Protein AF-0000000086707623 (afdb_homodimer)

Secondary structure (DSSP, 8-state):
----EEE---GGGHHHHHHHHHTTSEEEEETTEEEE-HHHHHHHHHHHHHHHTTS----HHHHHHHHT----SSEEHHHHHHHTT---BTTB-SS-HHHHHHHHHTT--EE---EEEEEESS-EEEEEGGGEEEEHHHHHHHHSSEEEEGGGGGGEEEEEESSSPP-EEEEES-HHHHHHPPPPTTEEEEEPPTT-GGGHHHHHHTS-TT-EEEEE--BSHHHHHHHHHHHHHHT----EEEES--HHHHHHH-EE-SS----GGGS-HHHHHHHHHHHHHTEEB-GGGGTT-S-EEEE-/----EEE---GGGHHHHHHHHHTTSEEEEETTEEEE-HHHHHHHHHHHHHHHTTS----HHHHHHHHT----SSEEHHHHHHHTT---BTTB-SS-HHHHHHHHHTT--EE---EEEEEESS-EEEEEGGG-EEEHHHHHHHHSSEEEEGGGGGGEEEEEESSSPP-EEEEES-HHHHHHPPPPTTEEEEEPPTT-GGGHHHHHHTS-TT-EEEEE--BSHHHHHHHHHHHHHHT----EEEES--HHHHHHH-EE-SS----GGGS-HHHHHHHHHHHHHTEEB-GGGGTT-S-EEEE-

Solvent-accessible surface area (backbone atoms only — not comparable to full-atom values): 32779 Å² total; per-residue (Å²): 131,83,73,68,56,46,77,59,77,58,71,86,46,41,64,56,50,50,52,30,42,74,66,51,21,34,39,78,82,47,96,52,24,35,21,63,29,76,61,17,45,52,44,45,47,46,44,43,51,46,46,65,55,44,48,73,76,67,52,51,66,56,50,30,55,75,70,73,45,76,82,60,87,61,27,38,43,61,26,53,28,49,60,69,70,38,72,72,58,92,86,48,71,73,60,52,74,67,54,52,51,50,35,48,75,73,68,47,44,74,35,82,63,47,54,38,37,35,34,54,90,64,38,33,37,38,34,31,63,94,78,34,56,41,69,35,44,48,34,35,71,57,51,58,32,48,67,42,45,48,83,32,42,85,41,47,52,38,52,42,52,63,78,68,65,64,49,32,38,38,37,26,63,41,66,29,27,66,76,52,42,77,76,61,85,46,32,39,39,33,37,36,44,87,92,33,65,72,59,51,42,52,56,55,66,18,39,65,88,79,39,43,67,25,35,39,54,39,49,37,54,70,34,50,52,51,45,43,52,45,17,61,69,66,72,47,73,55,31,34,49,37,54,72,70,54,59,72,54,48,70,71,58,46,37,76,50,85,90,63,70,73,65,72,87,79,45,47,66,61,38,40,68,71,42,38,74,33,56,77,66,46,33,26,37,65,35,38,72,54,23,67,57,90,49,70,43,77,39,69,130,83,74,70,53,46,78,58,78,55,70,86,45,42,64,56,51,51,51,30,42,74,67,52,22,34,39,79,81,47,95,52,25,35,22,64,28,77,59,17,44,51,44,45,48,45,44,42,52,46,46,64,54,43,48,72,76,65,52,54,66,57,51,30,54,76,71,73,43,74,81,60,86,61,28,37,44,60,27,54,28,51,60,67,70,39,73,72,59,93,87,48,70,70,61,52,73,67,54,51,52,51,36,48,74,72,69,48,44,75,34,82,64,49,54,39,37,34,34,54,90,63,39,34,37,39,34,30,62,94,76,34,57,40,71,35,43,47,35,35,71,57,52,57,33,49,68,42,44,48,82,32,40,84,40,48,52,38,53,43,52,63,78,68,64,65,49,33,37,38,36,27,63,41,68,28,27,64,77,51,41,75,77,61,85,46,33,40,39,34,36,35,43,89,92,33,65,71,60,50,41,52,56,55,67,18,40,64,88,80,40,42,66,24,34,38,53,39,48,40,55,70,35,51,53,53,44,45,53,45,19,60,68,65,72,48,73,54,30,34,50,38,53,73,69,53,59,70,54,48,71,72,57,46,37,75,50,84,89,63,69,74,65,71,87,79,46,48,67,62,38,40,66,71,42,39,73,34,54,78,65,45,32,25,38,66,34,38,71,54,24,66,57,89,50,70,43,79,39,70

Nearest PDB structures (foldseek):
  8b7f-assembly1_B  TM=6.395E-01  e=4.193E-05  Corynebacterium glutamicum ATCC 13032
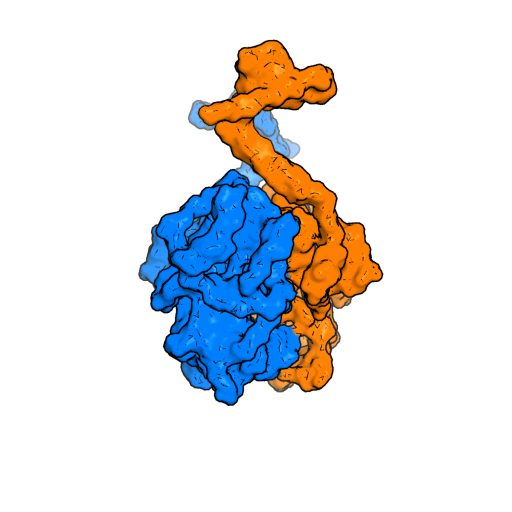  4aih-assembly1_B  TM=4.582E-01  e=1.330E+00  Yersinia pseudotuberculosis YPIII
  8b7f-assembly1_B  TM=6.395E-01  e=3.374E-05  Corynebacterium glutamicum ATCC 13032
  4aih-assembly1_B  TM=4.525E-01  e=1.344E+00  Yersinia pseudotuberculosis YPIII

pLDDT: mean 87.2, std 15.69, range [25.12, 98.88]

Organism: NCBI:txid218936

Radius of gyration: 29.69 Å; Cα contacts (8 Å, |Δi|>4): 1008; chains: 2; bounding box: 78×84×65 Å

Foldseek 3Di:
DPQPWDQADDPVCVVVVVVCVVVVQWDDPDVRTIGGDPVVCVVVCVVVVVVVVPPPLPDLVVVCVVVVHDADVAHEPVVVLVSVVFDDDDPDDSDDPVVVVVCVVVVHHYDNFDKKKKAAPFFKWWAFAPGDIDGCVVVCVPVVIDIDTPVRLVRTAAMATDDDAQAEEEEEQDVLLVVQADDDHSYMYMHAHVVRLLSVQSVLNRHDPNHYYAYFWKFFQVVQVSQVSSCVNNVHDRKHKAFPDCVVQCVPPKAADDPGADDLVVDDPQVCVRCVVCRVVRIIGGRSSRRNHDHIDMTD/DPQPWDQADDPVCVVVVVVCVVVVQWDDPDVRTIGGDPVVCVVVCVVVVVVVVPPPLPDLVVVCVVVVHDADVAHEPVVVLVSVVFDDDDPDDSDDPVVVVVCVVVVHHYDNFDKKKKAAPFFKWWAFAPRDIDGCVVVCVPVVIDIDTPVRLVRTAAMATDDDAQAEEEEEQDVLLVVQADDDHSYMYMHAHVVRLLSVQSVLNRHDPNHYYAYFWKFFPVVQVSQVSSCVNNVHDRKHKAFPDCVVQCVPPKAADDPGADDLVPDDPQVCVRCVVCRVVRIIGGRSSRRNHDHIDMTD

Structure (mmCIF, N/CA/C/O backbone):
data_AF-0000000086707623-model_v1
#
loop_
_entity.id
_entity.type
_entity.pdbx_description
1 polymer 'Uncharacterized protein'
#
loop_
_atom_site.group_PDB
_atom_site.id
_atom_site.type_symbol
_atom_site.label_atom_id
_atom_site.label_alt_id
_atom_site.label_comp_id
_atom_site.label_asym_id
_atom_site.label_entity_id
_atom_site.label_seq_id
_atom_site.pdbx_PDB_ins_code
_atom_site.Cartn_x
_atom_site.Cartn_y
_atom_site.Cartn_z
_atom_site.occupancy
_atom_site.B_iso_or_equiv
_atom_site.auth_seq_id
_atom_site.auth_comp_id
_atom_site.auth_asym_id
_atom_site.auth_atom_id
_atom_site.pdbx_PDB_model_num
ATOM 1 N N . MET A 1 1 ? 41.344 -35.5 -21.812 1 25.12 1 MET A N 1
ATOM 2 C CA . MET A 1 1 ? 40.219 -34.656 -22.156 1 25.12 1 MET A CA 1
ATOM 3 C C . MET A 1 1 ? 40.688 -33.438 -22.969 1 25.12 1 MET A C 1
ATOM 5 O O . MET A 1 1 ? 41.5 -32.625 -22.5 1 25.12 1 MET A O 1
ATOM 9 N N . ALA A 1 2 ? 40.75 -33.5 -24.25 1 35.66 2 ALA A N 1
ATOM 10 C CA . ALA A 1 2 ? 41.375 -32.625 -25.234 1 35.66 2 ALA A CA 1
ATOM 11 C C . ALA A 1 2 ? 40.812 -31.188 -25.094 1 35.66 2 ALA A C 1
ATOM 13 O O . ALA A 1 2 ? 39.625 -30.969 -25.156 1 35.66 2 ALA A O 1
ATOM 14 N N . GLN A 1 3 ? 41.469 -30.344 -24.266 1 45.75 3 GLN A N 1
ATOM 15 C CA . GLN A 1 3 ? 41.188 -28.922 -24.109 1 45.75 3 GLN A CA 1
ATOM 16 C C . GLN A 1 3 ? 41 -28.25 -25.469 1 45.75 3 GLN A C 1
ATOM 18 O O . GLN A 1 3 ? 41.938 -28.219 -26.281 1 45.75 3 GLN A O 1
ATOM 23 N N . GLU A 1 4 ? 39.906 -28.406 -26.078 1 53.59 4 GLU A N 1
ATOM 24 C CA . GLU A 1 4 ? 39.625 -27.891 -27.422 1 53.59 4 GLU A CA 1
ATOM 25 C C . GLU A 1 4 ? 40.125 -26.453 -27.578 1 53.59 4 GLU A C 1
ATOM 27 O O . GLU A 1 4 ? 39.75 -25.578 -26.797 1 53.59 4 GLU A O 1
ATOM 32 N N . SER A 1 5 ? 41.344 -26.312 -27.938 1 61.06 5 SER A N 1
ATOM 33 C CA . SER A 1 5 ? 41.938 -25.031 -28.281 1 61.06 5 SER A CA 1
ATOM 34 C C . SER A 1 5 ? 41.5 -24.578 -29.656 1 61.06 5 SER A C 1
ATOM 36 O O . SER A 1 5 ? 41.188 -25.391 -30.531 1 61.06 5 SER A O 1
ATOM 38 N N . VAL A 1 6 ? 40.969 -23.422 -29.766 1 61.41 6 VAL A N 1
ATOM 39 C CA . VAL A 1 6 ? 40.531 -22.844 -31.016 1 61.41 6 VAL A CA 1
ATOM 40 C C . VAL A 1 6 ? 41.594 -21.875 -31.562 1 61.41 6 VAL A C 1
ATOM 42 O O . VAL A 1 6 ? 42.219 -21.156 -30.781 1 61.41 6 VAL A O 1
ATOM 45 N N . LEU A 1 7 ? 41.812 -21.938 -32.844 1 59.44 7 LEU A N 1
ATOM 46 C CA . LEU A 1 7 ? 42.719 -21.047 -33.562 1 59.44 7 LEU A CA 1
ATOM 47 C C . LEU A 1 7 ? 42.031 -19.719 -33.844 1 59.44 7 LEU A C 1
ATOM 49 O O . LEU A 1 7 ? 40.938 -19.688 -34.438 1 59.44 7 LEU A O 1
ATOM 53 N N . ILE A 1 8 ? 42.438 -18.641 -33.188 1 60.38 8 ILE A N 1
ATOM 54 C CA . ILE A 1 8 ? 41.906 -17.312 -33.5 1 60.38 8 ILE A CA 1
ATOM 55 C C . ILE A 1 8 ? 42.969 -16.453 -34.156 1 60.38 8 ILE A C 1
ATOM 57 O O . ILE A 1 8 ? 43.938 -16.016 -33.5 1 60.38 8 ILE A O 1
ATOM 61 N N . ARG A 1 9 ? 42.875 -16.172 -35.531 1 55.34 9 ARG A N 1
ATOM 62 C CA . ARG A 1 9 ? 43.844 -15.391 -36.281 1 55.34 9 ARG A CA 1
ATOM 63 C C . ARG A 1 9 ? 43.312 -14.008 -36.625 1 55.34 9 ARG A C 1
ATOM 65 O O . ARG A 1 9 ? 44.062 -13.117 -37.031 1 55.34 9 ARG A O 1
ATOM 72 N N . SER A 1 10 ? 42.031 -13.93 -36.531 1 56.09 10 SER A N 1
AT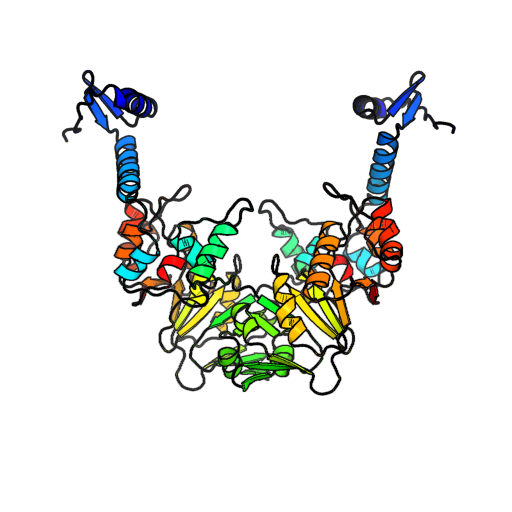OM 73 C CA . SER A 1 10 ? 41.469 -12.672 -37 1 56.09 10 SER A CA 1
ATOM 74 C C . SER A 1 10 ? 41.969 -11.5 -36.156 1 56.09 10 SER A C 1
ATOM 76 O O . SER A 1 10 ? 41.875 -11.531 -34.906 1 56.09 10 SER A O 1
ATOM 78 N N . ARG A 1 11 ? 42.625 -10.617 -36.719 1 58.62 11 ARG A N 1
ATOM 79 C CA . ARG A 1 11 ? 43.156 -9.406 -36.125 1 58.62 11 ARG A CA 1
ATOM 80 C C . ARG A 1 11 ? 42.062 -8.648 -35.375 1 58.62 11 ARG A C 1
ATOM 82 O O . ARG A 1 11 ? 42.312 -7.992 -34.344 1 58.62 11 ARG A O 1
ATOM 89 N N . ASN A 1 12 ? 40.906 -8.727 -35.875 1 54.59 12 ASN A N 1
ATOM 90 C CA . ASN A 1 12 ? 39.812 -7.984 -35.281 1 54.59 12 ASN A CA 1
ATOM 91 C C . ASN A 1 12 ? 39.406 -8.578 -33.938 1 54.59 12 ASN A C 1
ATOM 93 O O . ASN A 1 12 ? 38.719 -7.914 -33.156 1 54.59 12 ASN A O 1
ATOM 97 N N . LEU A 1 13 ? 39.812 -9.859 -33.75 1 58 13 LEU A N 1
ATOM 98 C CA . LEU A 1 13 ? 39.438 -10.5 -32.5 1 58 13 LEU A CA 1
ATOM 99 C C . LEU A 1 13 ? 40.594 -10.453 -31.484 1 58 13 LEU A C 1
ATOM 101 O O . LEU A 1 13 ? 40.438 -10.859 -30.328 1 58 13 LEU A O 1
ATOM 105 N N . GLN A 1 14 ? 41.594 -9.945 -31.984 1 62.72 14 GLN A N 1
ATOM 106 C CA . GLN A 1 14 ? 42.781 -9.953 -31.141 1 62.72 14 GLN A CA 1
ATOM 107 C C . GLN A 1 14 ? 42.594 -9.117 -29.875 1 62.72 14 GLN A C 1
ATOM 109 O O . GLN A 1 14 ? 43 -9.516 -28.797 1 62.72 14 GLN A O 1
ATOM 114 N N . PRO A 1 15 ? 41.969 -7.984 -30.047 1 60 15 PRO A N 1
ATOM 115 C CA . PRO A 1 15 ? 41.719 -7.258 -28.797 1 60 15 PRO A CA 1
ATOM 116 C C . PRO A 1 15 ? 40.844 -8.047 -27.812 1 60 15 PRO A C 1
ATOM 118 O O . PRO A 1 15 ? 41.094 -8 -26.609 1 60 15 PRO A O 1
ATOM 121 N N . LEU A 1 16 ? 39.906 -8.766 -28.234 1 62.75 16 LEU A N 1
ATOM 122 C CA . LEU A 1 16 ? 39.094 -9.602 -27.391 1 62.75 16 LEU A CA 1
ATOM 123 C C . LEU A 1 16 ? 39.906 -10.742 -26.781 1 62.75 16 LEU A C 1
ATOM 125 O O . LEU A 1 16 ? 39.75 -11.047 -25.594 1 62.75 16 LEU A O 1
ATOM 129 N N . VAL A 1 17 ? 40.688 -11.32 -27.625 1 66.31 17 VAL A N 1
ATOM 130 C CA . VAL A 1 17 ? 41.531 -12.414 -27.156 1 66.31 17 VAL A CA 1
ATOM 131 C C . VAL A 1 17 ? 42.469 -11.906 -26.078 1 66.31 17 VAL A C 1
ATOM 133 O O . VAL A 1 17 ? 42.656 -12.555 -25.047 1 66.31 17 VAL A O 1
ATOM 136 N N . SER A 1 18 ? 43 -10.742 -26.375 1 66.5 18 SER A N 1
ATOM 137 C CA . SER A 1 18 ? 43.906 -10.148 -25.406 1 66.5 18 SER A CA 1
ATOM 138 C C . SER A 1 18 ? 43.188 -9.867 -24.078 1 66.5 18 SER A C 1
ATOM 140 O O . SER A 1 18 ? 43.719 -10.117 -23 1 66.5 18 SER A O 1
ATOM 142 N N . LEU A 1 19 ? 42 -9.383 -24.188 1 63.53 19 LEU A N 1
ATOM 143 C CA . LEU A 1 19 ? 41.219 -9.094 -23 1 63.53 19 LEU A CA 1
ATOM 144 C C . LEU A 1 19 ? 40.875 -10.383 -22.25 1 63.53 19 LEU A C 1
ATOM 146 O O . LEU A 1 19 ? 40.938 -10.43 -21.031 1 63.53 19 LEU A O 1
ATOM 150 N N . MET A 1 20 ? 40.594 -11.398 -23 1 67.56 20 MET A N 1
ATOM 151 C CA . MET A 1 20 ? 40.219 -12.672 -22.391 1 67.56 20 MET A CA 1
ATOM 152 C C . MET A 1 20 ? 41.438 -13.359 -21.766 1 67.56 20 MET A C 1
ATOM 154 O O . MET A 1 20 ? 41.312 -14.039 -20.75 1 67.56 20 MET A O 1
ATOM 158 N N . LEU A 1 21 ? 42.562 -13.109 -22.375 1 71.06 21 LEU A N 1
ATOM 159 C CA . LEU A 1 21 ? 43.812 -13.648 -21.812 1 71.06 21 LEU A CA 1
ATOM 160 C C . LEU A 1 21 ? 44.188 -12.914 -20.531 1 71.06 21 LEU A C 1
ATOM 162 O O . LEU A 1 21 ? 44.594 -13.547 -19.562 1 71.06 21 LEU A O 1
ATOM 166 N N . GLU A 1 22 ? 43.938 -11.617 -20.547 1 73.44 22 GLU A N 1
ATOM 167 C CA . GLU A 1 22 ? 44.25 -10.805 -19.375 1 73.44 22 GLU A CA 1
ATOM 168 C C . GLU A 1 22 ? 43.375 -11.188 -18.188 1 73.44 22 GLU A C 1
ATOM 170 O O . GLU A 1 22 ? 43.812 -11.125 -17.047 1 73.44 22 GLU A O 1
ATOM 175 N N . HIS A 1 23 ? 42.188 -11.68 -18.5 1 67 23 HIS A N 1
ATOM 176 C CA . HIS A 1 23 ? 41.25 -12.016 -17.438 1 67 23 HIS A CA 1
ATOM 177 C C . HIS A 1 23 ? 41.219 -13.523 -17.203 1 67 23 HIS A C 1
ATOM 179 O O . HIS A 1 23 ? 40.281 -14.031 -16.562 1 67 23 HIS A O 1
ATOM 185 N N . ALA A 1 24 ? 42.125 -14.195 -17.703 1 74.12 24 ALA A N 1
ATOM 186 C CA . ALA A 1 24 ? 42.375 -15.625 -17.516 1 74.12 24 ALA A CA 1
ATOM 187 C C . ALA A 1 24 ? 41.219 -16.453 -18.031 1 74.12 24 ALA A C 1
ATOM 189 O O . ALA A 1 24 ? 40.906 -17.5 -17.469 1 74.12 24 ALA A O 1
ATOM 190 N N . LEU A 1 25 ? 40.469 -15.938 -19.016 1 71.38 25 LEU A N 1
ATOM 191 C CA . LEU A 1 25 ? 39.406 -16.688 -19.641 1 71.38 25 LEU A CA 1
ATOM 192 C C . LEU A 1 25 ? 39.906 -17.562 -20.766 1 71.38 25 LEU A C 1
ATOM 194 O O . LEU A 1 25 ? 39.281 -18.562 -21.125 1 71.38 25 LEU A O 1
ATOM 198 N N . LEU A 1 26 ? 41 -17.156 -21.359 1 72.56 26 LEU A N 1
ATOM 199 C CA . LEU A 1 26 ? 41.688 -17.938 -22.406 1 72.56 26 LEU A CA 1
ATOM 200 C C . LEU A 1 26 ? 43.062 -18.328 -21.953 1 72.56 26 LEU A C 1
ATOM 202 O O . LEU A 1 26 ? 43.688 -17.641 -21.141 1 72.56 26 LEU A O 1
ATOM 206 N N . VAL A 1 27 ? 43.406 -19.547 -22.266 1 78.62 27 VAL A N 1
ATOM 207 C CA . VAL A 1 27 ? 44.781 -19.969 -22.094 1 78.62 27 VAL A CA 1
ATOM 208 C C . VAL A 1 27 ? 45.438 -20.172 -23.453 1 78.62 27 VAL A C 1
ATOM 210 O O . VAL A 1 27 ? 44.844 -20.781 -24.344 1 78.62 27 VAL A O 1
ATOM 213 N N . GLY A 1 28 ? 46.594 -19.531 -23.656 1 75.31 28 GLY A N 1
ATOM 214 C CA . GLY A 1 28 ? 47.344 -19.703 -24.875 1 75.31 28 GLY A CA 1
ATOM 215 C C . GLY A 1 28 ? 48.156 -20.984 -24.906 1 75.31 28 GLY A C 1
ATOM 216 O O . GLY A 1 28 ? 48.906 -21.25 -23.969 1 75.31 28 GLY A O 1
ATOM 217 N N . HIS A 1 29 ? 47.875 -21.922 -25.812 1 73.25 29 HIS A N 1
ATOM 218 C CA . HIS A 1 29 ? 48.625 -23.172 -25.938 1 73.25 29 HIS A CA 1
ATOM 219 C C . HIS A 1 29 ? 49.719 -23.031 -27 1 73.25 29 HIS A C 1
ATOM 221 O O . HIS A 1 29 ? 50.781 -23.641 -26.859 1 73.25 29 HIS A O 1
ATOM 227 N N . ALA A 1 30 ? 49.469 -22.438 -28.141 1 70.94 30 ALA A N 1
ATOM 228 C CA . ALA A 1 30 ? 50.344 -22.156 -29.266 1 70.94 30 ALA A CA 1
ATOM 229 C C . ALA A 1 30 ? 50.062 -20.781 -29.875 1 70.94 30 ALA A C 1
ATOM 231 O O . ALA A 1 30 ? 49.031 -20.156 -29.531 1 70.94 30 ALA A O 1
ATOM 232 N N . PRO A 1 31 ? 51.031 -20.172 -30.562 1 72.56 31 PRO A N 1
ATOM 233 C CA . PRO A 1 31 ? 50.719 -18.891 -31.203 1 72.56 31 PRO A CA 1
ATOM 234 C C . PRO A 1 31 ? 49.375 -18.906 -31.938 1 72.56 31 PRO A C 1
ATOM 236 O O . PRO A 1 31 ? 49.125 -19.781 -32.781 1 72.56 31 PRO A O 1
ATOM 239 N N . HIS A 1 32 ? 48.438 -18.047 -31.562 1 68.12 32 HIS A N 1
ATOM 240 C CA . HIS A 1 32 ? 47.094 -17.812 -32.094 1 68.12 32 HIS A CA 1
ATOM 241 C C . HIS A 1 32 ? 46.156 -18.969 -31.766 1 68.12 32 HIS A C 1
ATOM 243 O O . HIS A 1 32 ? 45.062 -19.094 -32.344 1 68.12 32 HIS A O 1
ATOM 249 N N . ARG A 1 33 ? 46.625 -19.859 -31.047 1 72.94 33 ARG A N 1
ATOM 250 C CA . ARG A 1 33 ? 45.75 -20.922 -30.594 1 72.94 33 ARG A CA 1
ATOM 251 C C . ARG A 1 33 ? 45.438 -20.797 -29.094 1 72.94 33 ARG A C 1
ATOM 253 O O . ARG A 1 33 ? 46.375 -20.797 -28.281 1 72.94 33 ARG A O 1
ATOM 260 N N . TYR A 1 34 ? 44.156 -20.578 -28.828 1 73.44 34 TYR A N 1
ATOM 261 C CA . TYR A 1 34 ? 43.75 -20.312 -27.453 1 73.44 34 TYR A CA 1
ATOM 262 C C . TYR A 1 34 ? 42.719 -21.344 -26.969 1 73.44 34 TYR A C 1
ATOM 264 O O . TYR A 1 34 ? 41.969 -21.891 -27.781 1 73.44 34 TYR A O 1
ATOM 272 N N . GLY A 1 35 ? 42.875 -21.766 -25.719 1 72.5 35 GLY A N 1
ATOM 273 C CA . GLY A 1 35 ? 41.906 -22.594 -25.047 1 72.5 35 GLY A CA 1
ATOM 274 C C . GLY A 1 35 ? 41.156 -21.875 -23.922 1 72.5 35 GLY A C 1
ATOM 275 O O . GLY A 1 35 ? 41.656 -20.891 -23.375 1 72.5 35 GLY A O 1
ATOM 276 N N . LEU A 1 36 ? 39.875 -22.219 -23.766 1 66.94 36 LEU A N 1
ATOM 277 C CA . LEU A 1 36 ? 39.094 -21.656 -22.688 1 66.94 36 LEU A CA 1
ATOM 278 C C . LEU A 1 36 ? 39.469 -22.266 -21.344 1 66.94 36 LEU A C 1
ATOM 280 O O . LEU A 1 36 ? 39.688 -23.484 -21.25 1 66.94 36 LEU A O 1
ATOM 284 N N . THR A 1 37 ? 39.844 -21.375 -20.375 1 71.81 37 THR A N 1
ATOM 285 C CA . THR A 1 37 ? 39.938 -21.859 -19 1 71.81 37 THR A CA 1
ATOM 286 C C . THR A 1 37 ? 38.594 -22.266 -18.453 1 71.81 37 THR A C 1
ATOM 288 O O . THR A 1 37 ? 37.562 -22.062 -19.109 1 71.81 37 THR A O 1
ATOM 291 N N . ASP A 1 38 ? 38.562 -22.875 -17.312 1 65.25 38 ASP A N 1
ATOM 292 C CA . ASP A 1 38 ? 37.281 -23.172 -16.688 1 65.25 38 ASP A CA 1
ATOM 293 C C . ASP A 1 38 ? 36.469 -21.891 -16.453 1 65.25 38 ASP A C 1
ATOM 295 O O . ASP A 1 38 ? 35.281 -21.875 -16.656 1 65.25 38 ASP A O 1
ATOM 299 N N . ALA A 1 39 ? 37.094 -20.844 -16.109 1 65.94 39 ALA A N 1
ATOM 300 C CA . ALA A 1 39 ? 36.469 -19.547 -15.945 1 65.94 39 ALA A CA 1
ATOM 301 C C . ALA A 1 39 ? 36 -19 -17.281 1 65.94 39 ALA A C 1
ATOM 303 O O . ALA A 1 39 ? 34.906 -18.422 -17.375 1 65.94 39 ALA A O 1
ATOM 304 N N . GLY A 1 40 ? 36.75 -19.219 -18.25 1 62.12 40 GLY A N 1
ATOM 305 C CA . GLY A 1 40 ? 36.375 -18.781 -19.578 1 62.12 40 GLY A CA 1
ATOM 306 C C . GLY A 1 40 ? 35.188 -19.547 -20.156 1 62.12 40 GLY A C 1
ATOM 307 O O . GLY A 1 40 ? 34.312 -18.953 -20.766 1 62.12 40 GLY A O 1
ATOM 308 N N . ARG A 1 41 ? 35.25 -20.766 -19.984 1 58.19 41 ARG A N 1
ATOM 309 C CA . ARG A 1 41 ? 34.094 -21.578 -20.406 1 58.19 41 ARG A CA 1
ATOM 310 C C . ARG A 1 41 ? 32.812 -21.141 -19.703 1 58.19 41 ARG A C 1
ATOM 312 O O . ARG A 1 41 ? 31.766 -21.047 -20.328 1 58.19 41 ARG A O 1
ATOM 319 N N . ARG A 1 42 ? 32.969 -20.875 -18.484 1 59.69 42 ARG A N 1
ATOM 320 C CA . ARG A 1 42 ? 31.797 -20.391 -17.75 1 59.69 42 ARG A CA 1
ATOM 321 C C . ARG A 1 42 ? 31.375 -19.016 -18.266 1 59.69 42 ARG A C 1
ATOM 323 O O . ARG A 1 42 ? 30.172 -18.766 -18.438 1 59.69 42 ARG A O 1
ATOM 330 N N . TYR A 1 43 ? 32.438 -18.312 -18.484 1 55.12 43 TYR A N 1
ATOM 331 C CA . TYR A 1 43 ? 32.125 -16.984 -19 1 55.12 43 TYR A CA 1
ATOM 332 C C . TYR A 1 43 ? 31.516 -17.062 -20.391 1 55.12 43 TYR A C 1
ATOM 334 O O . TYR A 1 43 ? 30.516 -16.391 -20.672 1 55.12 43 TYR A O 1
ATOM 342 N N . LEU A 1 44 ? 32.125 -17.781 -21.297 1 52.78 44 LEU A N 1
ATOM 343 C CA . LEU A 1 44 ? 31.609 -17.875 -22.656 1 52.78 44 LEU A CA 1
ATOM 344 C C . LEU A 1 44 ? 30.266 -18.594 -22.672 1 52.78 44 LEU A C 1
ATOM 346 O O . LEU A 1 44 ? 29.359 -18.203 -23.406 1 52.78 44 LEU A O 1
ATOM 350 N N . THR A 1 45 ? 30.203 -19.578 -21.938 1 49.69 45 THR A N 1
ATOM 351 C CA . THR A 1 45 ? 28.891 -20.219 -21.828 1 49.69 45 THR A CA 1
ATOM 352 C C . THR A 1 45 ? 27.859 -19.234 -21.297 1 49.69 45 THR A C 1
ATOM 354 O O . THR A 1 45 ? 26.734 -19.188 -21.812 1 49.69 45 THR A O 1
ATOM 357 N N . ARG A 1 46 ? 28.344 -18.531 -20.359 1 47.69 46 ARG A N 1
ATOM 358 C CA . ARG A 1 46 ? 27.469 -17.469 -19.859 1 47.69 46 ARG A CA 1
ATOM 359 C C . ARG A 1 46 ? 27.219 -16.406 -20.938 1 47.69 46 ARG A C 1
ATOM 361 O O . ARG A 1 46 ? 26.094 -15.961 -21.125 1 47.69 46 ARG A O 1
ATOM 368 N N . ALA A 1 47 ? 28.328 -16.031 -21.531 1 48.75 47 ALA A N 1
ATOM 369 C CA . ALA A 1 47 ? 28.219 -15.047 -22.594 1 48.75 47 ALA A CA 1
ATOM 370 C C . ALA A 1 47 ? 27.422 -15.594 -23.781 1 48.75 47 ALA A C 1
ATOM 372 O O . ALA A 1 47 ? 26.609 -14.883 -24.375 1 48.75 47 ALA A O 1
ATOM 373 N N . LEU A 1 48 ? 27.766 -16.766 -24.172 1 44.56 48 LEU A N 1
ATOM 374 C CA . LEU A 1 48 ? 27.016 -17.391 -25.25 1 44.56 48 LEU A CA 1
ATOM 375 C C . LEU A 1 48 ? 25.578 -17.672 -24.828 1 44.56 48 LEU A C 1
ATOM 377 O O . LEU A 1 48 ? 24.641 -17.484 -25.609 1 44.56 48 LEU A O 1
ATOM 381 N N . THR A 1 49 ? 25.469 -18.188 -23.688 1 42.38 49 THR A N 1
ATOM 382 C CA . THR A 1 49 ? 24.109 -18.344 -23.172 1 42.38 49 THR A CA 1
ATOM 383 C C . THR A 1 49 ? 23.422 -16.984 -23.062 1 42.38 49 THR A C 1
ATOM 385 O O . THR A 1 49 ? 22.234 -16.859 -23.406 1 42.38 49 THR A O 1
ATOM 388 N N . LEU A 1 50 ? 24.188 -16.062 -22.578 1 42.62 50 LEU A N 1
ATOM 389 C CA . LEU A 1 50 ? 23.688 -14.688 -22.594 1 42.62 50 LEU A CA 1
ATOM 390 C C . LEU A 1 50 ? 23.562 -14.172 -24.016 1 42.62 50 LEU A C 1
ATOM 392 O O . LEU A 1 50 ? 22.625 -13.43 -24.344 1 42.62 50 LEU A O 1
ATOM 396 N N . GLY A 1 51 ? 24.594 -14.328 -24.812 1 43.06 51 GLY A N 1
ATOM 397 C CA . GLY A 1 51 ? 24.531 -13.984 -26.234 1 43.06 51 GLY A CA 1
ATOM 398 C C . GLY A 1 51 ? 23.453 -14.742 -26.984 1 43.06 51 GLY A C 1
ATOM 399 O O . GLY A 1 51 ? 22.797 -14.18 -27.859 1 43.06 51 GLY A O 1
ATOM 400 N N . GLU A 1 52 ? 23.5 -16.047 -27 1 42.66 52 GLU A N 1
ATOM 401 C CA . GLU A 1 52 ? 22.391 -16.797 -27.562 1 42.66 52 GLU A CA 1
ATOM 402 C C . GLU A 1 52 ? 21.062 -16.344 -26.953 1 42.66 52 GLU A C 1
ATOM 404 O O . GLU A 1 52 ? 20.031 -16.328 -27.625 1 42.66 52 GLU A O 1
ATOM 409 N N . LEU A 1 53 ? 21.094 -16.125 -25.703 1 40.56 53 LEU A N 1
ATOM 410 C CA . LEU A 1 53 ? 19.922 -15.461 -25.141 1 40.56 53 LEU A CA 1
ATOM 411 C C . LEU A 1 53 ? 19.781 -14.055 -25.703 1 40.56 53 LEU A C 1
ATOM 413 O O . LEU A 1 53 ? 18.781 -13.383 -25.453 1 40.56 53 LEU A O 1
ATOM 417 N N . ARG A 1 54 ? 20.891 -13.508 -26.219 1 40 54 ARG A N 1
ATOM 418 C CA . ARG A 1 54 ? 20.844 -12.227 -26.906 1 40 54 ARG A CA 1
ATOM 419 C C . ARG A 1 54 ? 20.016 -12.32 -28.188 1 40 54 ARG A C 1
ATOM 421 O O . ARG A 1 54 ? 20.078 -11.438 -29.047 1 40 54 ARG A O 1
ATOM 428 N N . GLN A 1 55 ? 19.641 -13.391 -28.672 1 41.5 55 GLN A N 1
ATOM 429 C CA . GLN A 1 55 ? 18.688 -13.094 -29.734 1 41.5 55 GLN A CA 1
ATOM 430 C C . GLN A 1 55 ? 17.859 -11.859 -29.391 1 41.5 55 GLN A C 1
ATOM 432 O O . GLN A 1 55 ? 17.609 -11.578 -28.219 1 41.5 55 GLN A O 1
ATOM 437 N N . ALA A 1 56 ? 17.906 -10.781 -30.188 1 44.03 56 ALA A N 1
ATOM 438 C CA . ALA A 1 56 ? 17.094 -9.578 -30.016 1 44.03 56 ALA A CA 1
ATOM 439 C C . ALA A 1 56 ? 15.812 -9.883 -29.234 1 44.03 56 ALA A C 1
ATOM 441 O O . ALA A 1 56 ? 15.07 -10.805 -29.594 1 44.03 56 ALA A O 1
ATOM 442 N N . PRO A 1 57 ? 15.828 -9.656 -27.953 1 51.47 57 PRO A N 1
ATOM 443 C CA . PRO A 1 57 ? 14.578 -9.938 -27.234 1 51.47 57 PRO A CA 1
ATOM 444 C C . PRO A 1 57 ? 13.344 -9.711 -28.109 1 51.47 57 PRO A C 1
ATOM 446 O O . PRO A 1 57 ? 13.281 -8.727 -28.844 1 51.47 57 PRO A O 1
ATOM 449 N N . THR A 1 58 ? 12.805 -10.812 -28.656 1 61.25 58 THR A N 1
ATOM 450 C CA . THR A 1 58 ? 11.484 -10.766 -29.266 1 61.25 58 THR A CA 1
ATOM 451 C C . THR A 1 58 ? 10.609 -9.719 -28.594 1 61.25 58 THR A C 1
ATOM 453 O O . THR A 1 58 ? 10.68 -9.539 -27.375 1 61.25 58 THR A O 1
ATOM 456 N N . ASP A 1 59 ? 10.102 -8.922 -29.359 1 81.19 59 ASP A N 1
ATOM 457 C CA . ASP A 1 59 ? 9 -8.031 -29 1 81.19 59 ASP A CA 1
ATOM 458 C C . ASP A 1 59 ? 8.023 -8.711 -28.047 1 81.19 59 ASP A C 1
ATOM 460 O O . ASP A 1 59 ? 7.57 -9.828 -28.297 1 81.19 59 ASP A O 1
ATOM 464 N N . PRO A 1 60 ? 7.98 -8.227 -26.812 1 87.94 60 PRO A N 1
ATOM 465 C CA . PRO A 1 60 ? 7.059 -8.844 -25.859 1 87.94 60 PRO A CA 1
ATOM 466 C C . PRO A 1 60 ? 5.715 -9.211 -26.484 1 87.94 60 PRO A C 1
ATOM 468 O O . PRO A 1 60 ? 5.141 -10.25 -26.141 1 87.94 60 PRO A O 1
ATOM 471 N N . GLU A 1 61 ? 5.285 -8.438 -27.391 1 85.06 61 GLU A N 1
ATOM 472 C CA . GLU A 1 61 ? 4.008 -8.719 -28.031 1 85.06 61 GLU A CA 1
ATOM 473 C C . GLU A 1 61 ? 4.09 -9.984 -28.891 1 85.06 61 GLU A C 1
ATOM 475 O O . GLU A 1 61 ? 3.164 -10.797 -28.891 1 85.06 61 GLU A O 1
ATOM 480 N N . GLN A 1 62 ? 5.156 -10.086 -29.562 1 86.94 62 GLN A N 1
ATOM 481 C CA . GLN A 1 62 ? 5.348 -11.281 -30.391 1 86.94 62 GLN A CA 1
ATOM 482 C C . GLN A 1 62 ? 5.473 -12.531 -29.516 1 86.94 62 GLN A C 1
ATOM 484 O O . GLN A 1 62 ? 4.891 -13.57 -29.844 1 86.94 62 GLN A O 1
ATOM 489 N N . TRP A 1 63 ? 6.199 -12.438 -28.531 1 91.69 63 TRP A N 1
ATOM 490 C CA . TRP A 1 63 ? 6.363 -13.578 -27.641 1 91.69 63 TRP A CA 1
ATOM 491 C C . TRP A 1 63 ? 5.031 -13.992 -27.031 1 91.69 63 TRP A C 1
ATOM 493 O O . TRP A 1 63 ? 4.703 -15.18 -26.984 1 91.69 63 TRP A O 1
ATOM 503 N N . LEU A 1 64 ? 4.25 -13.039 -26.547 1 92.62 64 LEU A N 1
ATOM 504 C CA . LEU A 1 64 ? 2.938 -13.32 -25.969 1 92.62 64 LEU A CA 1
ATOM 505 C C . LEU A 1 64 ? 2.043 -14.039 -26.984 1 92.62 64 LEU A C 1
ATOM 507 O O . LEU A 1 64 ? 1.37 -15.016 -26.641 1 92.62 64 LEU A O 1
ATOM 511 N N . HIS A 1 65 ? 2.113 -13.547 -28.188 1 90.69 65 HIS A N 1
ATOM 512 C CA . HIS A 1 65 ? 1.309 -14.156 -29.234 1 90.69 65 HIS A CA 1
ATOM 513 C C . HIS A 1 65 ? 1.73 -15.594 -29.5 1 90.69 65 HIS A C 1
ATOM 515 O O . HIS A 1 65 ? 0.881 -16.484 -29.625 1 90.69 65 HIS A O 1
ATOM 521 N N . GLU A 1 66 ? 2.988 -15.836 -29.516 1 91.06 66 GLU A N 1
ATOM 522 C CA . GLU A 1 66 ? 3.521 -17.172 -29.75 1 91.06 66 GLU A CA 1
ATOM 523 C C . GLU A 1 66 ? 3.119 -18.141 -28.641 1 91.06 66 GLU A C 1
ATOM 525 O O . GLU A 1 66 ? 2.941 -19.328 -28.875 1 91.06 66 GLU A O 1
ATOM 530 N N . GLN A 1 67 ? 3.006 -17.609 -27.453 1 91.69 67 GLN A N 1
ATOM 531 C CA . GLN A 1 67 ? 2.668 -18.438 -26.297 1 91.69 67 GLN A CA 1
ATOM 532 C C . GLN A 1 67 ? 1.158 -18.516 -26.094 1 91.69 67 GLN A C 1
ATOM 534 O O . GLN A 1 67 ? 0.68 -19.219 -25.203 1 91.69 67 GLN A O 1
ATOM 539 N N . GLY A 1 68 ? 0.365 -17.766 -26.922 1 92.56 68 GLY A N 1
ATOM 540 C CA . GLY A 1 68 ? -1.08 -17.719 -26.766 1 92.56 68 GLY A CA 1
ATOM 541 C C . GLY A 1 68 ? -1.525 -16.984 -25.516 1 92.56 68 GLY A C 1
ATOM 542 O O . GLY A 1 68 ? -2.527 -17.359 -24.906 1 92.56 68 GLY A O 1
ATOM 543 N N . LEU A 1 69 ? -0.711 -16.047 -25.125 1 92.56 69 LEU A N 1
ATOM 544 C CA . LEU A 1 69 ? -1.005 -15.266 -23.922 1 92.56 69 LEU A CA 1
ATOM 545 C C . LEU A 1 69 ? -1.551 -13.891 -24.281 1 92.56 69 LEU A C 1
ATOM 547 O O . LEU A 1 69 ? -1.24 -13.352 -25.344 1 92.56 69 LEU A O 1
ATOM 551 N N . GLN A 1 70 ? -2.422 -13.383 -23.406 1 90.5 70 GLN A N 1
ATOM 552 C CA . GLN A 1 70 ? -2.994 -12.047 -23.578 1 90.5 70 GLN A CA 1
ATOM 553 C C . GLN A 1 70 ? -2.756 -11.18 -22.344 1 90.5 70 GLN A C 1
ATOM 555 O O . GLN A 1 70 ? -2.846 -11.664 -21.203 1 90.5 70 GLN A O 1
ATOM 560 N N . LEU A 1 71 ? -2.473 -9.969 -22.609 1 92.12 71 LEU A N 1
ATOM 561 C CA . LEU A 1 71 ? -2.303 -9.023 -21.516 1 92.12 71 LEU A CA 1
ATOM 562 C C . LEU A 1 71 ? -3.652 -8.625 -20.938 1 92.12 71 LEU A C 1
ATOM 564 O O . LEU A 1 71 ? -4.621 -8.422 -21.672 1 92.12 71 LEU A O 1
ATOM 568 N N . PRO A 1 72 ? -3.67 -8.539 -19.609 1 92.69 72 PRO A N 1
ATOM 569 C CA . PRO A 1 72 ? -4.891 -8.008 -19 1 92.69 72 PRO A CA 1
ATOM 570 C C . PRO A 1 72 ? -5.062 -6.504 -19.234 1 92.69 72 PRO A C 1
ATOM 572 O O . PRO A 1 72 ? -4.102 -5.82 -19.594 1 92.69 72 PRO A O 1
ATOM 575 N N . THR A 1 73 ? -6.328 -6.031 -19.109 1 91.94 73 THR A N 1
ATOM 576 C CA . THR A 1 73 ? -6.629 -4.605 -19.172 1 91.94 73 THR A CA 1
ATOM 577 C C . THR A 1 73 ? -7.379 -4.156 -17.922 1 91.94 73 THR A C 1
ATOM 579 O O . THR A 1 73 ? -8.469 -4.66 -17.641 1 91.94 73 THR A O 1
ATOM 582 N N . PRO A 1 74 ? -6.816 -3.258 -17.219 1 94.38 74 PRO A N 1
ATOM 583 C CA . PRO A 1 74 ? -5.496 -2.654 -17.391 1 94.38 74 PRO A CA 1
ATOM 584 C C . PRO A 1 74 ? -4.359 -3.617 -17.047 1 94.38 74 PRO A C 1
ATOM 586 O O . PRO A 1 74 ? -4.578 -4.625 -16.375 1 94.38 74 PRO A O 1
ATOM 589 N N . VAL A 1 75 ? -3.197 -3.299 -17.594 1 95.06 75 VAL A N 1
ATOM 590 C CA . VAL A 1 75 ? -2.016 -4.105 -17.297 1 95.06 75 VAL A CA 1
ATOM 591 C C . VAL A 1 75 ? -1.216 -3.455 -16.172 1 95.06 75 VAL A C 1
ATOM 593 O O . VAL A 1 75 ? -1.046 -2.232 -16.156 1 95.06 75 VAL A O 1
ATOM 596 N N . ASN A 1 76 ? -0.816 -4.301 -15.273 1 96.44 76 ASN A N 1
ATOM 597 C CA . ASN A 1 76 ? 0.039 -3.809 -14.195 1 96.44 76 ASN A CA 1
ATOM 598 C C . ASN A 1 76 ? 1.38 -3.312 -14.734 1 96.44 76 ASN A C 1
ATOM 600 O O . ASN A 1 76 ? 2.004 -3.973 -15.562 1 96.44 76 ASN A O 1
ATOM 604 N N . LEU A 1 77 ? 1.804 -2.227 -14.219 1 94.69 77 LEU A N 1
ATOM 605 C CA . LEU A 1 77 ? 3.039 -1.595 -14.672 1 94.69 77 LEU A CA 1
ATOM 606 C C . LEU A 1 77 ? 4.227 -2.529 -14.484 1 94.69 77 LEU A C 1
ATOM 608 O O . LEU A 1 77 ? 5.102 -2.615 -15.352 1 94.69 77 LEU A O 1
ATOM 612 N N . ARG A 1 78 ? 4.281 -3.242 -13.359 1 94.88 78 ARG A N 1
ATOM 613 C CA . ARG A 1 78 ? 5.41 -4.113 -13.055 1 94.88 78 ARG A CA 1
ATOM 614 C C . ARG A 1 78 ? 5.434 -5.324 -13.977 1 94.88 78 ARG A C 1
ATOM 616 O O . ARG A 1 78 ? 6.504 -5.82 -14.336 1 94.88 78 AR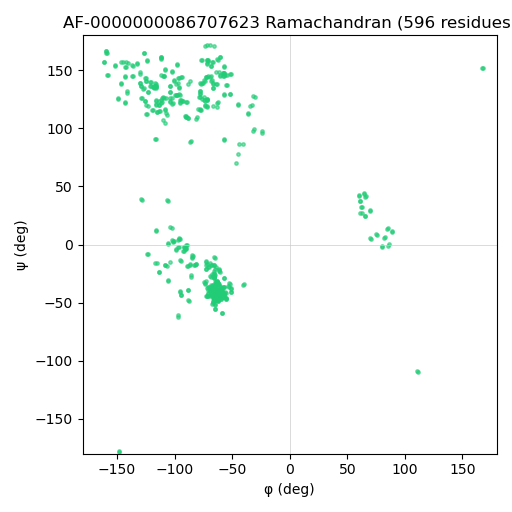G A O 1
ATOM 623 N N . LEU A 1 79 ? 4.285 -5.812 -14.297 1 95.56 79 LEU A N 1
ATOM 624 C CA . LEU A 1 79 ? 4.199 -6.906 -15.266 1 95.56 79 LEU A CA 1
ATOM 625 C C . LEU A 1 79 ? 4.723 -6.469 -16.625 1 95.56 79 LEU A C 1
ATOM 627 O O . LEU A 1 79 ? 5.547 -7.16 -17.234 1 95.56 79 LEU A O 1
ATOM 631 N N . LEU A 1 80 ? 4.27 -5.305 -17.062 1 94.75 80 LEU A N 1
ATOM 632 C CA . LEU A 1 80 ? 4.73 -4.797 -18.359 1 94.75 80 LEU A CA 1
ATOM 633 C C . LEU A 1 80 ? 6.23 -4.539 -18.328 1 94.75 80 LEU A C 1
ATOM 635 O O . LEU A 1 80 ? 6.934 -4.84 -19.297 1 94.75 80 LEU A O 1
ATOM 639 N N . ALA A 1 81 ? 6.676 -3.977 -17.25 1 94 81 ALA A N 1
ATOM 640 C CA . ALA A 1 81 ? 8.109 -3.723 -17.094 1 94 81 ALA A CA 1
ATOM 641 C C . ALA A 1 81 ? 8.906 -5.016 -17.203 1 94 81 ALA A C 1
ATOM 643 O O . ALA A 1 81 ? 9.961 -5.051 -17.844 1 94 81 ALA A O 1
ATOM 644 N N . ALA A 1 82 ? 8.453 -6.066 -16.594 1 94.06 82 ALA A N 1
ATOM 645 C CA . ALA A 1 82 ? 9.125 -7.359 -16.672 1 94.06 82 ALA A CA 1
ATOM 646 C C . ALA A 1 82 ? 9.164 -7.875 -18.109 1 94.06 82 ALA A C 1
ATOM 648 O O . ALA A 1 82 ? 10.195 -8.375 -18.562 1 94.06 82 ALA A O 1
ATOM 649 N N . LEU A 1 83 ? 8.117 -7.73 -18.797 1 93.31 83 LEU A N 1
ATOM 650 C CA . LEU A 1 83 ? 8.031 -8.172 -20.188 1 93.31 83 LEU A CA 1
ATOM 651 C C . LEU A 1 83 ? 9.047 -7.426 -21.062 1 93.31 83 LEU A C 1
ATOM 653 O O . LEU A 1 83 ? 9.641 -8.016 -21.969 1 93.31 83 LEU A O 1
ATOM 657 N N . TYR A 1 84 ? 9.273 -6.18 -20.719 1 91.94 84 TYR A N 1
ATOM 658 C CA . TYR A 1 84 ? 10.203 -5.363 -21.5 1 91.94 84 TYR A CA 1
ATOM 659 C C . TYR A 1 84 ? 11.594 -5.375 -20.859 1 91.94 84 TYR A C 1
ATOM 661 O O . TYR A 1 84 ? 12.469 -4.605 -21.266 1 91.94 84 TYR A O 1
ATOM 669 N N . ARG A 1 85 ? 11.773 -6.148 -19.859 1 90 85 ARG A N 1
ATOM 670 C CA . ARG A 1 85 ? 13.047 -6.348 -19.172 1 90 85 ARG A CA 1
ATOM 671 C C . ARG A 1 85 ? 13.562 -5.039 -18.578 1 90 85 ARG A C 1
ATOM 673 O O . ARG A 1 85 ? 14.742 -4.715 -18.703 1 90 85 ARG A O 1
ATOM 680 N N . ARG A 1 86 ? 12.461 -4.297 -18.094 1 86.94 86 ARG A N 1
ATOM 681 C CA . ARG A 1 86 ? 12.797 -3.061 -17.391 1 86.94 86 ARG A CA 1
ATOM 682 C C . ARG A 1 86 ? 12.914 -3.287 -15.891 1 86.94 86 ARG A C 1
ATOM 684 O O . ARG A 1 86 ? 12.07 -3.951 -15.289 1 86.94 86 ARG A O 1
ATOM 691 N N . HIS A 1 87 ? 14.07 -2.916 -15.422 1 78.44 87 HIS A N 1
ATOM 692 C CA . HIS A 1 87 ? 14.266 -3.064 -13.984 1 78.44 87 HIS A CA 1
ATOM 693 C C . HIS A 1 87 ? 14.25 -1.712 -13.281 1 78.44 87 HIS A C 1
ATOM 695 O O . HIS A 1 87 ? 14.719 -0.715 -13.836 1 78.44 87 HIS A O 1
ATOM 701 N N . GLY A 1 88 ? 13.188 -1.587 -12.492 1 66.5 88 GLY A N 1
ATOM 702 C CA . GLY A 1 88 ? 13.172 -0.35 -11.727 1 66.5 88 GLY A CA 1
ATOM 703 C C . GLY A 1 88 ? 14.414 -0.15 -10.883 1 66.5 88 GLY A C 1
ATOM 704 O O . GLY A 1 88 ? 15.211 -1.074 -10.719 1 66.5 88 GLY A O 1
ATOM 705 N N . GLY A 1 89 ? 14.953 1.108 -10.656 1 62.47 89 GLY A N 1
ATOM 706 C CA . GLY A 1 89 ? 16.078 1.424 -9.797 1 62.47 89 GLY A CA 1
ATOM 707 C C . GLY A 1 89 ? 16.609 2.836 -9.992 1 62.47 89 GLY A C 1
ATOM 708 O O . GLY A 1 89 ? 16.266 3.496 -10.977 1 62.47 89 GLY A O 1
ATOM 709 N N . ASN A 1 90 ? 17.156 3.381 -9.008 1 59.28 90 ASN A N 1
ATOM 710 C CA . ASN A 1 90 ? 17.859 4.656 -8.945 1 59.28 90 ASN A CA 1
ATOM 711 C C . ASN A 1 90 ? 16.922 5.828 -9.211 1 59.28 90 ASN A C 1
ATOM 713 O O . ASN A 1 90 ? 17.297 6.785 -9.898 1 59.28 90 ASN A O 1
ATOM 717 N N . GLY A 1 91 ? 15.625 5.602 -8.938 1 64.5 91 GLY A N 1
ATOM 718 C CA . GLY A 1 91 ? 14.75 6.75 -9.047 1 64.5 91 GLY A CA 1
ATOM 719 C C . GLY A 1 91 ? 14.242 6.98 -10.461 1 64.5 91 GLY A C 1
ATOM 720 O O . GLY A 1 91 ? 13.453 7.898 -10.703 1 64.5 91 GLY A O 1
ATOM 721 N N . ARG A 1 92 ? 14.641 6.188 -11.414 1 70.81 92 ARG A N 1
ATOM 722 C CA . ARG A 1 92 ? 14.211 6.379 -12.797 1 70.81 92 ARG A CA 1
ATOM 723 C C . ARG A 1 92 ? 12.883 5.664 -13.055 1 70.81 92 ARG A C 1
ATOM 725 O O . ARG A 1 92 ? 12.648 4.578 -12.523 1 70.81 92 ARG A O 1
ATOM 732 N N . PRO A 1 93 ? 12.062 6.309 -13.812 1 83.06 93 PRO A N 1
ATOM 733 C CA . PRO A 1 93 ? 10.805 5.656 -14.188 1 83.06 93 PRO A CA 1
ATOM 734 C C . PRO A 1 93 ? 11.023 4.406 -15.039 1 83.06 93 PRO A C 1
ATOM 736 O O . PRO A 1 93 ? 12.016 4.316 -15.773 1 83.06 93 PRO A O 1
ATOM 739 N N . LEU A 1 94 ? 10.156 3.477 -14.883 1 89.38 94 LEU A N 1
ATOM 740 C CA . LEU A 1 94 ? 10.242 2.219 -15.617 1 89.38 94 LEU A CA 1
ATOM 741 C C . LEU A 1 94 ? 10.078 2.449 -17.109 1 89.38 94 LEU A C 1
ATOM 743 O O . LEU A 1 94 ? 10.695 1.752 -17.922 1 89.38 94 LEU A O 1
ATOM 747 N N . PHE A 1 95 ? 9.289 3.438 -17.438 1 90.31 95 PHE A N 1
ATOM 748 C CA . PHE A 1 95 ? 9.062 3.797 -18.828 1 90.31 95 PHE A CA 1
ATOM 749 C C . PHE A 1 95 ? 9.109 5.309 -19.016 1 90.31 95 PHE A C 1
ATOM 751 O O . PHE A 1 95 ? 8.688 6.059 -18.125 1 90.31 95 PHE A O 1
ATOM 758 N N . SER A 1 96 ? 9.602 5.758 -20.125 1 86.75 96 SER A N 1
ATOM 759 C CA . SER A 1 96 ? 9.578 7.176 -20.469 1 86.75 96 SER A CA 1
ATOM 760 C C . SER A 1 96 ? 8.172 7.641 -20.812 1 86.75 96 SER A C 1
ATOM 762 O O . SER A 1 96 ? 7.305 6.828 -21.156 1 86.75 96 SER A O 1
ATOM 764 N N . PRO A 1 97 ? 7.984 8.938 -20.641 1 86 97 PRO A N 1
ATOM 765 C CA . PRO A 1 97 ? 6.68 9.461 -21.047 1 86 97 PRO A CA 1
ATOM 766 C C . PRO A 1 97 ? 6.316 9.109 -22.484 1 86 97 PRO A C 1
ATOM 768 O O . PRO A 1 97 ? 5.156 8.812 -22.781 1 86 97 PRO A O 1
ATOM 771 N N . ASP A 1 98 ? 7.289 9.086 -23.344 1 86.94 98 ASP A N 1
ATOM 772 C CA . ASP A 1 98 ? 7.047 8.742 -24.734 1 86.94 98 ASP A CA 1
ATOM 773 C C . ASP A 1 98 ? 6.602 7.285 -24.875 1 86.94 98 ASP A C 1
ATOM 775 O O . ASP A 1 98 ? 5.703 6.977 -25.656 1 86.94 98 ASP A O 1
ATOM 779 N N . GLU A 1 99 ? 7.207 6.391 -24.141 1 88.75 99 GLU A N 1
ATOM 780 C CA . GLU A 1 99 ? 6.816 4.984 -24.156 1 88.75 99 GLU A CA 1
ATOM 781 C C . GLU A 1 99 ? 5.398 4.801 -23.625 1 88.75 99 GLU A C 1
ATOM 783 O O . GLU A 1 99 ? 4.621 4.012 -24.172 1 88.75 99 GLU A O 1
ATOM 788 N N . GLU A 1 100 ? 5.094 5.527 -22.594 1 88.56 100 GLU A N 1
ATOM 789 C CA . GLU A 1 100 ? 3.762 5.422 -22.016 1 88.56 100 GLU A CA 1
ATOM 790 C C . GLU A 1 100 ? 2.693 5.902 -22.984 1 88.56 100 GLU A C 1
ATOM 792 O O . GLU A 1 100 ? 1.614 5.309 -23.078 1 88.56 100 GLU A O 1
ATOM 797 N N . VAL A 1 101 ? 2.982 6.961 -23.703 1 87.81 101 VAL A N 1
ATOM 798 C CA . VAL A 1 101 ? 2.066 7.453 -24.719 1 87.81 101 VAL A CA 1
ATOM 799 C C . VAL A 1 101 ? 1.903 6.402 -25.812 1 87.81 101 VAL A C 1
ATOM 801 O O . VAL A 1 101 ? 0.791 6.156 -26.297 1 87.81 101 VAL A O 1
ATOM 804 N N . ARG A 1 102 ? 3 5.801 -26.203 1 88.56 102 ARG A N 1
ATOM 805 C CA . ARG A 1 102 ? 2.955 4.762 -27.234 1 88.56 102 ARG A CA 1
ATOM 806 C C . ARG A 1 102 ? 2.107 3.58 -26.781 1 88.56 102 ARG A C 1
ATOM 808 O O . ARG A 1 102 ? 1.334 3.025 -27.562 1 88.56 102 ARG A O 1
ATOM 815 N N . PHE A 1 103 ? 2.303 3.17 -25.516 1 90.38 103 PHE A N 1
ATOM 816 C CA . PHE A 1 103 ? 1.479 2.094 -24.984 1 90.38 103 PHE A CA 1
ATOM 817 C C . PHE A 1 103 ? -0.001 2.447 -25.078 1 90.38 103 PHE A C 1
ATOM 819 O O . PHE A 1 103 ? -0.817 1.622 -25.484 1 90.38 103 PHE A O 1
ATOM 826 N N . ALA A 1 104 ? -0.324 3.68 -24.703 1 89.5 104 ALA A N 1
ATOM 827 C CA . ALA A 1 104 ? -1.712 4.133 -24.75 1 89.5 104 ALA A CA 1
ATOM 828 C C . ALA A 1 104 ? -2.258 4.105 -26.172 1 89.5 104 ALA A C 1
ATOM 830 O O . ALA A 1 104 ? -3.396 3.689 -26.391 1 89.5 104 ALA A O 1
ATOM 831 N N . GLU A 1 105 ? -1.448 4.492 -27.109 1 89.88 105 GLU A N 1
ATOM 832 C CA . GLU A 1 105 ? -1.839 4.496 -28.516 1 89.88 105 GLU A CA 1
ATOM 833 C C . GLU A 1 105 ? -2.086 3.078 -29.031 1 89.88 105 GLU A C 1
ATOM 835 O O . GLU A 1 105 ? -2.91 2.869 -29.922 1 89.88 105 GLU A O 1
ATOM 840 N N . GLN A 1 106 ? -1.447 2.102 -28.438 1 88.12 106 GLN A N 1
ATOM 841 C CA . GLN A 1 106 ? -1.593 0.703 -28.828 1 88.12 106 GLN A CA 1
ATOM 842 C C . GLN A 1 106 ? -2.725 0.033 -28.047 1 88.12 106 GLN A C 1
ATOM 844 O O . GLN A 1 106 ? -2.918 -1.181 -28.156 1 88.12 106 GLN A O 1
ATOM 849 N N . GLY A 1 107 ? -3.357 0.826 -27.172 1 88.62 107 GLY A N 1
ATOM 850 C CA . GLY A 1 107 ? -4.488 0.292 -26.438 1 88.62 107 GLY A CA 1
ATOM 851 C C . GLY A 1 107 ? -4.094 -0.375 -25.141 1 88.62 107 GLY A C 1
ATOM 852 O O . GLY A 1 107 ? -4.887 -1.104 -24.547 1 88.62 107 GLY A O 1
ATOM 853 N N . VAL A 1 108 ? -2.867 -0.198 -24.734 1 91.69 108 VAL A N 1
ATOM 854 C CA . VAL A 1 108 ? -2.398 -0.768 -23.484 1 91.69 108 VAL A CA 1
ATOM 855 C C . VAL A 1 108 ? -2.627 0.228 -22.344 1 91.69 108 VAL A C 1
ATOM 857 O O . VAL A 1 108 ? -1.984 1.279 -22.297 1 91.69 108 VAL A O 1
ATOM 860 N N . GLU A 1 109 ? -3.545 -0.074 -21.484 1 92.81 109 GLU A N 1
ATOM 861 C CA . GLU A 1 109 ? -3.799 0.749 -20.312 1 92.81 109 GLU A CA 1
ATOM 862 C C . GLU A 1 109 ? -2.943 0.298 -19.125 1 92.81 109 GLU A C 1
ATOM 864 O O . GLU A 1 109 ? -3.053 -0.844 -18.672 1 92.81 109 GLU A O 1
ATOM 869 N N . LEU A 1 110 ? -2.186 1.197 -18.641 1 93.44 110 LEU A N 1
ATOM 870 C CA . LEU A 1 110 ? -1.26 0.879 -17.547 1 93.44 110 LEU A CA 1
ATOM 871 C C . LEU A 1 110 ? -1.863 1.236 -16.203 1 93.44 110 LEU A C 1
ATOM 873 O O . LEU A 1 110 ? -2.59 2.225 -16.078 1 93.44 110 LEU A O 1
ATOM 877 N N . CYS A 1 111 ? -1.573 0.42 -15.227 1 95.06 111 CYS A N 1
ATOM 878 C CA . CYS A 1 111 ? -2.01 0.67 -13.859 1 95.06 111 CYS A CA 1
ATOM 879 C C . CYS A 1 111 ? -0.926 0.283 -12.859 1 95.06 111 CYS A C 1
ATOM 881 O O . CYS A 1 111 ? -0.361 -0.809 -12.945 1 95.06 111 CYS A O 1
ATOM 883 N N . ARG A 1 112 ? -0.634 1.145 -11.961 1 94.5 112 ARG A N 1
ATOM 884 C CA . ARG A 1 112 ? 0.347 0.847 -10.922 1 94.5 112 ARG A CA 1
ATOM 885 C C . ARG A 1 112 ? -0.282 0.047 -9.781 1 94.5 112 ARG A C 1
ATOM 887 O O . ARG A 1 112 ? 0.426 -0.562 -8.977 1 94.5 112 ARG A O 1
ATOM 894 N N . ASP A 1 113 ? -1.595 0.072 -9.711 1 96.44 113 ASP A N 1
ATOM 895 C CA . ASP A 1 113 ? -2.43 -0.648 -8.758 1 96.44 113 ASP A CA 1
ATOM 896 C C . ASP A 1 113 ? -2.111 -0.231 -7.32 1 96.44 113 ASP A C 1
ATOM 898 O O . ASP A 1 113 ? -2.021 -1.075 -6.43 1 96.44 113 ASP A O 1
ATOM 902 N N . ARG A 1 114 ? -1.922 1.039 -7.125 1 96.56 114 ARG A N 1
ATOM 903 C CA . ARG A 1 114 ? -1.803 1.625 -5.793 1 96.56 114 ARG A CA 1
ATOM 904 C C . ARG A 1 114 ? -3.15 1.646 -5.082 1 96.56 114 ARG A C 1
ATOM 906 O O . ARG A 1 114 ? -4.172 1.274 -5.664 1 96.56 114 ARG A O 1
ATOM 913 N N . LEU A 1 115 ? -3.09 2.016 -3.781 1 97.62 115 LEU A N 1
ATOM 914 C CA . LEU A 1 115 ? -4.32 2.012 -2.998 1 97.62 115 LEU A CA 1
ATOM 915 C C . LEU A 1 115 ? -4.637 3.41 -2.48 1 97.62 115 LEU A C 1
ATOM 917 O O . LEU A 1 115 ? -3.738 4.141 -2.059 1 97.62 115 LEU A O 1
ATOM 921 N N . LEU A 1 116 ? -5.859 3.779 -2.594 1 98.5 116 LEU A N 1
ATOM 922 C CA . LEU A 1 116 ? -6.438 4.918 -1.89 1 98.5 116 LEU A CA 1
ATOM 923 C C . LEU A 1 116 ? -7.137 4.473 -0.611 1 98.5 116 LEU A C 1
ATOM 925 O O . LEU A 1 116 ? -7.906 3.508 -0.625 1 98.5 116 LEU A O 1
ATOM 929 N N . ARG A 1 117 ? -6.832 5.09 0.511 1 98.75 117 ARG A N 1
ATOM 930 C CA . ARG A 1 117 ? -7.402 4.676 1.79 1 98.75 117 ARG A CA 1
ATOM 931 C C . ARG A 1 117 ? -8.273 5.781 2.385 1 98.75 117 ARG A C 1
ATOM 933 O O . ARG A 1 117 ? -7.902 6.957 2.342 1 98.75 117 ARG A O 1
ATOM 940 N N . LEU A 1 118 ? -9.461 5.398 2.893 1 98.81 118 LEU A N 1
ATOM 941 C CA . LEU A 1 118 ? -10.43 6.348 3.426 1 98.81 118 LEU A CA 1
ATOM 942 C C . LEU A 1 118 ? -10.742 6.043 4.887 1 98.81 118 LEU A C 1
ATOM 944 O O . LEU A 1 118 ? -10.875 4.879 5.27 1 98.81 118 LEU A O 1
ATOM 948 N N . ARG A 1 119 ? -10.797 7.016 5.672 1 98.44 119 ARG A N 1
ATOM 949 C CA . ARG A 1 119 ? -11.273 6.953 7.051 1 98.44 119 ARG A CA 1
ATOM 950 C C . ARG A 1 119 ? -12.32 8.023 7.32 1 98.44 119 ARG A C 1
ATOM 952 O O . ARG A 1 119 ? -12.188 9.164 6.855 1 98.44 119 ARG A O 1
ATOM 959 N N . THR A 1 120 ? -13.344 7.676 7.984 1 98.19 120 THR A N 1
ATOM 960 C CA . THR A 1 120 ? -14.398 8.602 8.383 1 98.19 120 THR A CA 1
ATOM 961 C C . THR A 1 120 ? -15.234 8.016 9.516 1 98.19 120 THR A C 1
ATOM 963 O O . THR A 1 120 ? -15.211 6.805 9.75 1 98.19 120 THR A O 1
ATOM 966 N N . SER A 1 121 ? -15.883 8.898 10.266 1 94.81 121 SER A N 1
ATOM 967 C CA . SER A 1 121 ? -16.812 8.445 11.297 1 94.81 121 SER A CA 1
ATOM 968 C C . SER A 1 121 ? -18.234 8.336 10.742 1 94.81 121 SER A C 1
ATOM 970 O O . SER A 1 121 ? -19.141 7.879 11.445 1 94.81 121 SER A O 1
ATOM 972 N N . LEU A 1 122 ? -18.438 8.688 9.492 1 95.75 122 LEU A N 1
ATOM 973 C CA . LEU A 1 122 ? -19.766 8.672 8.859 1 95.75 122 LEU A CA 1
ATOM 974 C C . LEU A 1 122 ? -19.984 7.352 8.125 1 95.75 122 LEU A C 1
ATOM 976 O O . LEU A 1 122 ? -19.047 6.789 7.543 1 95.75 122 LEU A O 1
ATOM 980 N N . PRO A 1 123 ? -21.234 6.902 8.172 1 95.25 123 PRO A N 1
ATOM 981 C CA . PRO A 1 123 ? -21.547 5.754 7.312 1 95.25 123 PRO A CA 1
ATOM 982 C C . PRO A 1 123 ? -21.594 6.117 5.832 1 95.25 123 PRO A C 1
ATOM 984 O O . PRO A 1 123 ? -22.391 6.953 5.418 1 95.25 123 PRO A O 1
ATOM 987 N N . LEU A 1 124 ? -20.734 5.492 5.094 1 97.44 124 LEU A N 1
ATOM 988 C CA . LEU A 1 124 ? -20.625 5.812 3.674 1 97.44 124 LEU A CA 1
ATOM 989 C C . LEU A 1 124 ? -21.172 4.672 2.818 1 97.44 124 LEU A C 1
ATOM 991 O O . LEU A 1 124 ? -21.016 3.502 3.17 1 97.44 124 LEU A O 1
ATOM 995 N N . SER A 1 125 ? -21.766 5.047 1.754 1 98.06 125 SER A N 1
ATOM 996 C CA . SER A 1 125 ? -22.078 4.148 0.647 1 98.06 125 SER A CA 1
ATOM 997 C C . SER A 1 125 ? -21.328 4.555 -0.62 1 98.06 125 SER A C 1
ATOM 999 O O . SER A 1 125 ? -21.375 5.719 -1.021 1 98.06 125 SER A O 1
ATOM 1001 N N . LEU A 1 126 ? -20.594 3.631 -1.129 1 98.62 126 LEU A N 1
ATOM 1002 C CA . LEU A 1 126 ? -19.875 3.881 -2.373 1 98.62 126 LEU A CA 1
ATOM 1003 C C . LEU A 1 126 ? -20.562 3.201 -3.549 1 98.62 126 LEU A C 1
ATOM 1005 O O . LEU A 1 126 ? -20.766 1.983 -3.539 1 98.62 126 LEU A O 1
ATOM 1009 N N . PHE A 1 127 ? -20.922 3.979 -4.527 1 98.44 127 PHE A N 1
ATOM 1010 C CA . PHE A 1 127 ? -21.609 3.484 -5.715 1 98.44 127 PHE A CA 1
ATOM 1011 C C . PHE A 1 127 ? -20.641 3.377 -6.895 1 98.44 127 PHE A C 1
ATOM 1013 O O . PHE A 1 127 ? -19.938 4.336 -7.219 1 98.44 127 PHE A O 1
ATOM 1020 N N . PHE A 1 128 ? -20.609 2.197 -7.461 1 98.06 128 PHE A N 1
ATOM 1021 C CA . PHE A 1 128 ? -19.75 1.948 -8.617 1 98.06 128 PHE A CA 1
ATOM 1022 C C . PHE A 1 128 ? -20.578 1.714 -9.867 1 98.06 128 PHE A C 1
ATOM 1024 O O . PHE A 1 128 ? -21.797 1.497 -9.781 1 98.06 128 PHE A O 1
ATOM 1031 N N . GLN A 1 129 ? -19.891 1.879 -10.953 1 94.69 129 GLN A N 1
ATOM 1032 C CA . GLN A 1 129 ? -20.531 1.614 -12.242 1 94.69 129 GLN A CA 1
ATOM 1033 C C . GLN A 1 129 ? -21.188 0.237 -12.258 1 94.69 129 GLN A C 1
ATOM 1035 O O . GLN A 1 129 ? -20.688 -0.697 -11.617 1 94.69 129 GLN A O 1
ATOM 1040 N N . GLY A 1 130 ? -22.297 0.095 -12.977 1 94.38 130 GLY A N 1
ATOM 1041 C CA . GLY A 1 130 ? -23.016 -1.173 -13.07 1 94.38 130 GLY A CA 1
ATOM 1042 C C . GLY A 1 130 ? -23.938 -1.432 -11.898 1 94.38 130 GLY A C 1
ATOM 1043 O O . GLY A 1 130 ? -24.469 -2.535 -11.75 1 94.38 130 GLY A O 1
ATOM 1044 N N . GLY A 1 131 ? -24.062 -0.475 -11.047 1 94 131 GLY A N 1
ATOM 1045 C CA . GLY A 1 131 ? -25 -0.583 -9.93 1 94 131 GLY A CA 1
ATOM 1046 C C . GLY A 1 131 ? -24.406 -1.295 -8.727 1 94 131 GLY A C 1
ATOM 1047 O O . GLY A 1 131 ? -25.125 -1.665 -7.797 1 94 131 GLY A O 1
ATOM 1048 N N . ARG A 1 132 ? -23.125 -1.463 -8.711 1 95.94 132 ARG A N 1
ATOM 1049 C CA . ARG A 1 132 ? -22.453 -2.107 -7.59 1 95.94 132 ARG A CA 1
ATOM 1050 C C . ARG A 1 132 ? -22.312 -1.152 -6.41 1 95.94 132 ARG A C 1
ATOM 1052 O O . ARG A 1 132 ? -22.062 0.041 -6.594 1 95.94 132 ARG A O 1
ATOM 1059 N N . LEU A 1 133 ? -22.562 -1.781 -5.254 1 97.25 133 LEU A N 1
ATOM 1060 C CA . LEU A 1 133 ? -22.562 -0.978 -4.035 1 97.25 133 LEU A CA 1
ATOM 1061 C C . LEU A 1 133 ? -21.641 -1.572 -2.988 1 97.25 133 LEU A C 1
ATOM 1063 O O . LEU A 1 133 ? -21.609 -2.789 -2.793 1 97.25 133 LEU A O 1
ATOM 1067 N N . VAL A 1 134 ? -20.859 -0.741 -2.393 1 98.06 134 VAL A N 1
ATOM 1068 C CA . VAL A 1 134 ? -20.062 -1.096 -1.217 1 98.06 134 VAL A CA 1
ATOM 1069 C C . VAL A 1 134 ? -20.578 -0.321 -0.002 1 98.06 134 VAL A C 1
ATOM 1071 O O . VAL A 1 134 ? -20.516 0.911 0.023 1 98.06 134 VAL A O 1
ATOM 1074 N N . ASP A 1 135 ? -21.094 -1.047 0.953 1 97.88 135 ASP A N 1
ATOM 1075 C CA . ASP A 1 135 ? -21.469 -0.449 2.232 1 97.88 135 ASP A CA 1
ATOM 1076 C C . ASP A 1 135 ? -20.234 -0.219 3.107 1 97.88 135 ASP A C 1
ATOM 1078 O O . ASP A 1 135 ? -19.625 -1.174 3.586 1 97.88 135 ASP A O 1
ATOM 1082 N N . GLY A 1 136 ? -20 1.016 3.357 1 97.81 136 GLY A N 1
ATOM 1083 C CA . GLY A 1 136 ? -18.781 1.361 4.062 1 97.81 136 GL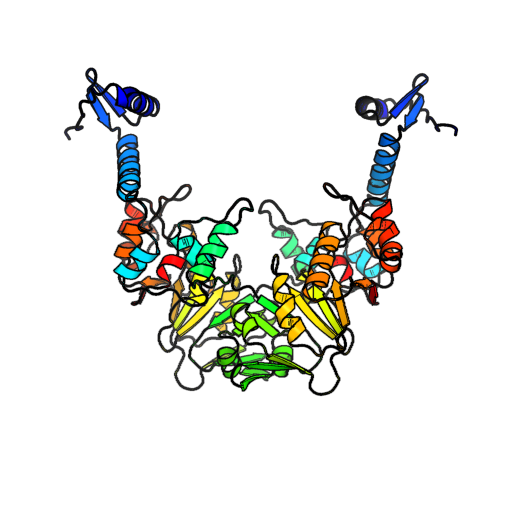Y A CA 1
ATOM 1084 C C . GLY A 1 136 ? -18.891 1.188 5.566 1 97.81 136 GLY A C 1
ATOM 1085 O O . GLY A 1 136 ? -17.875 1.107 6.262 1 97.81 136 GLY A O 1
ATOM 1086 N N . ALA A 1 137 ? -20.031 1.085 6.105 1 96.69 137 ALA A N 1
ATOM 1087 C CA . ALA A 1 137 ? -20.234 1.095 7.555 1 96.69 137 ALA A CA 1
ATOM 1088 C C . ALA A 1 137 ? -19.578 -0.122 8.203 1 96.69 137 ALA A C 1
ATOM 1090 O O . ALA A 1 137 ? -18.766 0.018 9.117 1 96.69 137 ALA A O 1
ATOM 1091 N N . PRO A 1 138 ? -19.906 -1.329 7.68 1 96.88 138 PRO A N 1
ATOM 1092 C CA . PRO A 1 138 ? -19.25 -2.486 8.297 1 96.88 138 PRO A CA 1
ATOM 1093 C C . PRO A 1 138 ? -17.719 -2.463 8.125 1 96.88 138 PRO A C 1
ATOM 1095 O O . PRO A 1 138 ? -17 -2.955 8.984 1 96.88 138 PRO A O 1
ATOM 1098 N N . LEU A 1 139 ? -17.219 -1.915 7.016 1 98.25 139 LEU A N 1
ATOM 1099 C CA . LEU A 1 139 ? -15.781 -1.824 6.777 1 98.25 139 LEU A CA 1
ATOM 1100 C C . LEU A 1 139 ? -15.125 -0.884 7.781 1 98.25 139 LEU A C 1
ATOM 1102 O O . LEU A 1 139 ? -14.102 -1.227 8.383 1 98.25 139 LEU A O 1
ATOM 1106 N N . LEU A 1 140 ? -15.742 0.224 7.961 1 97.31 140 LEU A N 1
ATOM 1107 C CA . LEU A 1 140 ? -15.219 1.206 8.906 1 97.31 140 LEU A CA 1
ATOM 1108 C C . LEU A 1 140 ? -15.242 0.659 10.328 1 97.31 140 LEU A C 1
ATOM 1110 O O . LEU A 1 140 ? -14.32 0.906 11.109 1 97.31 140 LEU A O 1
ATOM 1114 N N . GLU A 1 141 ? -16.219 -0.078 10.617 1 96.5 141 GLU A N 1
ATOM 1115 C CA . GLU A 1 141 ? -16.328 -0.657 11.953 1 96.5 141 GLU A CA 1
ATOM 1116 C C . GLU A 1 141 ? -15.289 -1.753 12.172 1 96.5 141 GLU A C 1
ATOM 1118 O O . GLU A 1 141 ? -14.656 -1.81 13.227 1 96.5 141 GLU A O 1
ATOM 1123 N N . ALA A 1 142 ? -15.086 -2.586 11.172 1 97.5 142 ALA A N 1
ATOM 1124 C CA . ALA A 1 142 ? -14.242 -3.766 11.336 1 97.5 142 ALA A CA 1
ATOM 1125 C C . ALA A 1 142 ? -12.781 -3.439 11.039 1 97.5 142 ALA A C 1
ATOM 1127 O O . ALA A 1 142 ? -11.883 -3.898 11.742 1 97.5 142 ALA A O 1
ATOM 1128 N N . LEU A 1 143 ? -12.578 -2.615 10.023 1 97.75 143 LEU A N 1
ATOM 1129 C CA . LEU A 1 143 ? -11.219 -2.42 9.516 1 97.75 143 LEU A CA 1
ATOM 1130 C C . LEU A 1 143 ? -10.703 -1.033 9.883 1 97.75 143 LEU A C 1
ATOM 1132 O O . LEU A 1 143 ? -9.5 -0.775 9.789 1 97.75 143 LEU A O 1
ATOM 1136 N N . GLY A 1 144 ? -11.586 -0.146 10.234 1 96.75 144 GLY A N 1
ATOM 1137 C CA . GLY A 1 144 ? -11.211 1.228 10.531 1 96.75 144 GLY A CA 1
ATOM 1138 C C . GLY A 1 144 ? -11.008 2.076 9.289 1 96.75 144 GLY A C 1
ATOM 1139 O O . GLY A 1 144 ? -10.672 3.256 9.391 1 96.75 144 GLY A O 1
ATOM 1140 N N . GLU A 1 145 ? -11.156 1.463 8.133 1 98.5 145 GLU A N 1
ATOM 1141 C CA . GLU A 1 145 ? -10.938 2.191 6.883 1 98.5 145 GLU A CA 1
ATOM 1142 C C . GLU A 1 145 ? -11.625 1.497 5.711 1 98.5 145 GLU A C 1
ATOM 1144 O O . GLU A 1 145 ? -12.164 0.4 5.863 1 98.5 145 GLU A O 1
ATOM 1149 N N . ILE A 1 146 ? -11.719 2.189 4.625 1 98.56 146 ILE A N 1
ATOM 1150 C CA . ILE A 1 146 ? -12.07 1.657 3.314 1 98.56 146 ILE A CA 1
ATOM 1151 C C . ILE A 1 146 ? -10.898 1.832 2.354 1 98.56 146 ILE A C 1
ATOM 1153 O O . ILE A 1 146 ? -10.43 2.951 2.137 1 98.56 146 ILE A O 1
ATOM 1157 N N . SER A 1 147 ? -10.422 0.719 1.838 1 98.62 147 SER A N 1
ATOM 1158 C CA . SER A 1 147 ? -9.328 0.77 0.875 1 98.62 147 SER A CA 1
ATOM 1159 C C . SER A 1 147 ? -9.828 0.536 -0.545 1 98.62 147 SER A C 1
ATOM 1161 O O . SER A 1 147 ? -10.57 -0.415 -0.799 1 98.62 147 SER A O 1
ATOM 1163 N N . LEU A 1 148 ? -9.391 1.425 -1.424 1 98.62 148 LEU A N 1
ATOM 1164 C CA . LEU A 1 148 ? -9.805 1.358 -2.822 1 98.62 148 LEU A CA 1
ATOM 1165 C C . LEU A 1 148 ? -8.594 1.164 -3.734 1 98.62 148 LEU A C 1
ATOM 1167 O O . LEU A 1 148 ? -7.73 2.037 -3.82 1 98.62 148 LEU A O 1
ATOM 1171 N N . PRO A 1 149 ? -8.562 0.02 -4.41 1 98.31 149 PRO A N 1
ATOM 1172 C CA . PRO A 1 149 ? -7.477 -0.13 -5.379 1 98.31 149 PRO A CA 1
ATOM 1173 C C . PRO A 1 149 ? -7.625 0.799 -6.582 1 98.31 149 PRO A C 1
ATOM 1175 O O . PRO A 1 149 ? -8.742 1.048 -7.043 1 98.31 149 PRO A O 1
ATOM 1178 N N . GLU A 1 150 ? -6.492 1.262 -7.055 1 97.88 150 GLU A N 1
ATOM 1179 C CA . GLU A 1 150 ? -6.434 2.189 -8.18 1 97.88 150 GLU A CA 1
ATOM 1180 C C . GLU A 1 150 ? -7.242 1.673 -9.367 1 97.88 150 GLU A C 1
ATOM 1182 O O . GLU A 1 150 ? -7.926 2.445 -10.039 1 97.88 150 GLU A O 1
ATOM 1187 N N . ARG A 1 151 ? -7.25 0.425 -9.641 1 96.31 151 ARG A N 1
ATOM 1188 C CA . ARG A 1 151 ? -7.898 -0.161 -10.812 1 96.31 151 ARG A CA 1
ATOM 1189 C C . ARG A 1 151 ? -9.414 -0.066 -10.703 1 96.31 151 ARG A C 1
ATOM 1191 O O . ARG A 1 151 ? -10.125 -0.216 -11.695 1 96.31 151 ARG A O 1
ATOM 1198 N N . ALA A 1 152 ? -9.938 0.193 -9.5 1 97.38 152 ALA A N 1
ATOM 1199 C CA . ALA A 1 152 ? -11.383 0.268 -9.305 1 97.38 152 ALA A CA 1
ATOM 1200 C C . ALA A 1 152 ? -11.875 1.71 -9.391 1 97.38 152 ALA A C 1
ATOM 1202 O O . ALA A 1 152 ? -13.078 1.956 -9.516 1 97.38 152 ALA A O 1
ATOM 1203 N N . LEU A 1 153 ? -11.008 2.68 -9.344 1 97.69 153 LEU A N 1
ATOM 1204 C CA . LEU A 1 153 ? -11.367 4.082 -9.172 1 97.69 153 LEU A CA 1
ATOM 1205 C C . LEU A 1 153 ? -12.094 4.617 -10.398 1 97.69 153 LEU A C 1
ATOM 1207 O O . LEU A 1 153 ? -13.023 5.418 -10.273 1 97.69 153 LEU A O 1
ATOM 1211 N N . PRO A 1 154 ? -11.727 4.152 -11.617 1 95.44 154 PRO A N 1
ATOM 1212 C CA . PRO A 1 154 ? -12.477 4.629 -12.781 1 95.44 154 PRO A CA 1
ATOM 1213 C C . PRO A 1 154 ? -13.953 4.254 -12.734 1 95.44 154 PRO A C 1
ATOM 1215 O O . PRO A 1 154 ? -14.789 4.93 -13.336 1 95.44 154 PRO A O 1
ATOM 1218 N N . GLY A 1 155 ? -14.312 3.225 -12 1 96.94 155 GLY A N 1
ATOM 1219 C CA . GLY A 1 155 ? -15.695 2.791 -11.891 1 96.94 155 GLY A CA 1
ATOM 1220 C C . GLY A 1 155 ? -16.438 3.438 -10.727 1 96.94 155 GLY A C 1
ATOM 1221 O O . GLY A 1 155 ? -17.641 3.244 -10.57 1 96.94 155 GLY A O 1
ATOM 1222 N N . LEU A 1 156 ? -15.703 4.242 -9.945 1 98.19 156 LEU A N 1
ATOM 1223 C CA . LEU A 1 156 ? -16.312 4.895 -8.797 1 98.19 156 LEU A CA 1
ATOM 1224 C C . LEU A 1 156 ? -17.234 6.035 -9.234 1 98.19 156 LEU A C 1
ATOM 1226 O O . LEU A 1 156 ? -16.781 6.98 -9.883 1 98.19 156 LEU A O 1
ATOM 1230 N N . GLY A 1 157 ? -18.5 5.965 -8.891 1 97.88 157 GLY A N 1
ATOM 1231 C CA . GLY A 1 157 ? -19.469 6.98 -9.297 1 97.88 157 GLY A CA 1
ATOM 1232 C C . GLY A 1 157 ? -19.719 8.023 -8.219 1 97.88 157 GLY A C 1
ATOM 1233 O O . GLY A 1 157 ? -19.484 9.211 -8.438 1 97.88 157 GLY A O 1
ATOM 1234 N N . LYS A 1 158 ? -20.25 7.504 -7.09 1 97.75 158 LYS A N 1
ATOM 1235 C CA . LYS A 1 158 ? -20.641 8.438 -6.035 1 97.75 158 LYS A CA 1
ATOM 1236 C C . LYS A 1 158 ? -20.344 7.863 -4.652 1 97.75 158 LYS A C 1
ATOM 1238 O O . LYS A 1 158 ? -20.438 6.652 -4.438 1 97.75 158 LYS A O 1
ATOM 1243 N N . ILE A 1 159 ? -19.969 8.742 -3.816 1 98.31 159 ILE A N 1
ATOM 1244 C CA . ILE A 1 159 ? -19.859 8.453 -2.391 1 98.31 159 ILE A CA 1
ATOM 1245 C C . ILE A 1 159 ? -20.922 9.234 -1.621 1 98.31 159 ILE A C 1
ATOM 1247 O O . ILE A 1 159 ? -20.984 10.469 -1.711 1 98.31 159 ILE A O 1
ATOM 1251 N N . ILE A 1 160 ? -21.734 8.508 -0.856 1 97 160 ILE A N 1
ATOM 1252 C CA . ILE A 1 160 ? -22.844 9.148 -0.172 1 97 160 ILE A CA 1
ATOM 1253 C C . ILE A 1 160 ? -22.781 8.836 1.321 1 97 160 ILE A C 1
ATOM 1255 O O . ILE A 1 160 ? -22.594 7.68 1.713 1 97 160 ILE A O 1
ATOM 1259 N N . SER A 1 161 ? -22.75 9.859 2.078 1 96.12 161 SER A N 1
ATOM 1260 C CA . SER A 1 161 ? -22.906 9.656 3.516 1 96.12 161 SER A CA 1
ATOM 1261 C C . SER A 1 161 ? -24.359 9.43 3.889 1 96.12 161 SER A C 1
ATOM 1263 O O . SER A 1 161 ? -25.25 10.148 3.42 1 96.12 161 SER A O 1
ATOM 1265 N N . ASN A 1 162 ? -24.547 8.367 4.703 1 91 162 ASN A N 1
ATOM 1266 C CA . ASN A 1 162 ? -25.891 8.086 5.18 1 91 162 ASN A CA 1
ATOM 1267 C C . ASN A 1 162 ? -26.203 8.836 6.477 1 91 162 ASN A C 1
ATOM 1269 O O . ASN A 1 162 ? -25.531 8.625 7.488 1 91 162 ASN A O 1
ATOM 1273 N N . GLY A 1 163 ? -27.031 9.805 6.457 1 90.56 163 GLY A N 1
ATOM 1274 C CA . GLY A 1 163 ? -27.312 10.648 7.605 1 90.56 163 GLY A CA 1
ATOM 1275 C C . GLY A 1 163 ? -26.797 12.062 7.453 1 90.56 163 GLY A C 1
ATOM 1276 O O . GLY A 1 163 ? -27.25 12.805 6.578 1 90.56 163 GLY A O 1
ATOM 1277 N N . GLU A 1 164 ? -25.703 12.352 8.273 1 92.75 164 GLU A N 1
ATOM 1278 C CA . GLU A 1 164 ? -25.109 13.68 8.219 1 92.75 164 GLU A CA 1
ATOM 1279 C C . GLU A 1 164 ? -24.281 13.859 6.945 1 92.75 164 GLU A C 1
ATOM 1281 O O . GLU A 1 164 ? -23.594 12.938 6.512 1 92.75 164 GLU A O 1
ATOM 1286 N N . PRO A 1 165 ? -24.375 15.008 6.418 1 95.19 165 PRO A N 1
ATOM 1287 C CA . PRO A 1 165 ? -23.641 15.242 5.176 1 95.19 165 PRO A CA 1
ATOM 1288 C C . PRO A 1 165 ? -22.125 15.359 5.391 1 95.19 165 PRO A C 1
ATOM 1290 O O . PRO A 1 165 ? -21.688 15.867 6.426 1 95.19 165 PRO A O 1
ATOM 1293 N N . LEU A 1 166 ? -21.406 14.852 4.434 1 96.44 166 LEU A N 1
ATOM 1294 C CA . LEU A 1 166 ? -19.969 15.055 4.367 1 96.44 166 LEU A CA 1
ATOM 1295 C C . LEU A 1 166 ? -19.641 16.484 3.98 1 96.44 166 LEU A C 1
ATOM 1297 O O . LEU A 1 166 ? -20.094 16.984 2.949 1 96.44 166 LEU A O 1
ATOM 1301 N N . THR A 1 167 ? -18.828 17.203 4.797 1 97.19 167 THR A N 1
ATOM 1302 C CA . THR A 1 167 ? -18.609 18.625 4.539 1 97.19 167 THR A CA 1
ATOM 1303 C C . THR A 1 167 ? -17.156 18.906 4.188 1 97.19 167 THR A C 1
ATOM 1305 O O . THR A 1 167 ? -16.828 19.953 3.646 1 97.19 167 THR A O 1
ATOM 1308 N N . ARG A 1 168 ? -16.297 17.922 4.5 1 97.75 168 ARG A N 1
ATOM 1309 C CA . ARG A 1 168 ? -14.867 18.203 4.328 1 97.75 168 ARG A CA 1
ATOM 1310 C C . ARG A 1 168 ? -14.117 16.938 3.904 1 97.75 168 ARG A C 1
ATOM 1312 O O . ARG A 1 168 ? -14.391 15.852 4.41 1 97.75 168 ARG A O 1
ATOM 1319 N N . LEU A 1 169 ? -13.227 17.141 2.99 1 98.5 169 LEU A N 1
ATOM 1320 C CA . LEU A 1 169 ? -12.211 16.156 2.629 1 98.5 169 LEU A CA 1
ATOM 1321 C C . LEU A 1 169 ? -10.82 16.625 3.045 1 98.5 169 LEU A C 1
ATOM 1323 O O . LEU A 1 169 ? -10.391 17.719 2.664 1 98.5 169 LEU A O 1
ATOM 1327 N N . ILE A 1 170 ? -10.172 15.859 3.85 1 98.69 170 ILE A N 1
ATOM 1328 C CA . ILE A 1 170 ? -8.758 16.047 4.141 1 98.69 170 ILE A CA 1
ATOM 1329 C C . ILE A 1 170 ? -7.941 14.953 3.467 1 98.69 170 ILE A C 1
ATOM 1331 O O . ILE A 1 170 ? -8.258 13.766 3.592 1 98.69 170 ILE A O 1
ATOM 1335 N N . THR A 1 171 ? -6.957 15.305 2.699 1 98.69 171 THR A N 1
ATOM 1336 C CA . THR A 1 171 ? -6.055 14.32 2.119 1 98.69 171 THR A CA 1
ATOM 1337 C C . THR A 1 171 ? -4.68 14.383 2.783 1 98.69 171 THR A C 1
ATOM 1339 O O . THR A 1 171 ? -4.289 15.43 3.309 1 98.69 171 THR A O 1
ATOM 1342 N N . THR A 1 172 ? -3.996 13.297 2.828 1 98.62 172 THR A N 1
ATOM 1343 C CA . THR A 1 172 ? -2.619 13.211 3.305 1 98.62 172 THR A CA 1
ATOM 1344 C C . THR A 1 172 ? -1.842 12.148 2.531 1 98.62 172 THR A C 1
ATOM 1346 O O . THR A 1 172 ? -2.436 11.258 1.928 1 98.62 172 THR A O 1
ATOM 1349 N N . ASP A 1 173 ? -0.525 12.281 2.527 1 97.94 173 ASP A N 1
ATOM 1350 C CA . ASP A 1 173 ? 0.341 11.281 1.914 1 97.94 173 ASP A CA 1
ATOM 1351 C C . ASP A 1 173 ? 1.239 10.617 2.957 1 97.94 173 ASP A C 1
ATOM 1353 O O . ASP A 1 173 ? 2.207 9.945 2.609 1 97.94 173 ASP A O 1
ATOM 1357 N N . ARG A 1 174 ? 0.917 10.867 4.195 1 96.75 174 ARG A N 1
ATOM 1358 C CA . ARG A 1 174 ? 1.683 10.305 5.301 1 96.75 174 ARG A CA 1
ATOM 1359 C C . ARG A 1 174 ? 0.848 9.305 6.094 1 96.75 174 ARG A C 1
ATOM 1361 O O . ARG A 1 174 ? -0.137 9.68 6.734 1 96.75 174 ARG A O 1
ATOM 1368 N N . THR A 1 175 ? 1.351 8.078 6.133 1 96.56 175 THR A N 1
ATOM 1369 C CA . THR A 1 175 ? 0.582 7.016 6.766 1 96.56 175 THR A CA 1
ATOM 1370 C C . THR A 1 175 ? 0.452 7.266 8.266 1 96.56 175 THR A C 1
ATOM 1372 O O . THR A 1 175 ? -0.571 6.934 8.867 1 96.56 175 THR A O 1
ATOM 1375 N N . GLY A 1 176 ? 1.517 7.836 8.82 1 96.75 176 GLY A N 1
ATOM 1376 C CA . GLY A 1 176 ? 1.449 8.164 10.234 1 96.75 176 GLY A CA 1
ATOM 1377 C C . GLY A 1 176 ? 0.369 9.18 10.562 1 96.75 176 GLY A C 1
ATOM 1378 O O . GLY A 1 176 ? -0.243 9.117 11.633 1 96.75 176 GLY A O 1
ATOM 1379 N N . VAL A 1 177 ? 0.134 10.078 9.633 1 97.81 177 VAL A N 1
ATOM 1380 C CA . VAL A 1 177 ? -0.951 11.047 9.773 1 97.81 177 VAL A CA 1
ATOM 1381 C C . VAL A 1 177 ? -2.295 10.352 9.578 1 97.81 177 VAL A C 1
ATOM 1383 O O . VAL A 1 177 ? -3.199 10.492 10.406 1 97.81 177 VAL A O 1
ATOM 1386 N N . PHE A 1 178 ? -2.375 9.531 8.609 1 98.5 178 PHE A N 1
ATOM 1387 C CA . PHE A 1 178 ? -3.613 8.852 8.242 1 98.5 178 PHE A CA 1
ATOM 1388 C C . PHE A 1 178 ? -4.145 8.023 9.406 1 98.5 178 PHE A C 1
ATOM 1390 O O . PHE A 1 178 ? -5.348 8.016 9.672 1 98.5 178 PHE A O 1
ATOM 1397 N N . THR A 1 179 ? -3.268 7.375 10.109 1 97.19 179 THR A N 1
ATOM 1398 C CA . THR A 1 179 ? -3.695 6.426 11.133 1 97.19 179 THR A CA 1
ATOM 1399 C C . THR A 1 179 ? -3.928 7.133 12.469 1 97.19 179 THR A C 1
ATOM 1401 O O . THR A 1 179 ? -4.648 6.621 13.328 1 97.19 179 THR A O 1
ATOM 1404 N N . ALA A 1 180 ? -3.391 8.359 12.609 1 96.38 180 ALA A N 1
ATOM 1405 C CA . ALA A 1 180 ? -3.385 8.93 13.961 1 96.38 180 ALA A CA 1
ATOM 1406 C C . ALA A 1 180 ? -4.293 10.156 14.039 1 96.38 180 ALA A C 1
ATOM 1408 O O . ALA A 1 180 ? -4.773 10.508 15.117 1 96.38 180 ALA A O 1
ATOM 1409 N N . LEU A 1 181 ? -4.547 10.812 12.945 1 96.81 181 LEU A N 1
ATOM 1410 C CA . LEU A 1 181 ? -5.258 12.086 12.953 1 96.81 181 LEU A CA 1
ATOM 1411 C C . LEU A 1 181 ? -6.672 11.914 13.492 1 96.81 181 LEU A C 1
ATOM 1413 O O . LEU A 1 181 ? -7.449 11.109 12.969 1 96.81 181 LEU A O 1
ATOM 1417 N N . PRO A 1 182 ? -6.969 12.641 14.547 1 92.31 182 PRO A N 1
ATOM 1418 C CA . PRO A 1 182 ? -8.375 12.68 14.945 1 92.31 182 PRO A CA 1
ATOM 1419 C C . PRO A 1 182 ? -9.266 13.375 13.922 1 92.31 182 PRO A C 1
ATOM 1421 O O . PRO A 1 182 ? -8.906 14.445 13.406 1 92.31 182 PRO A O 1
ATOM 1424 N N . LEU A 1 183 ? -10.352 12.789 13.641 1 93.75 183 LEU A N 1
ATOM 1425 C CA . LEU A 1 183 ? -11.195 13.312 12.57 1 93.75 183 LEU A CA 1
ATOM 1426 C C . LEU A 1 183 ? -12.273 14.227 13.141 1 93.75 183 LEU A C 1
ATOM 1428 O O . LEU A 1 183 ? -13.031 13.828 14.031 1 93.75 183 LEU A O 1
ATOM 1432 N N . PRO A 1 184 ? -12.297 15.461 12.617 1 92.5 184 PRO A N 1
ATOM 1433 C CA . PRO A 1 184 ? -13.469 16.297 12.922 1 92.5 184 PRO A CA 1
ATOM 1434 C C . PRO A 1 184 ? -14.773 15.68 12.422 1 92.5 184 PRO A C 1
ATOM 1436 O O . PRO A 1 184 ? -14.758 14.773 11.594 1 92.5 184 PRO A O 1
ATOM 1439 N N . PRO A 1 185 ? -15.875 16.188 13.008 1 93.31 185 PRO A N 1
ATOM 1440 C CA . PRO A 1 185 ? -17.156 15.695 12.5 1 93.31 185 PRO A CA 1
ATOM 1441 C C . PRO A 1 185 ? -17.328 15.938 11.008 1 93.31 185 PRO A C 1
ATOM 1443 O O . PRO A 1 185 ? -16.781 16.891 10.461 1 93.31 185 PRO A O 1
ATOM 1446 N N . ASP A 1 186 ? -18.016 15.07 10.336 1 96.38 186 ASP A N 1
ATOM 1447 C CA . ASP A 1 186 ? -18.438 15.203 8.945 1 96.38 186 ASP A CA 1
ATOM 1448 C C . ASP A 1 186 ? -17.25 15.297 8.008 1 96.38 186 ASP A C 1
ATOM 1450 O O . ASP A 1 186 ? -17.266 16.062 7.035 1 96.38 186 ASP A O 1
ATOM 1454 N N . THR A 1 187 ? -16.219 14.641 8.391 1 97.69 187 THR A N 1
ATOM 1455 C CA . THR A 1 187 ? -14.977 14.734 7.633 1 97.69 187 THR A CA 1
ATOM 1456 C C . THR A 1 187 ? -14.586 13.375 7.059 1 97.69 187 THR A C 1
ATOM 1458 O O . THR A 1 187 ? -14.719 12.352 7.73 1 97.69 187 THR A O 1
ATOM 1461 N N . LEU A 1 188 ? -14.164 13.375 5.789 1 98.5 188 LEU A N 1
ATOM 1462 C CA . LEU A 1 188 ? -13.508 12.25 5.141 1 98.5 188 LEU A CA 1
ATOM 1463 C C . LEU A 1 188 ? -12 12.469 5.062 1 98.5 188 LEU A C 1
ATOM 1465 O O . LEU A 1 188 ? -11.547 13.516 4.578 1 98.5 188 LEU A O 1
ATOM 1469 N N . LEU A 1 189 ? -11.234 11.57 5.645 1 98.81 189 LEU A N 1
ATOM 1470 C CA . LEU A 1 189 ? -9.781 11.57 5.5 1 98.81 189 LEU A CA 1
ATOM 1471 C C . LEU A 1 189 ? -9.344 10.562 4.441 1 98.81 189 LEU A C 1
ATOM 1473 O O . LEU A 1 189 ? -9.758 9.398 4.473 1 98.81 189 LEU A O 1
ATOM 1477 N N . ALA A 1 190 ? -8.523 11.016 3.488 1 98.88 190 ALA A N 1
ATOM 1478 C CA . ALA A 1 190 ? -8.023 10.133 2.438 1 98.88 190 ALA A CA 1
ATOM 1479 C C . ALA A 1 190 ? -6.496 10.117 2.42 1 98.88 190 ALA A C 1
ATOM 1481 O O . ALA A 1 190 ? -5.859 11.172 2.465 1 98.88 190 ALA A O 1
ATOM 1482 N N . TRP A 1 191 ? -5.93 8.953 2.395 1 98.75 191 TRP A N 1
ATOM 1483 C CA . TRP A 1 191 ? -4.492 8.789 2.195 1 98.75 191 TRP A CA 1
ATOM 1484 C C . TRP A 1 191 ? -4.172 8.531 0.726 1 98.75 191 TRP A C 1
ATOM 1486 O O . TRP A 1 191 ? -4.73 7.621 0.113 1 98.75 191 TRP A O 1
ATOM 1496 N N . LEU A 1 192 ? -3.365 9.367 0.185 1 98.31 192 LEU A N 1
ATOM 1497 C CA . LEU A 1 192 ? -2.846 9.203 -1.168 1 98.31 192 LEU A CA 1
ATOM 1498 C C . LEU A 1 192 ? -1.451 8.586 -1.144 1 98.31 192 LEU A C 1
ATOM 1500 O O . LEU A 1 192 ? -0.577 9.047 -0.405 1 98.31 192 LEU A O 1
ATOM 1504 N N . PRO A 1 193 ? -1.291 7.531 -1.922 1 95.94 193 PRO A N 1
ATOM 1505 C CA . PRO A 1 193 ? 0.037 6.91 -1.948 1 95.94 193 PRO A CA 1
ATOM 1506 C C . PRO A 1 193 ? 1.094 7.809 -2.586 1 95.94 193 PRO A C 1
ATOM 1508 O O . PRO A 1 193 ? 0.756 8.734 -3.33 1 95.94 193 PRO A O 1
ATOM 1511 N N . PRO A 1 194 ? 2.371 7.539 -2.225 1 88.19 194 PRO A N 1
ATOM 1512 C CA . PRO A 1 194 ? 3.438 8.297 -2.887 1 88.19 194 PRO A CA 1
ATOM 1513 C C . PRO A 1 194 ? 3.332 8.258 -4.41 1 88.19 194 PRO A C 1
ATOM 1515 O O . PRO A 1 194 ? 3.133 7.188 -4.988 1 88.19 194 PRO A O 1
ATOM 1518 N N . GLY A 1 195 ? 3.396 9.414 -4.98 1 87.5 195 GLY A N 1
ATOM 1519 C CA . GLY A 1 195 ? 3.303 9.5 -6.43 1 87.5 195 GLY A CA 1
ATOM 1520 C C . GLY A 1 195 ? 1.893 9.305 -6.949 1 87.5 195 GLY A C 1
ATOM 1521 O O . GLY A 1 195 ? 1.685 9.164 -8.156 1 87.5 195 GLY A O 1
ATOM 1522 N N . GLY A 1 196 ? 0.986 9.266 -6.09 1 93.5 196 GLY A N 1
ATOM 1523 C CA . GLY A 1 196 ? -0.384 8.977 -6.484 1 93.5 196 GLY A CA 1
ATOM 1524 C C . GLY A 1 196 ? -1.281 10.203 -6.453 1 93.5 196 GLY A C 1
ATOM 1525 O O . GLY A 1 196 ? -2.451 10.109 -6.07 1 93.5 196 GLY A O 1
ATOM 1526 N N . HIS A 1 197 ? -0.785 11.367 -6.84 1 93.81 197 HIS A N 1
ATOM 1527 C CA . HIS A 1 197 ? -1.541 12.609 -6.777 1 93.81 197 HIS A CA 1
ATOM 1528 C C . HIS A 1 197 ? -2.736 12.578 -7.723 1 93.81 197 HIS A C 1
ATOM 1530 O O . HIS A 1 197 ? -3.758 13.219 -7.461 1 93.81 197 HIS A O 1
ATOM 1536 N N . GLU A 1 198 ? -2.611 11.789 -8.75 1 94.56 198 GLU A N 1
ATOM 1537 C CA . GLU A 1 198 ? -3.68 11.742 -9.75 1 94.56 198 GLU A CA 1
ATOM 1538 C C . GLU A 1 198 ? -4.906 11.016 -9.203 1 94.56 198 GLU A C 1
ATOM 1540 O O . GLU A 1 198 ? -6.008 11.164 -9.734 1 94.56 198 GLU A O 1
ATOM 1545 N N . LEU A 1 199 ? -4.762 10.266 -8.148 1 97.38 199 LEU A N 1
ATOM 1546 C CA . LEU A 1 199 ? -5.855 9.469 -7.609 1 97.38 199 LEU A CA 1
ATOM 1547 C C . LEU A 1 199 ? -6.887 10.359 -6.918 1 97.38 199 LEU A C 1
ATOM 1549 O O . LEU A 1 199 ? -8.016 9.93 -6.664 1 97.38 199 LEU A O 1
ATOM 1553 N N . ILE A 1 200 ? -6.539 11.594 -6.629 1 97.88 200 ILE A N 1
ATOM 1554 C CA . ILE A 1 200 ? -7.465 12.5 -5.961 1 97.88 200 ILE A CA 1
ATOM 1555 C C . ILE A 1 200 ? -8.617 12.852 -6.902 1 97.88 200 ILE A C 1
ATOM 1557 O O . ILE A 1 200 ? -9.727 13.148 -6.457 1 97.88 200 ILE A O 1
ATOM 1561 N N . ALA A 1 201 ? -8.391 12.82 -8.18 1 97.44 201 ALA A N 1
ATOM 1562 C CA . ALA A 1 201 ? -9.367 13.297 -9.156 1 97.44 201 ALA A CA 1
ATOM 1563 C C . ALA A 1 201 ? -10.625 12.43 -9.133 1 97.44 201 ALA A C 1
ATOM 1565 O O . ALA A 1 201 ? -11.727 12.938 -8.914 1 97.44 201 ALA A O 1
ATOM 1566 N N . PRO A 1 202 ? -10.508 11.102 -9.312 1 97.62 202 PRO A N 1
ATOM 1567 C CA . PRO A 1 202 ? -11.727 10.289 -9.242 1 97.62 202 PRO A CA 1
ATOM 1568 C C . PRO A 1 202 ? -12.383 10.336 -7.863 1 97.62 202 PRO A C 1
ATOM 1570 O O . PRO A 1 202 ? -13.609 10.25 -7.758 1 97.62 202 PRO A O 1
ATOM 1573 N N . LEU A 1 203 ? -11.594 10.453 -6.801 1 98.12 203 LEU A N 1
ATOM 1574 C CA . LEU A 1 203 ? -12.164 10.578 -5.465 1 98.12 203 LEU A CA 1
ATOM 1575 C C . LEU A 1 203 ? -13 11.844 -5.344 1 98.12 203 LEU A C 1
ATOM 1577 O O . LEU A 1 203 ? -14.148 11.797 -4.906 1 98.12 203 LEU A O 1
ATOM 1581 N N . PHE A 1 204 ? -12.383 12.93 -5.789 1 97.88 204 PHE A N 1
ATOM 1582 C CA . PHE A 1 204 ? -13.031 14.234 -5.672 1 97.88 204 PHE A CA 1
ATOM 1583 C C . PHE A 1 204 ? -14.289 14.289 -6.531 1 97.88 204 PHE A C 1
ATOM 1585 O O . PHE A 1 204 ? -15.305 14.852 -6.121 1 97.88 204 PHE A O 1
ATOM 1592 N N . ALA A 1 205 ? -14.273 13.688 -7.672 1 97.56 205 ALA A N 1
ATOM 1593 C CA . ALA A 1 205 ? -15.406 13.664 -8.594 1 97.56 205 ALA A CA 1
ATOM 1594 C C . ALA A 1 205 ? -16.578 12.891 -7.992 1 97.56 205 ALA A C 1
ATOM 1596 O O . ALA A 1 205 ? -17.734 13.133 -8.344 1 97.56 205 ALA A O 1
ATOM 1597 N N . ALA A 1 206 ? -16.297 12 -7.094 1 98.25 206 ALA A N 1
ATOM 1598 C CA . ALA A 1 206 ? -17.328 11.148 -6.504 1 98.25 206 ALA A CA 1
ATOM 1599 C C . ALA A 1 206 ? -18.016 11.844 -5.328 1 98.25 206 ALA A C 1
ATOM 1601 O O . ALA A 1 206 ? -19.031 11.375 -4.82 1 98.25 206 ALA A O 1
ATOM 1602 N N . LEU A 1 207 ? -17.453 12.961 -4.891 1 98.12 207 LEU A N 1
ATOM 1603 C CA . LEU A 1 207 ? -17.969 13.664 -3.723 1 98.12 207 LEU A CA 1
ATOM 1604 C C . LEU A 1 207 ? -18.875 14.812 -4.141 1 98.12 207 LEU A C 1
ATOM 1606 O O . LEU A 1 207 ? -18.766 15.328 -5.258 1 98.12 207 LEU A O 1
ATOM 1610 N N . PRO A 1 208 ? -19.797 15.195 -3.227 1 96 208 PRO A N 1
ATOM 1611 C CA . PRO A 1 208 ? -20.578 16.406 -3.516 1 96 208 PRO A CA 1
ATOM 1612 C C . PRO A 1 208 ? -19.688 17.625 -3.748 1 96 208 PRO A C 1
ATOM 1614 O O . PRO A 1 208 ? -18.656 17.781 -3.092 1 96 208 PRO A O 1
ATOM 1617 N N . ALA A 1 209 ? -20.125 18.531 -4.605 1 94.62 209 ALA A N 1
ATOM 1618 C CA . ALA A 1 209 ? -19.359 19.719 -4.98 1 94.62 209 ALA A CA 1
ATOM 1619 C C . ALA A 1 209 ? -19.188 20.656 -3.785 1 94.62 209 ALA A C 1
ATOM 1621 O O . ALA A 1 209 ? -18.281 21.484 -3.775 1 94.62 209 ALA A O 1
ATOM 1622 N N . THR A 1 210 ? -19.969 20.516 -2.777 1 95.56 210 THR A N 1
ATOM 1623 C CA . THR A 1 210 ? -19.969 21.438 -1.639 1 95.56 210 THR A CA 1
ATOM 1624 C C . THR A 1 210 ? -18.891 21.031 -0.637 1 95.56 210 THR A C 1
ATOM 1626 O O . THR A 1 210 ? -18.594 21.797 0.29 1 95.56 210 THR A O 1
ATOM 1629 N N . VAL A 1 211 ? -18.297 19.859 -0.861 1 97.56 211 VAL A N 1
ATOM 1630 C CA . VAL A 1 211 ? -17.297 19.375 0.079 1 97.56 211 VAL A CA 1
ATOM 1631 C C . VAL A 1 211 ? -16.016 20.203 -0.05 1 97.56 211 VAL A C 1
ATOM 1633 O O . VAL A 1 211 ? -15.469 20.359 -1.147 1 97.56 211 VAL A O 1
ATOM 1636 N N . SER A 1 212 ? -15.555 20.781 1.078 1 97.94 212 SER A N 1
ATOM 1637 C CA . SER A 1 212 ? -14.297 21.516 1.08 1 97.94 212 SER A CA 1
ATOM 1638 C C . SER A 1 212 ? -13.102 20.562 1.086 1 97.94 212 SER A C 1
ATOM 1640 O O . SER A 1 212 ? -13.25 19.391 1.417 1 97.94 212 SER A O 1
ATOM 1642 N N . TRP A 1 213 ? -11.977 21.109 0.649 1 98.38 213 TRP A N 1
ATOM 1643 C CA . TRP A 1 213 ? -10.781 20.266 0.588 1 98.38 213 TRP A CA 1
ATOM 1644 C C . TRP A 1 213 ? -9.602 20.953 1.267 1 98.38 213 TRP A C 1
ATOM 1646 O O . TRP A 1 213 ? -9.414 22.172 1.122 1 98.38 213 TRP A O 1
ATOM 1656 N N . SER A 1 214 ? -8.82 20.219 2.002 1 98.56 214 SER A N 1
ATOM 1657 C CA . SER A 1 214 ? -7.52 20.609 2.535 1 98.56 214 SER A CA 1
ATOM 1658 C C . SER A 1 214 ? -6.539 19.453 2.525 1 98.56 214 SER A C 1
ATOM 1660 O O . SER A 1 214 ? -6.945 18.281 2.566 1 98.56 214 SER A O 1
ATOM 1662 N N . HIS A 1 215 ? -5.266 19.734 2.439 1 98.56 215 HIS A N 1
ATOM 1663 C CA . HIS A 1 215 ? -4.219 18.719 2.436 1 98.56 215 HIS A CA 1
ATOM 1664 C C . HIS A 1 215 ? -3.312 18.859 3.654 1 98.56 215 HIS A C 1
ATOM 1666 O O . HIS A 1 215 ? -3.029 19.969 4.098 1 98.56 215 HIS A O 1
ATOM 1672 N N . LEU A 1 216 ? -3.008 17.781 4.238 1 98.31 216 LEU A N 1
ATOM 1673 C CA . LEU A 1 216 ? -2.049 17.734 5.336 1 98.31 216 LEU A CA 1
ATOM 1674 C C . LEU A 1 216 ? -0.814 16.922 4.938 1 98.31 216 LEU A C 1
ATOM 1676 O O . LEU A 1 216 ? -0.908 15.727 4.68 1 98.31 216 LEU A O 1
ATOM 1680 N N . THR A 1 217 ? 0.302 17.547 4.84 1 98 217 THR A N 1
ATOM 1681 C CA . THR A 1 217 ? 1.58 16.922 4.504 1 98 217 THR A CA 1
ATOM 1682 C C . THR A 1 217 ? 2.73 17.656 5.195 1 98 217 THR A C 1
ATOM 1684 O O . THR A 1 217 ? 2.504 18.531 6.027 1 98 217 THR A O 1
ATOM 1687 N N . ASP A 1 218 ? 3.961 17.234 4.938 1 97.06 218 ASP A N 1
ATOM 1688 C CA . ASP A 1 218 ? 5.125 17.891 5.531 1 97.06 218 ASP A CA 1
ATOM 1689 C C . ASP A 1 218 ? 5.133 19.391 5.223 1 97.06 218 ASP A C 1
ATOM 1691 O O . ASP A 1 218 ? 4.824 19.797 4.102 1 97.06 218 ASP A O 1
ATOM 1695 N N . LEU A 1 219 ? 5.457 20.141 6.246 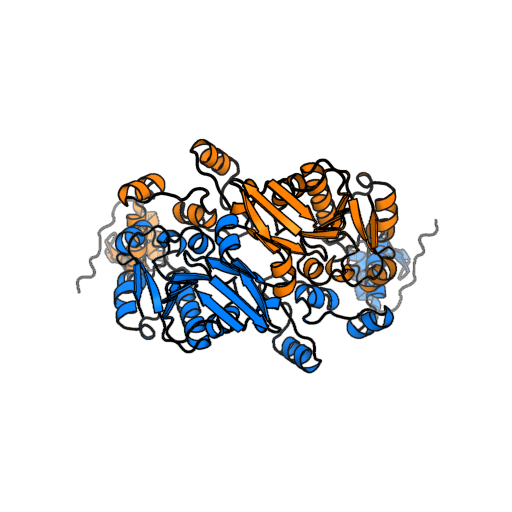1 97 219 LEU A N 1
ATOM 1696 C CA . LEU A 1 219 ? 5.629 21.578 6.043 1 97 219 LEU A CA 1
ATOM 1697 C C . LEU A 1 219 ? 7.047 21.891 5.582 1 97 219 LEU A C 1
ATOM 1699 O O . LEU A 1 219 ? 7.914 22.203 6.398 1 97 219 LEU A O 1
ATOM 1703 N N . GLU A 1 220 ? 7.23 21.875 4.352 1 96.25 220 GLU A N 1
ATOM 1704 C CA . GLU A 1 220 ? 8.453 22.125 3.6 1 96.25 220 GLU A CA 1
ATOM 1705 C C . GLU A 1 220 ? 8.148 22.5 2.152 1 96.25 220 GLU A C 1
ATOM 1707 O O . GLU A 1 220 ? 7.012 22.344 1.692 1 96.25 220 GLU A O 1
ATOM 1712 N N . PRO A 1 221 ? 9.086 23.031 1.434 1 95.88 221 PRO A N 1
ATOM 1713 C CA . PRO A 1 221 ? 8.805 23.469 0.062 1 95.88 221 PRO A CA 1
ATOM 1714 C C . PRO A 1 221 ? 8.25 22.344 -0.81 1 95.88 221 PRO A C 1
ATOM 1716 O O . PRO A 1 221 ? 7.305 22.562 -1.574 1 95.88 221 PRO A O 1
ATOM 1719 N N . ALA A 1 222 ? 8.766 21.141 -0.694 1 95.38 222 ALA A N 1
ATOM 1720 C CA . ALA A 1 222 ? 8.258 20.031 -1.481 1 95.38 222 ALA A CA 1
ATOM 1721 C C . ALA A 1 222 ? 6.809 19.719 -1.124 1 95.38 222 ALA A C 1
ATOM 1723 O O . ALA A 1 222 ? 6.008 19.359 -1.994 1 95.38 222 ALA A O 1
ATOM 1724 N N . GLY A 1 223 ? 6.492 19.812 0.158 1 96.06 223 GLY A N 1
ATOM 1725 C CA . GLY A 1 223 ? 5.117 19.625 0.587 1 96.06 223 GLY A CA 1
ATOM 1726 C C . GLY A 1 223 ? 4.168 20.656 0.025 1 96.06 223 GLY A C 1
ATOM 1727 O O . GLY A 1 223 ? 3.037 20.344 -0.352 1 96.06 223 GLY A O 1
ATOM 1728 N N . LEU A 1 224 ? 4.617 21.859 0.013 1 96.12 224 LEU A N 1
ATOM 1729 C CA . LEU A 1 224 ? 3.824 22.938 -0.57 1 96.12 224 LEU A CA 1
ATOM 1730 C C . LEU A 1 224 ? 3.561 22.672 -2.049 1 96.12 224 LEU A C 1
ATOM 1732 O O . LEU A 1 224 ? 2.434 22.844 -2.523 1 96.12 224 LEU A O 1
ATOM 1736 N N . GLU A 1 225 ? 4.574 22.281 -2.721 1 95.06 225 GLU A N 1
ATOM 1737 C CA . GLU A 1 225 ? 4.422 21.984 -4.145 1 95.06 225 GLU A CA 1
ATOM 1738 C C . GLU A 1 225 ? 3.445 20.828 -4.363 1 95.06 225 GLU A C 1
ATOM 1740 O O . GLU A 1 225 ? 2.637 20.875 -5.297 1 95.06 225 GLU A O 1
ATOM 1745 N N . ARG A 1 226 ? 3.506 19.781 -3.561 1 96.5 226 ARG A N 1
ATOM 1746 C CA . ARG A 1 226 ? 2.557 18.688 -3.646 1 96.5 226 ARG A CA 1
ATOM 1747 C C . ARG A 1 226 ? 1.128 19.172 -3.426 1 96.5 226 ARG A C 1
ATOM 1749 O O . ARG A 1 226 ? 0.213 18.766 -4.148 1 96.5 226 ARG A O 1
ATOM 1756 N N . THR A 1 227 ? 0.977 20.016 -2.443 1 97.38 227 THR A N 1
ATOM 1757 C CA . THR A 1 227 ? -0.348 20.547 -2.145 1 97.38 227 THR A CA 1
ATOM 1758 C C . THR A 1 227 ? -0.873 21.375 -3.311 1 97.38 227 THR A C 1
ATOM 1760 O O . THR A 1 227 ? -2.051 21.281 -3.662 1 97.38 227 THR A O 1
ATOM 1763 N N . ARG A 1 228 ? -0.061 22.125 -3.896 1 96.38 228 ARG A N 1
ATOM 1764 C CA . ARG A 1 228 ? -0.44 22.922 -5.059 1 96.38 228 ARG A CA 1
ATOM 1765 C C . ARG A 1 228 ? -0.86 22.031 -6.223 1 96.38 228 ARG A C 1
ATOM 1767 O O . ARG A 1 228 ? -1.861 22.297 -6.887 1 96.38 228 ARG A O 1
ATOM 1774 N N . THR A 1 229 ? -0.069 21.031 -6.445 1 96.81 229 THR A N 1
ATOM 1775 C CA . THR A 1 229 ? -0.367 20.078 -7.516 1 96.81 229 THR A CA 1
ATOM 1776 C C . THR A 1 229 ? -1.742 19.453 -7.316 1 96.81 229 THR A C 1
ATOM 1778 O O . THR A 1 229 ? -2.52 19.328 -8.266 1 96.81 229 THR A O 1
ATOM 1781 N N . LEU A 1 230 ? -2.023 19.109 -6.105 1 98.06 230 LEU A N 1
ATOM 1782 C CA . LEU A 1 230 ? -3.322 18.516 -5.789 1 98.06 230 LEU A CA 1
ATOM 1783 C C . LEU A 1 230 ? -4.441 19.531 -6.016 1 98.06 230 LEU A C 1
ATOM 1785 O O . LEU A 1 230 ? -5.473 19.203 -6.609 1 98.06 230 LEU A O 1
ATOM 1789 N N . ALA A 1 231 ? -4.25 20.734 -5.531 1 97.69 231 ALA A N 1
ATOM 1790 C CA . ALA A 1 231 ? -5.23 21.797 -5.703 1 97.69 231 ALA A CA 1
ATOM 1791 C C . ALA A 1 231 ? -5.551 22.016 -7.18 1 97.69 231 ALA A C 1
ATOM 1793 O O . ALA A 1 231 ? -6.719 22.109 -7.562 1 97.69 231 ALA A O 1
ATOM 1794 N N . GLU A 1 232 ? -4.535 22.078 -7.984 1 96.56 232 GLU A N 1
ATOM 1795 C CA . GLU A 1 232 ? -4.695 22.281 -9.422 1 96.56 232 GLU A CA 1
ATOM 1796 C C . GLU A 1 232 ? -5.465 21.141 -10.062 1 96.56 232 GLU A C 1
ATOM 1798 O O . GLU A 1 232 ? -6.324 21.359 -10.922 1 96.56 232 GLU A O 1
ATOM 1803 N N . ARG A 1 233 ? -5.219 19.984 -9.648 1 96.44 233 ARG A N 1
ATOM 1804 C CA . ARG A 1 233 ? -5.828 18.797 -10.234 1 96.44 233 ARG A CA 1
ATOM 1805 C C . ARG A 1 233 ? -7.332 18.781 -9.992 1 96.44 233 ARG A C 1
ATOM 1807 O O . ARG A 1 233 ? -8.102 18.312 -10.836 1 96.44 233 ARG A O 1
ATOM 1814 N N . ILE A 1 234 ? -7.75 19.234 -8.828 1 97.06 234 ILE A N 1
ATOM 1815 C CA . ILE A 1 234 ? -9.172 19.141 -8.508 1 97.06 234 ILE A CA 1
ATOM 1816 C C . ILE A 1 234 ? -9.836 20.5 -8.711 1 97.06 234 ILE A C 1
ATOM 1818 O O . ILE A 1 234 ? -11.023 20.672 -8.43 1 97.06 234 ILE A O 1
ATOM 1822 N N . GLY A 1 235 ? -9.133 21.469 -9.172 1 96.25 235 GLY A N 1
ATOM 1823 C CA . GLY A 1 235 ? -9.672 22.797 -9.461 1 96.25 235 GLY A CA 1
ATOM 1824 C C . GLY A 1 235 ? -10.133 23.531 -8.219 1 96.25 235 GLY A C 1
ATOM 1825 O O . GLY A 1 235 ? -11.219 24.125 -8.211 1 96.25 235 GLY A O 1
ATOM 1826 N N . ARG A 1 236 ? -9.383 23.438 -7.176 1 96.81 236 ARG A N 1
ATOM 1827 C CA . ARG A 1 236 ? -9.68 24.109 -5.914 1 96.81 236 ARG A CA 1
ATOM 1828 C C . ARG A 1 236 ? -8.508 24.984 -5.484 1 96.81 236 ARG A C 1
ATOM 1830 O O . ARG A 1 236 ? -7.383 24.812 -5.949 1 96.81 236 ARG A O 1
ATOM 1837 N N . PRO A 1 237 ? -8.789 25.984 -4.633 1 96.06 237 PRO A N 1
ATOM 1838 C CA . PRO A 1 237 ? -7.672 26.766 -4.102 1 96.06 237 PRO A CA 1
ATOM 1839 C C . PRO A 1 237 ? -6.777 25.969 -3.16 1 96.06 237 PRO A C 1
ATOM 1841 O O . PRO A 1 237 ? -7.227 25 -2.549 1 96.06 237 PRO A O 1
ATOM 1844 N N . LEU A 1 238 ? -5.551 26.438 -3.123 1 97.19 238 LEU A N 1
ATOM 1845 C CA . LEU A 1 238 ? -4.598 25.844 -2.188 1 97.19 238 LEU A CA 1
ATOM 1846 C C . LEU A 1 238 ? -5.121 25.938 -0.756 1 97.19 238 LEU A C 1
ATOM 1848 O O . LEU A 1 238 ? -5.547 27 -0.311 1 97.19 238 LEU A O 1
ATOM 1852 N N . SER A 1 239 ? -5.125 24.859 -0.061 1 98.06 239 SER A N 1
ATOM 1853 C CA . SER A 1 239 ? -5.609 24.797 1.313 1 98.06 239 SER A CA 1
ATOM 1854 C C . SER A 1 239 ? -4.871 23.734 2.115 1 98.06 239 SER A C 1
ATOM 1856 O O . SER A 1 239 ? -4.797 22.578 1.698 1 98.06 239 SER A O 1
ATOM 1858 N N . TYR A 1 240 ? -4.297 24.109 3.248 1 98.25 240 TYR A N 1
ATOM 1859 C CA . TYR A 1 240 ? -3.643 23.203 4.188 1 98.25 240 TYR A CA 1
ATOM 1860 C C . TYR A 1 240 ? -4.551 22.891 5.367 1 98.25 240 TYR A C 1
ATOM 1862 O O . TYR A 1 240 ? -5.324 23.75 5.809 1 98.25 240 TYR A O 1
ATOM 1870 N N . TRP A 1 241 ? -4.551 21.703 5.816 1 98.25 241 TRP A N 1
ATOM 1871 C CA . TRP A 1 241 ? -5.09 21.359 7.129 1 98.25 241 TRP A CA 1
ATOM 1872 C C . TRP A 1 241 ? -4.008 21.453 8.203 1 98.25 241 TRP A C 1
ATOM 1874 O O . TRP A 1 241 ? -3.066 20.656 8.211 1 98.25 241 TRP A O 1
ATOM 1884 N N . LEU A 1 242 ? -4.125 22.484 9.133 1 97.81 242 LEU A N 1
ATOM 1885 C CA . LEU A 1 242 ? -3.057 22.75 10.086 1 97.81 242 LEU A CA 1
ATOM 1886 C C . LEU A 1 242 ? -3.613 22.859 11.508 1 97.81 242 LEU A C 1
ATOM 1888 O O . LEU A 1 242 ? -4.742 23.328 11.695 1 97.81 242 LEU A O 1
ATOM 1892 N N . PRO A 1 243 ? -2.719 22.422 12.445 1 96.81 243 PRO A N 1
ATOM 1893 C CA . PRO A 1 243 ? -3.078 22.812 13.812 1 96.81 243 PRO A CA 1
ATOM 1894 C C . PRO A 1 243 ? -3.207 24.328 13.984 1 96.81 243 PRO A C 1
ATOM 1896 O O . PRO A 1 243 ? -2.465 25.078 13.352 1 96.81 243 PRO A O 1
ATOM 1899 N N . THR A 1 244 ? -4.156 24.75 14.844 1 95.75 244 THR A N 1
ATOM 1900 C CA . THR A 1 244 ? -4.383 26.172 15.062 1 95.75 244 THR A CA 1
ATOM 1901 C C . THR A 1 244 ? -3.145 26.828 15.664 1 95.75 244 THR A C 1
ATOM 1903 O O . THR A 1 244 ? -2.871 28 15.406 1 95.75 244 THR A O 1
ATOM 1906 N N . ASP A 1 245 ? -2.41 26.109 16.453 1 94.12 245 ASP A N 1
ATOM 1907 C CA . ASP A 1 245 ? -1.157 26.578 17.047 1 94.12 245 ASP A CA 1
ATOM 1908 C C . ASP A 1 245 ? -0.007 25.625 16.703 1 94.12 245 ASP A C 1
ATOM 1910 O O . ASP A 1 245 ? 0.045 24.5 17.188 1 94.12 245 ASP A O 1
ATOM 1914 N N . LEU A 1 246 ? 0.894 26.109 15.914 1 94.38 246 LEU A N 1
ATOM 1915 C CA . LEU A 1 246 ? 2.037 25.312 15.477 1 94.38 246 LEU A CA 1
ATOM 1916 C C . LEU A 1 246 ? 3.227 25.5 16.406 1 94.38 246 LEU A C 1
ATOM 1918 O O . LEU A 1 246 ? 4.227 24.797 16.312 1 94.38 246 LEU A O 1
ATOM 1922 N N . SER A 1 247 ? 3.182 26.375 17.375 1 92.62 247 SER A N 1
ATOM 1923 C CA . SER A 1 247 ? 4.324 26.891 18.109 1 92.62 247 SER A CA 1
ATOM 1924 C C . SER A 1 247 ? 5.023 25.781 18.891 1 92.62 247 SER A C 1
ATOM 1926 O O . SER A 1 247 ? 6.25 25.641 18.828 1 92.62 247 SER A O 1
ATOM 1928 N N . PRO A 1 248 ? 4.238 25 19.594 1 91.81 248 PRO A N 1
ATOM 1929 C CA . PRO A 1 248 ? 4.941 23.969 20.344 1 91.81 248 PRO A CA 1
ATOM 1930 C C . PRO A 1 248 ? 5.727 23.016 19.438 1 91.81 248 PRO A C 1
ATOM 1932 O O . PRO A 1 248 ? 6.836 22.594 19.781 1 91.81 248 PRO A O 1
ATOM 1935 N N . HIS A 1 249 ? 5.164 22.656 18.25 1 94.44 249 HIS A N 1
ATOM 1936 C CA . HIS A 1 249 ? 5.82 21.75 17.328 1 94.44 249 HIS A CA 1
ATOM 1937 C C . HIS A 1 249 ? 7.035 22.406 16.672 1 94.44 249 HIS A C 1
ATOM 1939 O O . HIS A 1 249 ? 8.078 21.781 16.516 1 94.44 249 HIS A O 1
ATOM 1945 N N . LEU A 1 250 ? 6.844 23.656 16.375 1 92.81 250 LEU A N 1
ATOM 1946 C CA . LEU A 1 250 ? 7.926 24.406 15.734 1 92.81 250 LEU A CA 1
ATOM 1947 C C . LEU A 1 250 ? 9.125 24.516 16.672 1 92.81 250 LEU A C 1
ATOM 1949 O O . LEU A 1 250 ? 10.258 24.234 16.266 1 92.81 250 LEU A O 1
ATOM 1953 N N . ARG A 1 251 ? 8.891 24.844 17.875 1 89.06 251 ARG A N 1
ATOM 1954 C CA . ARG A 1 251 ? 9.938 25.062 18.859 1 89.06 251 ARG A CA 1
ATOM 1955 C C . ARG A 1 251 ? 10.727 23.781 19.125 1 89.06 251 ARG A C 1
ATOM 1957 O O . ARG A 1 251 ? 11.953 23.828 19.281 1 89.06 251 ARG A O 1
ATOM 1964 N N . HIS A 1 252 ? 10.078 22.75 19.016 1 90.81 252 HIS A N 1
ATOM 1965 C CA . HIS A 1 252 ? 10.711 21.531 19.484 1 90.81 252 HIS A CA 1
ATOM 1966 C C . HIS A 1 252 ? 11.18 20.656 18.328 1 90.81 252 HIS A C 1
ATOM 1968 O O . HIS A 1 252 ? 12.195 19.969 18.438 1 90.81 252 HIS A O 1
ATOM 1974 N N . TYR A 1 253 ? 10.445 20.719 17.156 1 93.81 253 TYR A N 1
ATOM 1975 C CA . TYR A 1 253 ? 10.688 19.672 16.188 1 93.81 253 TYR A CA 1
ATOM 1976 C C . TYR A 1 253 ? 11.094 20.25 14.836 1 93.81 253 TYR A C 1
ATOM 1978 O O . TYR A 1 253 ? 11.508 19.516 13.938 1 93.81 253 TYR A O 1
ATOM 1986 N N . ALA A 1 254 ? 11.023 21.5 14.672 1 93.25 254 ALA A N 1
ATOM 1987 C CA . ALA A 1 254 ? 11.414 22.078 13.391 1 93.25 254 ALA A CA 1
ATOM 1988 C C . ALA A 1 254 ? 12.883 21.766 13.078 1 93.25 254 ALA A C 1
ATOM 1990 O O . ALA A 1 254 ? 13.719 21.734 13.992 1 93.25 254 ALA A O 1
ATOM 1991 N N . ARG A 1 255 ? 13.172 21.578 11.805 1 90.94 255 ARG A N 1
ATOM 1992 C CA . ARG A 1 255 ? 14.531 21.25 11.391 1 90.94 255 ARG A CA 1
ATOM 1993 C C . ARG A 1 255 ? 14.938 22.047 10.148 1 90.94 255 ARG A C 1
ATOM 1995 O O . ARG A 1 255 ? 14.094 22.359 9.305 1 90.94 255 ARG A O 1
ATOM 2002 N N . PRO A 1 256 ? 16.281 22.234 10.031 1 91.12 256 PRO A N 1
ATOM 2003 C CA . PRO A 1 256 ? 16.75 22.984 8.859 1 91.12 256 PRO A CA 1
ATOM 2004 C C . PRO A 1 256 ? 16.547 22.219 7.555 1 91.12 256 PRO A C 1
ATOM 2006 O O . PRO A 1 256 ? 16.688 21 7.512 1 91.12 256 PRO A O 1
ATOM 2009 N N . LEU A 1 257 ? 16.156 23.047 6.594 1 91.44 257 LEU A N 1
ATOM 2010 C CA . LEU A 1 257 ? 16.016 22.484 5.254 1 91.44 257 LEU A CA 1
ATOM 2011 C C . LEU A 1 257 ? 17.391 22.328 4.59 1 91.44 257 LEU A C 1
ATOM 2013 O O . LEU A 1 257 ? 18.234 23.219 4.688 1 91.44 257 LEU A O 1
ATOM 2017 N N . GLU A 1 258 ? 17.797 21.312 4.109 1 82.88 258 GLU A N 1
ATOM 2018 C CA . GLU A 1 258 ? 19.109 21.078 3.521 1 82.88 258 GLU A CA 1
ATOM 2019 C C . GLU A 1 258 ? 19.125 21.453 2.039 1 82.88 258 GLU A C 1
ATOM 2021 O O . GLU A 1 258 ? 20.047 22.109 1.563 1 82.88 258 GLU A O 1
ATOM 2026 N N . HIS A 1 259 ? 18.219 21.062 1.188 1 83.5 259 HIS A N 1
ATOM 2027 C CA . HIS A 1 259 ? 18.266 21.234 -0.259 1 83.5 259 HIS A CA 1
ATOM 2028 C C . HIS A 1 259 ? 16.984 21.875 -0.781 1 83.5 259 HIS A C 1
ATOM 2030 O O . HIS A 1 259 ? 16.5 21.516 -1.857 1 83.5 259 HIS A O 1
ATOM 2036 N N . ALA A 1 260 ? 16.516 22.781 -0.027 1 88.56 260 ALA A N 1
ATOM 2037 C CA . ALA A 1 260 ? 15.281 23.422 -0.469 1 88.56 260 ALA A CA 1
ATOM 2038 C C . ALA A 1 260 ? 15.109 24.797 0.178 1 88.56 260 ALA A C 1
ATOM 2040 O O . ALA A 1 260 ? 15.609 25.031 1.276 1 88.56 260 ALA A O 1
ATOM 2041 N N . THR A 1 261 ? 14.523 25.703 -0.574 1 90.81 261 THR A N 1
ATOM 2042 C CA . THR A 1 261 ? 14.227 27.031 -0.062 1 90.81 261 THR A CA 1
ATOM 2043 C C . THR A 1 261 ? 12.75 27.359 -0.234 1 90.81 261 THR A C 1
ATOM 2045 O O . THR A 1 261 ? 12.141 27 -1.244 1 90.81 261 THR A O 1
ATOM 2048 N N . TRP A 1 262 ? 12.273 28.031 0.739 1 93.56 262 TRP A N 1
ATOM 2049 C CA . TRP A 1 262 ? 10.883 28.484 0.679 1 93.56 262 TRP A CA 1
ATOM 2050 C C . TRP A 1 262 ? 10.719 29.609 -0.349 1 93.56 262 TRP A C 1
ATOM 2052 O O . TRP A 1 262 ? 11.633 30.406 -0.555 1 93.56 262 TRP A O 1
ATOM 2062 N N . GLU A 1 263 ? 9.57 29.594 -1.016 1 91.44 263 GLU A N 1
ATOM 2063 C CA . GLU A 1 263 ? 9.172 30.688 -1.905 1 91.44 263 GLU A CA 1
ATOM 2064 C C . GLU A 1 263 ? 7.91 31.391 -1.396 1 91.44 263 GLU A C 1
ATOM 2066 O O . GLU A 1 263 ? 6.801 31.078 -1.838 1 91.44 263 GLU A O 1
ATOM 2071 N N . PRO A 1 264 ? 8.062 32.406 -0.604 1 89.75 264 PRO A N 1
ATOM 2072 C CA . PRO A 1 264 ? 6.934 33.031 0.076 1 89.75 264 PRO A CA 1
ATOM 2073 C C . PRO A 1 264 ? 5.977 33.719 -0.89 1 89.75 264 PRO A C 1
ATOM 2075 O O . PRO A 1 264 ? 4.781 33.875 -0.602 1 89.75 264 PRO A O 1
ATOM 2078 N N . SER A 1 265 ? 6.445 34.156 -2.018 1 88.81 265 SER A N 1
ATOM 2079 C CA . SER A 1 265 ? 5.641 34.906 -2.959 1 88.81 265 SER A CA 1
ATOM 2080 C C . SER A 1 265 ? 4.516 34.062 -3.551 1 88.81 265 SER A C 1
ATOM 2082 O O . SER A 1 265 ? 3.521 34.625 -4.039 1 88.81 265 SER A O 1
ATOM 2084 N N . ARG A 1 266 ? 4.637 32.844 -3.438 1 85.38 266 ARG A N 1
ATOM 2085 C CA . ARG A 1 266 ? 3.674 31.938 -4.062 1 85.38 266 ARG A CA 1
ATOM 2086 C C . ARG A 1 266 ? 2.615 31.484 -3.061 1 85.38 266 ARG A C 1
ATOM 2088 O O . ARG A 1 266 ? 1.719 30.719 -3.4 1 85.38 266 ARG A O 1
ATOM 2095 N N . LEU A 1 267 ? 2.713 32.062 -1.846 1 93.06 267 LEU A N 1
ATOM 2096 C CA . LEU A 1 267 ? 1.812 31.594 -0.795 1 93.06 267 LEU A CA 1
ATOM 2097 C C . LEU A 1 267 ? 0.685 32.594 -0.566 1 93.06 267 LEU A C 1
ATOM 2099 O O . LEU A 1 267 ? 0.912 33.812 -0.575 1 93.06 267 LEU A O 1
ATOM 2103 N N . PRO A 1 268 ? -0.59 32.062 -0.423 1 93.38 268 PRO A N 1
ATOM 2104 C CA . PRO A 1 268 ? -1.647 32.938 0.052 1 93.38 268 PRO A CA 1
ATOM 2105 C C . PRO A 1 268 ? -1.322 33.562 1.404 1 93.38 268 PRO A C 1
ATOM 2107 O O . PRO A 1 268 ? -0.646 32.969 2.23 1 93.38 268 PRO A O 1
ATOM 2110 N N . ARG A 1 269 ? -1.865 34.75 1.733 1 94.69 269 ARG A N 1
ATOM 2111 C CA . ARG A 1 269 ? -1.507 35.562 2.893 1 94.69 269 ARG A CA 1
ATOM 2112 C C . ARG A 1 269 ? -1.768 34.812 4.191 1 94.69 269 ARG A C 1
ATOM 2114 O O . ARG A 1 269 ? -0.909 34.781 5.074 1 94.69 269 ARG A O 1
ATOM 2121 N N . PRO A 1 270 ? -2.906 34.156 4.305 1 95.31 270 PRO A N 1
ATOM 2122 C CA . PRO A 1 270 ? -3.141 33.469 5.57 1 95.31 270 PRO A CA 1
ATOM 2123 C C . PRO A 1 270 ? -2.145 32.344 5.816 1 95.31 270 PRO A C 1
ATOM 2125 O O . PRO A 1 270 ? -1.717 32.125 6.953 1 95.31 270 PRO A O 1
ATOM 2128 N N . LEU A 1 271 ? -1.815 31.625 4.754 1 95.75 271 LEU A N 1
ATOM 2129 C CA . LEU A 1 271 ? -0.854 30.531 4.879 1 95.75 271 LEU A CA 1
ATOM 2130 C C . LEU A 1 271 ? 0.545 31.078 5.156 1 95.75 271 LEU A C 1
ATOM 2132 O O . LEU A 1 271 ? 1.284 30.5 5.965 1 95.75 271 LEU A O 1
ATOM 2136 N N . LEU A 1 272 ? 0.861 32.125 4.508 1 95.25 272 LEU A N 1
ATOM 2137 C CA . LEU A 1 272 ? 2.141 32.781 4.758 1 95.25 272 LEU A CA 1
ATOM 2138 C C . LEU A 1 272 ? 2.273 33.188 6.227 1 95.25 272 LEU A C 1
ATOM 2140 O O . LEU A 1 272 ? 3.312 32.938 6.848 1 95.25 272 LEU A O 1
ATOM 2144 N N . ALA A 1 273 ? 1.253 33.75 6.758 1 95.19 273 ALA A N 1
ATOM 2145 C CA . ALA A 1 273 ? 1.271 34.188 8.156 1 95.19 273 ALA A CA 1
ATOM 2146 C C . ALA A 1 273 ? 1.517 33 9.086 1 95.19 273 ALA A C 1
ATOM 2148 O O . ALA A 1 273 ? 2.277 33.094 10.055 1 95.19 273 ALA A O 1
ATOM 2149 N N . ARG A 1 274 ? 0.946 31.875 8.75 1 94.75 274 ARG A N 1
ATOM 2150 C CA . ARG A 1 274 ? 1.056 30.672 9.586 1 94.75 274 ARG A CA 1
ATOM 2151 C C . ARG A 1 274 ? 2.445 30.047 9.477 1 94.75 274 ARG A C 1
ATOM 2153 O O . ARG A 1 274 ? 2.955 29.484 10.438 1 94.75 274 ARG A O 1
ATOM 2160 N N . LEU A 1 275 ? 3.061 30.156 8.312 1 95.25 275 LEU A N 1
ATOM 2161 C CA . LEU A 1 275 ? 4.301 29.438 8.047 1 95.25 275 LEU A CA 1
ATOM 2162 C C . LEU A 1 275 ? 5.508 30.375 8.188 1 95.25 275 LEU A C 1
ATOM 2164 O O . LEU A 1 275 ? 6.648 29.938 8.031 1 95.25 275 LEU A O 1
ATOM 2168 N N . THR A 1 276 ? 5.305 31.609 8.555 1 94.5 276 THR A N 1
ATOM 2169 C CA . THR A 1 276 ? 6.348 32.625 8.617 1 94.5 276 THR A CA 1
ATOM 2170 C C . THR A 1 276 ? 7.5 32.156 9.508 1 94.5 276 THR A C 1
ATOM 2172 O O . THR A 1 276 ? 8.664 32.281 9.125 1 94.5 276 THR A O 1
ATOM 2175 N N . PRO A 1 277 ? 7.238 31.625 10.672 1 92.38 277 PRO A N 1
ATOM 2176 C CA . PRO A 1 277 ? 8.367 31.188 11.508 1 92.38 277 PRO A CA 1
ATOM 2177 C C . PRO A 1 277 ? 9.25 30.156 10.805 1 92.38 277 PRO A C 1
ATOM 2179 O O . PRO A 1 277 ? 10.469 30.172 10.977 1 92.38 277 PRO A O 1
ATOM 2182 N N . LEU A 1 278 ? 8.672 29.234 10.008 1 93.88 278 LEU A N 1
ATOM 2183 C CA . LEU A 1 278 ? 9.422 28.234 9.258 1 93.88 278 LEU A CA 1
ATOM 2184 C C . LEU A 1 278 ? 10.18 28.891 8.109 1 93.88 278 LEU A C 1
ATOM 2186 O O . LEU A 1 278 ? 11.359 28.578 7.887 1 93.88 278 LEU A O 1
ATOM 2190 N N . ILE A 1 279 ? 9.484 29.75 7.453 1 93.81 279 ILE A N 1
ATOM 2191 C CA . ILE A 1 279 ? 10.016 30.359 6.242 1 93.81 279 ILE A CA 1
ATOM 2192 C C . ILE A 1 279 ? 11.203 31.25 6.598 1 93.81 279 ILE A C 1
ATOM 2194 O O . ILE A 1 279 ? 12.266 31.156 5.973 1 93.81 279 ILE A O 1
ATOM 2198 N N . GLU A 1 280 ? 11.078 32.031 7.582 1 91.31 280 GLU A N 1
ATOM 2199 C CA . GLU A 1 280 ? 12.109 33 7.961 1 91.31 280 GLU A CA 1
ATOM 2200 C C . GLU A 1 280 ? 13.383 32.312 8.43 1 91.31 280 GLU A C 1
ATOM 2202 O O . GLU A 1 280 ? 14.484 32.781 8.195 1 91.31 280 GLU A O 1
ATOM 2207 N N . GLN A 1 281 ? 13.258 31.172 8.969 1 90.25 281 GLN A N 1
ATOM 2208 C CA . GLN A 1 281 ? 14.406 30.469 9.539 1 90.25 281 GLN A CA 1
ATOM 2209 C C . GLN A 1 281 ? 14.844 29.312 8.641 1 90.25 281 GLN A C 1
ATOM 2211 O O . GLN A 1 281 ? 15.773 28.578 8.977 1 90.25 281 GLN A O 1
ATOM 2216 N N . GLY A 1 282 ? 14.211 29.125 7.598 1 92.44 282 GLY A N 1
ATOM 2217 C CA . GLY A 1 282 ? 14.562 28.062 6.676 1 92.44 282 GLY A CA 1
ATOM 2218 C C . GLY A 1 282 ? 14.391 26.688 7.273 1 92.44 282 GLY A C 1
ATOM 2219 O O . GLY A 1 282 ? 15.281 25.828 7.164 1 92.44 282 GLY A O 1
ATOM 2220 N N . LEU A 1 283 ? 13.281 26.5 7.957 1 94.69 283 LEU A N 1
ATOM 2221 C CA . LEU A 1 283 ? 13.023 25.25 8.664 1 94.69 283 LEU A CA 1
ATOM 2222 C C . LEU A 1 283 ? 11.883 24.484 8 1 94.69 283 LEU A C 1
ATOM 2224 O O . LEU A 1 283 ? 11.148 25.031 7.176 1 94.69 283 LEU A O 1
ATOM 2228 N N . GLY A 1 284 ? 11.844 23.172 8.297 1 95.88 284 GLY A N 1
ATOM 2229 C CA . GLY A 1 284 ? 10.742 22.297 7.941 1 95.88 284 GLY A CA 1
ATOM 2230 C C . GLY A 1 284 ? 10.188 21.531 9.125 1 95.88 284 GLY A C 1
ATOM 2231 O O . GLY A 1 284 ? 10.781 21.531 10.203 1 95.88 284 GLY A O 1
ATOM 2232 N N . LEU A 1 285 ? 9.062 20.984 8.977 1 96.25 285 LEU A N 1
ATOM 2233 C CA . LEU A 1 285 ? 8.383 20.25 10.039 1 96.25 285 LEU A CA 1
ATOM 2234 C C . LEU A 1 285 ? 7.641 19.047 9.484 1 96.25 285 LEU A C 1
ATOM 2236 O O . LEU A 1 285 ? 6.77 19.188 8.617 1 96.25 285 LEU A O 1
ATOM 2240 N N . PRO A 1 286 ? 7.93 17.797 9.953 1 95.88 286 PRO A N 1
ATOM 2241 C CA . PRO A 1 286 ? 7.219 16.594 9.5 1 95.88 286 PRO A CA 1
ATOM 2242 C C . PRO A 1 286 ? 5.754 16.578 9.93 1 95.88 286 PRO A C 1
ATOM 2244 O O . PRO A 1 286 ? 5.43 16.953 11.055 1 95.88 286 PRO A O 1
ATOM 2247 N N . ALA A 1 287 ? 4.918 16.156 9.008 1 97.12 287 ALA A N 1
ATOM 2248 C CA . ALA A 1 287 ? 3.473 16.172 9.211 1 97.12 287 ALA A CA 1
ATOM 2249 C C . ALA A 1 287 ? 3.068 15.242 10.352 1 97.12 287 ALA A C 1
ATOM 2251 O O . ALA A 1 287 ? 2.1 15.508 11.062 1 97.12 287 ALA A O 1
ATOM 2252 N N . GLU A 1 288 ? 3.764 14.133 10.492 1 96.62 288 GLU A N 1
ATOM 2253 C CA . GLU A 1 288 ? 3.42 13.125 11.492 1 96.62 288 GLU A CA 1
ATOM 2254 C C . GLU A 1 288 ? 3.412 13.727 12.898 1 96.62 288 GLU A C 1
ATOM 2256 O O . GLU A 1 288 ? 2.621 13.32 13.75 1 96.62 288 GLU A O 1
ATOM 2261 N N . LEU A 1 289 ? 4.215 14.75 13.086 1 94.69 289 LEU A N 1
ATOM 2262 C CA . LEU A 1 289 ? 4.34 15.383 14.391 1 94.69 289 LEU A CA 1
ATOM 2263 C C . LEU A 1 289 ? 3.1 16.203 14.719 1 94.69 289 LEU A C 1
ATOM 2265 O O . LEU A 1 289 ? 2.818 16.484 15.891 1 94.69 289 LEU A O 1
ATOM 2269 N N . LEU A 1 290 ? 2.396 16.547 13.68 1 96.69 290 LEU A N 1
ATOM 2270 C CA . LEU A 1 290 ? 1.229 17.406 13.844 1 96.69 290 LEU A CA 1
ATOM 2271 C C . LEU A 1 290 ? -0.024 16.578 14.102 1 96.69 290 LEU A C 1
ATOM 2273 O O . LEU A 1 290 ? -1.027 17.109 14.594 1 96.69 290 LEU A O 1
ATOM 2277 N N . ALA A 1 291 ? 0.055 15.32 13.773 1 95.44 291 ALA A N 1
ATOM 2278 C CA . ALA A 1 291 ? -1.122 14.461 13.695 1 95.44 291 ALA A CA 1
ATOM 2279 C C . ALA A 1 291 ? -1.814 14.352 15.047 1 95.44 291 ALA A C 1
ATOM 2281 O O . ALA A 1 291 ? -3.02 14.102 15.117 1 95.44 291 ALA A O 1
ATOM 2282 N N . LEU A 1 292 ? -1.131 14.625 16.172 1 92.62 292 LEU A N 1
ATOM 2283 C CA . LEU A 1 292 ? -1.695 14.414 17.5 1 92.62 292 LEU A CA 1
ATOM 2284 C C . LEU A 1 292 ? -2.273 15.711 18.047 1 92.62 292 LEU A C 1
ATOM 2286 O O . LEU A 1 292 ? -2.844 15.727 19.141 1 92.62 292 LEU A O 1
ATOM 2290 N N . ALA A 1 293 ? -2.156 16.828 17.312 1 94.19 293 ALA A N 1
ATOM 2291 C CA . ALA A 1 293 ? -2.615 18.125 17.797 1 94.19 293 ALA A CA 1
ATOM 2292 C C . ALA A 1 293 ? -4.121 18.125 18.031 1 94.19 293 ALA A C 1
ATOM 2294 O O . ALA A 1 293 ? -4.848 17.312 17.453 1 94.19 293 ALA A O 1
ATOM 2295 N N . HIS A 1 294 ? -4.707 18.984 18.812 1 91.56 294 HIS A N 1
ATOM 2296 C CA . HIS A 1 294 ? -6.098 18.953 19.266 1 91.56 294 HIS A CA 1
ATOM 2297 C C . HIS A 1 294 ? -6.977 19.828 18.375 1 91.56 294 HIS A C 1
ATOM 2299 O O . HIS A 1 294 ? -8.141 19.5 18.141 1 91.56 294 HIS A O 1
ATOM 2305 N N . HIS A 1 295 ? -6.441 20.984 18 1 94.38 295 HIS A N 1
ATOM 2306 C CA . HIS A 1 295 ? -7.258 21.938 17.266 1 94.38 295 HIS A CA 1
ATOM 2307 C C . HIS A 1 295 ? -6.68 22.188 15.875 1 94.38 295 HIS A C 1
ATOM 2309 O O . HIS A 1 295 ? -5.461 22.328 15.719 1 94.38 295 HIS A O 1
ATOM 2315 N N . TRP A 1 296 ? -7.613 22.156 14.984 1 96.56 296 TRP A N 1
ATOM 2316 C CA . TRP A 1 296 ? -7.203 22.234 13.594 1 96.56 296 TRP A CA 1
ATOM 2317 C C . TRP A 1 296 ? -8.047 23.266 12.836 1 96.56 296 TRP A C 1
ATOM 2319 O O . TRP A 1 296 ? -9.172 23.562 13.234 1 96.56 296 TRP A O 1
ATOM 2329 N N . ASP A 1 297 ? -7.508 23.781 11.773 1 95.81 297 ASP A N 1
ATOM 2330 C CA . ASP A 1 297 ? -8.273 24.609 10.836 1 95.81 297 ASP A CA 1
ATOM 2331 C C . ASP A 1 297 ? -7.699 24.516 9.43 1 95.81 297 ASP A C 1
ATOM 2333 O O . ASP A 1 297 ? -6.539 24.141 9.25 1 95.81 297 ASP A O 1
ATOM 2337 N N . ALA A 1 298 ? -8.578 24.75 8.484 1 97.06 298 ALA A N 1
ATOM 2338 C CA . ALA A 1 298 ? -8.164 24.891 7.09 1 97.06 298 ALA A CA 1
ATOM 2339 C C . ALA A 1 298 ? -7.555 26.266 6.828 1 97.06 298 ALA A C 1
ATOM 2341 O O . ALA A 1 298 ? -8.109 27.281 7.242 1 97.06 298 ALA A O 1
ATOM 2342 N N . VAL A 1 299 ? -6.379 26.25 6.211 1 96.88 299 VAL A N 1
ATOM 2343 C CA . VAL A 1 299 ? -5.703 27.516 5.918 1 96.88 299 VAL A CA 1
ATOM 2344 C C . VAL A 1 299 ? -5.316 27.562 4.441 1 96.88 299 VAL A C 1
ATOM 2346 O O . VAL A 1 299 ? -4.66 26.656 3.934 1 96.88 299 VAL A O 1
ATOM 2349 N N . GLY A 1 300 ? -5.68 28.547 3.707 1 91.62 300 GLY A N 1
ATOM 2350 C CA . GLY A 1 300 ? -5.352 28.719 2.301 1 91.62 300 GLY A CA 1
ATOM 2351 C C . GLY A 1 300 ? -5.383 30.156 1.85 1 91.62 300 GLY A C 1
ATOM 2352 O O . GLY A 1 300 ? -5.828 31.031 2.592 1 91.62 300 GLY A O 1
ATOM 2353 N N . MET B 1 1 ? 26.422 50.719 11.18 1 28.28 1 MET B N 1
ATOM 2354 C CA . MET B 1 1 ? 25.875 49.469 11.727 1 28.28 1 MET B CA 1
ATOM 2355 C C . MET B 1 1 ? 26.984 48.656 12.375 1 28.28 1 MET B C 1
ATOM 2357 O O . MET B 1 1 ? 27.938 48.25 11.719 1 28.28 1 MET B O 1
ATOM 2361 N N . ALA B 1 2 ? 27.25 48.812 13.625 1 38.91 2 ALA B N 1
ATOM 2362 C CA . ALA B 1 2 ? 28.422 48.375 14.383 1 38.91 2 ALA B CA 1
ATOM 2363 C C . ALA B 1 2 ? 28.625 46.875 14.266 1 38.91 2 ALA B C 1
ATOM 2365 O O . ALA B 1 2 ? 27.734 46.094 14.586 1 38.91 2 ALA B O 1
ATOM 2366 N N . GLN B 1 3 ? 29.344 46.344 13.32 1 45.84 3 GLN B N 1
ATOM 2367 C CA . GLN B 1 3 ? 29.75 44.969 13.117 1 45.84 3 GLN B CA 1
ATOM 2368 C C . GLN B 1 3 ? 30.297 44.344 14.398 1 45.84 3 GLN B C 1
ATOM 2370 O O . GLN B 1 3 ? 31.312 44.781 14.922 1 45.84 3 GLN B O 1
ATOM 2375 N N . GLU B 1 4 ? 29.453 44.094 15.383 1 51.59 4 GLU B N 1
ATOM 23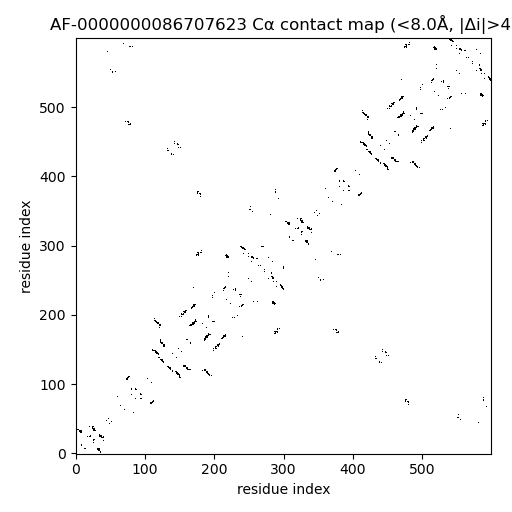76 C CA . GLU B 1 4 ? 29.844 43.594 16.703 1 51.59 4 GLU B CA 1
ATOM 2377 C C . GLU B 1 4 ? 30.922 42.531 16.594 1 51.59 4 GLU B C 1
ATOM 2379 O O . GLU B 1 4 ? 30.75 41.5 15.906 1 51.59 4 GLU B O 1
ATOM 2384 N N . SER B 1 5 ? 32.125 42.906 16.547 1 60.22 5 SER B N 1
ATOM 2385 C CA . SER B 1 5 ? 33.312 42.031 16.625 1 60.22 5 SER B CA 1
ATOM 2386 C C . SER B 1 5 ? 33.5 41.531 18.047 1 60.22 5 SER B C 1
ATOM 2388 O O . SER B 1 5 ? 33.125 42.188 19.016 1 60.22 5 SER B O 1
ATOM 2390 N N . VAL B 1 6 ? 33.531 40.312 18.219 1 60.97 6 VAL B N 1
ATOM 2391 C CA . VAL B 1 6 ? 33.75 39.688 19.516 1 60.97 6 VAL B CA 1
ATOM 2392 C C . VAL B 1 6 ? 35.219 39.312 19.672 1 60.97 6 VAL B C 1
ATOM 2394 O O . VAL B 1 6 ? 35.844 38.875 18.703 1 60.97 6 VAL B O 1
ATOM 2397 N N . LEU B 1 7 ? 35.781 39.531 20.844 1 58.5 7 LEU B N 1
ATOM 2398 C CA . LEU B 1 7 ? 37.125 39.156 21.234 1 58.5 7 LEU B CA 1
ATOM 2399 C C . LEU B 1 7 ? 37.156 37.688 21.641 1 58.5 7 LEU B C 1
ATOM 2401 O O . LEU B 1 7 ? 36.406 37.25 22.5 1 58.5 7 LEU B O 1
ATOM 2405 N N . ILE B 1 8 ? 37.75 36.844 20.812 1 59.5 8 ILE B N 1
ATOM 2406 C CA . ILE B 1 8 ? 37.938 35.438 21.188 1 59.5 8 ILE B CA 1
ATOM 2407 C C . ILE B 1 8 ? 39.406 35.156 21.469 1 59.5 8 ILE B C 1
ATOM 2409 O O . ILE B 1 8 ? 40.219 35.094 20.547 1 59.5 8 ILE B O 1
ATOM 2413 N N . ARG B 1 9 ? 39.75 35.031 22.797 1 55.62 9 ARG B N 1
ATOM 2414 C CA . ARG B 1 9 ? 41.125 34.781 23.219 1 55.62 9 ARG B CA 1
ATOM 2415 C C . ARG B 1 9 ? 41.312 33.344 23.641 1 55.62 9 ARG B C 1
ATOM 2417 O O . ARG B 1 9 ? 42.469 32.875 23.812 1 55.62 9 ARG B O 1
ATOM 2424 N N . SER B 1 10 ? 40.25 32.688 23.859 1 54.94 10 SER B N 1
ATOM 2425 C CA . SER B 1 10 ? 40.438 31.344 24.406 1 54.94 10 SER B CA 1
ATOM 2426 C C . SER B 1 10 ? 41.125 30.422 23.391 1 54.94 10 SER B C 1
ATOM 2428 O O . SER B 1 10 ? 40.688 30.312 22.25 1 54.94 10 SER B O 1
ATOM 2430 N N . ARG B 1 11 ? 42.25 29.922 23.719 1 58.03 11 ARG B N 1
ATOM 2431 C CA . ARG B 1 11 ? 43.031 29 22.922 1 58.03 11 ARG B CA 1
ATOM 2432 C C . ARG B 1 11 ? 42.219 27.797 22.484 1 58.03 11 ARG B C 1
ATOM 2434 O O . ARG B 1 11 ? 42.438 27.234 21.406 1 58.03 11 ARG B O 1
ATOM 2441 N N . ASN B 1 12 ? 41.344 27.438 23.312 1 54.22 12 ASN B N 1
ATOM 2442 C CA . ASN B 1 12 ? 40.531 26.266 23.016 1 54.22 12 ASN B CA 1
ATOM 2443 C C . ASN B 1 12 ? 39.562 26.531 21.875 1 54.22 12 ASN B C 1
ATOM 2445 O O . ASN B 1 12 ? 39 25.578 21.281 1 54.22 12 ASN B O 1
ATOM 2449 N N . LEU B 1 13 ? 39.312 27.844 21.625 1 57.22 13 LEU B N 1
ATOM 2450 C CA . LEU B 1 13 ? 38.375 28.156 20.562 1 57.22 13 LEU B CA 1
ATOM 2451 C C . LEU B 1 13 ? 39.094 28.516 19.266 1 57.22 13 LEU B C 1
ATOM 2453 O O . LEU B 1 13 ? 38.469 28.75 18.234 1 57.22 13 LEU B O 1
ATOM 2457 N N . GLN B 1 14 ? 40.344 28.547 19.438 1 62.28 14 GLN B N 1
ATOM 2458 C CA . GLN B 1 14 ? 41.125 28.984 18.281 1 62.28 14 GLN B CA 1
ATOM 2459 C C . GLN B 1 14 ? 40.938 28.031 17.094 1 62.28 14 GLN B C 1
ATOM 2461 O O . GLN B 1 14 ? 40.844 28.484 15.953 1 62.28 14 GLN B O 1
ATOM 2466 N N . PRO B 1 15 ? 40.938 26.766 17.359 1 59.09 15 PRO B N 1
ATOM 2467 C CA . PRO B 1 15 ? 40.688 25.922 16.203 1 59.09 15 PRO B CA 1
ATOM 2468 C C . PRO B 1 15 ? 39.312 26.203 15.547 1 59.09 15 PRO B C 1
ATOM 2470 O O . PRO B 1 15 ? 39.219 26.172 14.32 1 59.09 15 PRO B O 1
ATOM 2473 N N . LEU B 1 16 ? 38.344 26.5 16.25 1 62.41 16 LEU B N 1
ATOM 2474 C CA . LEU B 1 16 ? 37.031 26.844 15.719 1 62.41 16 LEU B CA 1
ATOM 2475 C C . LEU B 1 16 ? 37.094 28.172 14.977 1 62.41 16 LEU B C 1
ATOM 2477 O O . LEU B 1 16 ? 36.5 28.312 13.891 1 62.41 16 LEU B O 1
ATOM 2481 N N . VAL B 1 17 ? 37.781 29.094 15.594 1 66 17 VAL B N 1
ATOM 2482 C CA . VAL B 1 17 ? 37.906 30.406 14.961 1 66 17 VAL B CA 1
ATOM 2483 C C . VAL B 1 17 ? 38.656 30.266 13.633 1 66 17 VAL B C 1
ATOM 2485 O O . VAL B 1 17 ? 38.25 30.844 12.625 1 66 17 VAL B O 1
ATOM 2488 N N . SER B 1 18 ? 39.688 29.438 13.703 1 65.94 18 SER B N 1
ATOM 2489 C CA . SER B 1 18 ? 40.438 29.203 12.477 1 65.94 18 SER B CA 1
ATOM 2490 C C . SER B 1 18 ? 39.562 28.547 11.414 1 65.94 18 SER B C 1
ATOM 2492 O O . SER B 1 18 ? 39.625 28.922 10.242 1 65.94 18 SER B O 1
ATOM 2494 N N . LEU B 1 19 ? 38.75 27.641 11.828 1 63.47 19 LEU B N 1
ATOM 2495 C CA . LEU B 1 19 ? 37.875 26.953 10.898 1 63.47 19 LEU B CA 1
ATOM 2496 C C . LEU B 1 19 ? 36.812 27.922 10.352 1 63.47 19 LEU B C 1
ATOM 2498 O O . LEU B 1 19 ? 36.5 27.906 9.156 1 63.47 19 LEU B O 1
ATOM 2502 N N . MET B 1 20 ? 36.375 28.781 11.188 1 67.12 20 MET B N 1
ATOM 2503 C CA . MET B 1 20 ? 35.344 29.734 10.789 1 67.12 20 MET B CA 1
ATOM 2504 C C . MET B 1 20 ? 35.938 30.812 9.883 1 67.12 20 MET B C 1
ATOM 2506 O O . MET B 1 20 ? 35.25 31.297 8.977 1 67.12 20 MET B O 1
ATOM 2510 N N . LEU B 1 21 ? 37.188 31.109 10.141 1 70.38 21 LEU B N 1
ATOM 2511 C CA . LEU B 1 21 ? 37.875 32.062 9.281 1 70.38 21 LEU B CA 1
ATOM 2512 C C . LEU B 1 21 ? 38.156 31.469 7.906 1 70.38 21 LEU B C 1
ATOM 2514 O O . LEU B 1 21 ? 37.969 32.125 6.883 1 70.38 21 LEU B O 1
ATOM 2518 N N . GLU B 1 22 ? 38.469 30.188 7.922 1 72.94 22 GLU B N 1
ATOM 2519 C CA . GLU B 1 22 ? 38.75 29.484 6.672 1 72.94 22 GLU B CA 1
ATOM 2520 C C . GLU B 1 22 ? 37.5 29.375 5.805 1 72.94 22 GLU B C 1
ATOM 2522 O O . GLU B 1 22 ? 37.594 29.406 4.574 1 72.94 22 GLU B O 1
ATOM 2527 N N . HIS B 1 23 ? 36.344 29.375 6.48 1 66.25 23 HIS B N 1
ATOM 2528 C CA . HIS B 1 23 ? 35.094 29.203 5.738 1 66.25 23 HIS B CA 1
ATOM 2529 C C . HIS B 1 23 ? 34.375 30.531 5.613 1 66.25 23 HIS B C 1
ATOM 2531 O O . HIS B 1 23 ? 33.156 30.547 5.297 1 66.25 23 HIS B O 1
ATOM 2537 N N . ALA B 1 24 ? 35.031 31.562 5.863 1 73.44 24 ALA B N 1
ATOM 2538 C CA . ALA B 1 24 ? 34.594 32.938 5.688 1 73.44 24 ALA B CA 1
ATOM 2539 C C . ALA B 1 24 ? 33.375 33.25 6.551 1 73.44 24 ALA B C 1
ATOM 2541 O O . ALA B 1 24 ? 32.5 34.031 6.152 1 73.44 24 ALA B O 1
ATOM 2542 N N . LEU B 1 25 ? 33.25 32.531 7.672 1 71.06 25 LEU B N 1
ATOM 2543 C CA . LEU B 1 25 ? 32.156 32.781 8.609 1 71.06 25 LEU B CA 1
ATOM 2544 C C . LEU B 1 25 ? 32.562 33.906 9.586 1 71.06 25 LEU B C 1
ATOM 2546 O O . LEU B 1 25 ? 31.688 34.562 10.156 1 71.06 25 LEU B O 1
ATOM 2550 N N . LEU B 1 26 ? 33.844 34.031 9.828 1 72.19 26 LEU B N 1
ATOM 2551 C CA . LEU B 1 26 ? 34.406 35.094 10.656 1 72.19 26 LEU B CA 1
ATOM 2552 C C . LEU B 1 26 ? 35.312 36 9.844 1 72.19 26 LEU B C 1
ATOM 2554 O O . LEU B 1 26 ? 35.906 35.562 8.859 1 72.19 26 LEU B O 1
ATOM 2558 N N . VAL B 1 27 ? 35.188 37.281 10.102 1 77.88 27 VAL B N 1
ATOM 2559 C CA . VAL B 1 27 ? 36.156 38.219 9.555 1 77.88 27 VAL B CA 1
ATOM 2560 C C . VAL B 1 27 ? 37 38.781 10.688 1 77.88 27 VAL B C 1
ATOM 2562 O O . VAL B 1 27 ? 36.5 39.156 11.734 1 77.88 27 VAL B O 1
ATOM 2565 N N . GLY B 1 28 ? 38.312 38.656 10.523 1 74.88 28 GLY B N 1
ATOM 2566 C CA . GLY B 1 28 ? 39.25 39.219 11.492 1 74.88 28 GLY B CA 1
ATOM 2567 C C . GLY B 1 28 ? 39.438 40.719 11.336 1 74.88 28 GLY B C 1
ATOM 2568 O O . GLY B 1 28 ? 39.688 41.219 10.242 1 74.88 28 GLY B O 1
ATOM 2569 N N . HIS B 1 29 ? 39.062 41.562 12.344 1 72.5 29 HIS B N 1
ATOM 2570 C CA . HIS B 1 29 ? 39.219 43 12.312 1 72.5 29 HIS B CA 1
ATOM 2571 C C . HIS B 1 29 ? 40.531 43.406 12.992 1 72.5 29 HIS B C 1
ATOM 2573 O O . HIS B 1 29 ? 41.156 44.406 12.594 1 72.5 29 HIS B O 1
ATOM 2579 N N . ALA B 1 30 ? 40.875 42.844 14.125 1 70.31 30 ALA B N 1
ATOM 2580 C CA . ALA B 1 30 ? 42.094 43.031 14.922 1 70.31 30 ALA B CA 1
ATOM 2581 C C . ALA B 1 30 ? 42.562 41.719 15.531 1 70.31 30 ALA B C 1
ATOM 2583 O O . ALA B 1 30 ? 41.875 40.719 15.477 1 70.31 30 ALA B O 1
ATOM 2584 N N . PRO B 1 31 ? 43.844 41.625 15.867 1 71.81 31 PRO B N 1
ATOM 2585 C CA . PRO B 1 31 ? 44.281 40.375 16.516 1 71.81 31 PRO B CA 1
ATOM 2586 C C . PRO B 1 31 ? 43.344 39.906 17.594 1 71.81 31 PRO B C 1
ATOM 2588 O O . PRO B 1 31 ? 43 40.656 18.5 1 71.81 31 PRO B O 1
ATOM 2591 N N . HIS B 1 32 ? 42.781 38.688 17.484 1 67.44 32 HIS B N 1
ATOM 2592 C CA . HIS B 1 32 ? 41.875 37.969 18.359 1 67.44 32 HIS B CA 1
ATOM 2593 C C . HIS B 1 32 ? 40.469 38.625 18.375 1 67.44 32 HIS B C 1
ATOM 2595 O O . HIS B 1 32 ? 39.656 38.344 19.266 1 67.44 32 HIS B O 1
ATOM 2601 N N . ARG B 1 33 ? 40.312 39.531 17.609 1 71.31 33 ARG B N 1
ATOM 2602 C CA . ARG B 1 33 ? 38.969 40.125 17.484 1 71.31 33 ARG B CA 1
ATOM 2603 C C . ARG B 1 33 ? 38.344 39.75 16.141 1 71.31 33 ARG B C 1
ATOM 2605 O O . ARG B 1 33 ? 38.906 40.062 15.086 1 71.31 33 ARG B O 1
ATOM 2612 N N . TYR B 1 34 ? 37.25 39 16.234 1 72.75 34 TYR B N 1
ATOM 2613 C CA . TYR B 1 34 ? 36.625 38.469 15.031 1 72.75 34 TYR B CA 1
ATOM 2614 C C . TYR B 1 34 ? 35.188 38.969 14.922 1 72.75 34 TYR B C 1
ATOM 2616 O O . TYR B 1 34 ? 34.531 39.219 15.938 1 72.75 34 TYR B O 1
ATOM 2624 N N . GLY B 1 35 ? 34.781 39.312 13.703 1 71.31 35 GLY B N 1
ATOM 2625 C CA . GLY B 1 35 ? 33.375 39.625 13.391 1 71.31 35 GLY B CA 1
ATOM 2626 C C . GLY B 1 35 ? 32.75 38.594 12.492 1 71.31 35 GLY B C 1
ATOM 2627 O O . GLY B 1 35 ? 33.438 37.875 11.766 1 71.31 35 GLY B O 1
ATOM 2628 N N . LEU B 1 36 ? 31.422 38.344 12.711 1 66.44 36 LEU B N 1
ATOM 2629 C CA . LEU B 1 36 ? 30.672 37.406 11.867 1 66.44 36 LEU B CA 1
ATOM 2630 C C . LEU B 1 36 ? 30.391 38.031 10.5 1 66.44 36 LEU B C 1
ATOM 2632 O O . LEU B 1 36 ? 30.031 39.219 10.414 1 66.44 36 LEU B O 1
ATOM 2636 N N . THR B 1 37 ? 30.781 37.281 9.43 1 71.5 37 THR B N 1
ATOM 2637 C CA . THR B 1 37 ? 30.297 37.688 8.102 1 71.5 37 THR B CA 1
ATOM 2638 C C . THR B 1 37 ? 28.797 37.438 7.988 1 71.5 37 THR B C 1
ATOM 2640 O O . THR B 1 37 ? 28.188 36.875 8.898 1 71.5 37 THR B O 1
ATOM 2643 N N . ASP B 1 38 ? 28.219 37.906 6.945 1 64.75 38 ASP B N 1
ATOM 2644 C CA . ASP B 1 38 ? 26.812 37.594 6.715 1 64.75 38 ASP B CA 1
ATOM 2645 C C . ASP B 1 38 ? 26.578 36.094 6.66 1 64.75 38 ASP B C 1
ATOM 2647 O O . ASP B 1 38 ? 25.578 35.594 7.191 1 64.75 38 ASP B O 1
ATOM 2651 N N . ALA B 1 39 ? 27.469 35.375 6.121 1 65.19 39 ALA B N 1
ATOM 2652 C CA . ALA B 1 39 ? 27.406 33.906 6.082 1 65.19 39 ALA B CA 1
ATOM 2653 C C . ALA B 1 39 ? 27.594 33.312 7.473 1 65.19 39 ALA B C 1
ATOM 2655 O O . ALA B 1 39 ? 26.938 32.344 7.844 1 65.19 39 ALA B O 1
ATOM 2656 N N . GLY B 1 40 ? 28.422 33.906 8.188 1 61.75 40 GLY B N 1
ATOM 2657 C CA . GLY B 1 40 ? 28.656 33.469 9.555 1 61.75 40 GLY B CA 1
ATOM 2658 C C . GLY B 1 40 ? 27.469 33.719 10.469 1 61.75 40 GLY B C 1
ATOM 2659 O O . GLY B 1 40 ? 27.125 32.844 11.281 1 61.75 40 GLY B O 1
ATOM 2660 N N . ARG B 1 41 ? 26.953 34.812 10.328 1 57.59 41 ARG B N 1
ATOM 2661 C CA . ARG B 1 41 ? 25.75 35.125 11.094 1 57.59 41 ARG B CA 1
ATOM 2662 C C . ARG B 1 41 ? 24.641 34.125 10.766 1 57.59 41 ARG B C 1
ATOM 2664 O O . ARG B 1 41 ? 23.938 33.656 11.664 1 57.59 41 ARG B O 1
ATOM 2671 N N . ARG B 1 42 ? 24.516 33.875 9.555 1 58.88 42 ARG B N 1
ATOM 2672 C CA . ARG B 1 42 ? 23.516 32.875 9.156 1 58.88 42 ARG B CA 1
ATOM 2673 C C . ARG B 1 42 ? 23.859 31.5 9.695 1 58.88 42 ARG B C 1
ATOM 2675 O O . ARG B 1 42 ? 23 30.781 10.195 1 58.88 42 ARG B O 1
ATOM 2682 N N . TYR B 1 43 ? 25.141 31.328 9.602 1 54.69 43 TYR B N 1
ATOM 2683 C CA . TYR B 1 43 ? 25.578 30.031 10.117 1 54.69 43 TYR B CA 1
ATOM 2684 C C . TYR B 1 43 ? 25.391 29.953 11.625 1 54.69 43 TYR B C 1
ATOM 2686 O O . TYR B 1 43 ? 24.891 28.953 12.133 1 54.69 43 TYR B O 1
ATOM 2694 N N . LEU B 1 44 ? 25.875 30.922 12.336 1 52.16 44 LEU B N 1
ATOM 2695 C CA . LEU B 1 44 ? 25.75 30.906 13.789 1 52.16 44 LEU B CA 1
ATOM 2696 C C . LEU B 1 44 ? 24.281 30.984 14.211 1 52.16 44 LEU B C 1
ATOM 2698 O O . LEU B 1 44 ? 23.875 30.297 15.156 1 52.16 44 LEU B O 1
ATOM 2702 N N . THR B 1 45 ? 23.625 31.797 13.586 1 49.41 45 THR B N 1
ATOM 2703 C CA . THR B 1 45 ? 22.188 31.812 13.867 1 49.41 45 THR B CA 1
ATOM 2704 C C . THR B 1 45 ? 21.562 30.438 13.609 1 49.41 45 THR B C 1
ATOM 2706 O O . THR B 1 45 ? 20.75 29.969 14.406 1 49.41 45 THR B O 1
ATOM 2709 N N . ARG B 1 46 ? 22.031 29.938 12.531 1 47.34 46 ARG B N 1
ATOM 2710 C CA . ARG B 1 46 ? 21.594 28.578 12.242 1 47.34 46 ARG B CA 1
ATOM 2711 C C . ARG B 1 46 ? 22.109 27.609 13.281 1 47.34 46 ARG B C 1
ATOM 2713 O O . ARG B 1 46 ? 21.375 26.734 13.766 1 47.34 46 ARG B O 1
ATOM 2720 N N . ALA B 1 47 ? 23.391 27.766 13.523 1 48.56 47 ALA B N 1
ATOM 2721 C CA . ALA B 1 47 ? 24.016 26.906 14.531 1 48.56 47 ALA B CA 1
ATOM 2722 C C . ALA B 1 47 ? 23.422 27.156 15.914 1 48.56 47 ALA B C 1
ATOM 2724 O O . ALA B 1 47 ? 23.172 26.203 16.672 1 48.56 47 ALA B O 1
ATOM 2725 N N . LEU B 1 48 ? 23.328 28.391 16.25 1 44.56 48 LEU B N 1
ATOM 2726 C CA . LEU B 1 48 ? 22.703 28.719 17.531 1 44.56 48 LEU B CA 1
ATOM 2727 C C . LEU B 1 48 ? 21.234 28.312 17.547 1 44.56 48 LEU B C 1
ATOM 2729 O O . LEU B 1 48 ? 20.734 27.812 18.547 1 44.56 48 LEU B O 1
ATOM 2733 N N . THR B 1 49 ? 20.609 28.672 16.516 1 41.72 49 THR B N 1
ATOM 2734 C CA . THR B 1 49 ? 19.234 28.203 16.406 1 41.72 49 THR B CA 1
ATOM 2735 C C . THR B 1 49 ? 19.188 26.688 16.422 1 41.72 49 THR B C 1
ATOM 2737 O O . THR B 1 49 ? 18.312 26.094 17.078 1 41.72 49 THR B O 1
ATOM 2740 N N . LEU B 1 50 ? 20.109 26.141 15.695 1 42.22 50 LEU B N 1
ATOM 2741 C CA . LEU B 1 50 ? 20.266 24.688 15.781 1 42.22 50 LEU B CA 1
ATOM 2742 C C . LEU B 1 50 ? 20.766 24.266 17.156 1 42.22 50 LEU B C 1
ATOM 2744 O O . LEU B 1 50 ? 20.344 23.234 17.703 1 42.22 50 LEU B O 1
ATOM 2748 N N . GLY B 1 51 ? 21.797 24.906 17.641 1 42.94 51 GLY B N 1
ATOM 2749 C CA . GLY B 1 51 ? 22.281 24.672 19 1 42.94 51 GLY B CA 1
ATOM 2750 C C . GLY B 1 51 ? 21.234 24.953 20.062 1 42.94 51 GLY B C 1
ATOM 2751 O O . GLY B 1 51 ? 21.141 24.219 21.047 1 42.94 51 GLY B O 1
ATOM 2752 N N . GLU B 1 52 ? 20.719 26.141 20.141 1 42.41 52 GLU B N 1
ATOM 2753 C CA . GLU B 1 52 ? 19.578 26.375 21.016 1 42.41 52 GLU B CA 1
ATOM 2754 C C . GLU B 1 52 ? 18.469 25.359 20.766 1 42.41 52 GLU B C 1
ATOM 2756 O O . GLU B 1 52 ? 17.781 24.953 21.703 1 42.41 52 GLU B O 1
ATOM 2761 N N . LEU B 1 53 ? 18.297 25.109 19.547 1 40.31 53 LEU B N 1
ATOM 2762 C CA . LEU B 1 53 ? 17.406 23.969 19.281 1 40.31 53 LEU B CA 1
ATOM 2763 C C . LEU B 1 53 ? 18.016 22.672 19.781 1 40.31 53 LEU B C 1
ATOM 2765 O O . LEU B 1 53 ? 17.359 21.625 19.781 1 40.31 53 LEU B O 1
ATOM 2769 N N . ARG B 1 54 ? 19.344 22.672 19.922 1 40.19 54 ARG B N 1
ATOM 2770 C CA . ARG B 1 54 ? 20.031 21.547 20.516 1 40.19 54 ARG B CA 1
ATOM 2771 C C . ARG B 1 54 ? 19.656 21.375 21.984 1 40.19 54 ARG B C 1
ATOM 2773 O O . ARG B 1 54 ? 20.328 20.672 22.734 1 40.19 54 ARG B O 1
ATOM 2780 N N . GLN B 1 55 ? 19.016 22.219 22.625 1 41.16 55 GLN B N 1
ATOM 2781 C CA . GLN B 1 55 ? 18.625 21.625 23.891 1 41.16 55 GLN B CA 1
ATOM 2782 C C . GLN B 1 55 ? 18.359 20.125 23.75 1 41.16 55 GLN B C 1
ATOM 2784 O O . GLN B 1 55 ? 17.938 19.672 22.688 1 41.16 55 GLN B O 1
ATOM 2789 N N . ALA B 1 56 ? 19.078 19.234 24.453 1 43.78 56 ALA B N 1
ATOM 2790 C CA . ALA B 1 56 ? 18.859 17.797 24.453 1 43.78 56 ALA B CA 1
ATOM 2791 C C . ALA B 1 56 ? 17.422 17.453 24.078 1 43.78 56 ALA B C 1
ATOM 2793 O O . ALA B 1 56 ? 16.484 17.984 24.641 1 43.78 56 ALA B O 1
ATOM 2794 N N . PRO B 1 57 ? 17.203 17.125 22.812 1 51.44 57 PRO B N 1
ATOM 2795 C CA . PRO B 1 57 ? 15.82 16.766 22.469 1 51.44 57 PRO B CA 1
ATOM 2796 C C . PRO B 1 57 ? 15.086 16.094 23.625 1 51.44 57 PRO B C 1
ATOM 2798 O O . PRO B 1 57 ? 15.656 15.242 24.312 1 51.44 57 PRO B O 1
ATOM 2801 N N . THR B 1 58 ? 14.312 16.891 24.344 1 61.03 58 THR B N 1
ATOM 2802 C CA . THR B 1 58 ? 13.375 16.328 25.312 1 61.03 58 THR B CA 1
ATOM 2803 C C . THR B 1 58 ? 12.875 14.961 24.828 1 61.03 58 THR B C 1
ATOM 2805 O O . THR B 1 58 ? 12.68 14.75 23.625 1 61.03 58 THR B O 1
ATOM 2808 N N . ASP B 1 59 ? 13 14.07 25.656 1 81.25 59 ASP B N 1
ATOM 2809 C CA . ASP B 1 59 ? 12.344 12.766 25.562 1 81.25 59 ASP B CA 1
ATOM 2810 C C . ASP B 1 59 ? 10.945 12.891 24.953 1 81.25 59 ASP B C 1
ATOM 2812 O O . ASP B 1 59 ? 10.141 13.711 25.406 1 81.25 59 ASP B O 1
ATOM 2816 N N . PRO B 1 60 ? 10.781 12.344 23.766 1 88.12 60 PRO B N 1
ATOM 2817 C CA . PRO B 1 60 ? 9.461 12.43 23.141 1 88.12 60 PRO B CA 1
ATOM 2818 C C . PRO B 1 60 ? 8.32 12.219 24.141 1 88.12 60 PRO B C 1
ATOM 2820 O O . PRO B 1 60 ? 7.281 12.875 24.047 1 88.12 60 PRO B O 1
ATOM 2823 N N . GLU B 1 61 ? 8.531 11.398 25.078 1 85.31 61 GLU B N 1
ATOM 2824 C CA . GLU B 1 61 ? 7.5 11.148 26.078 1 85.31 61 GLU B CA 1
ATOM 2825 C C . GLU B 1 61 ? 7.258 12.375 26.953 1 85.31 61 GLU B C 1
ATOM 2827 O O . GLU B 1 61 ? 6.109 12.695 27.266 1 85.31 61 GLU B O 1
ATOM 2832 N N . GLN B 1 62 ? 8.32 12.953 27.328 1 87.06 62 GLN B N 1
ATOM 2833 C CA . GLN B 1 62 ? 8.195 14.164 28.141 1 87.06 62 GLN B CA 1
ATOM 2834 C C . GLN B 1 62 ? 7.516 15.281 27.359 1 87.06 62 GLN B C 1
ATOM 2836 O O . GLN B 1 62 ? 6.652 15.984 27.891 1 87.06 62 GLN B O 1
ATOM 2841 N N . TRP B 1 63 ? 7.906 15.461 26.203 1 91.81 63 TRP B N 1
ATOM 2842 C CA . TRP B 1 63 ? 7.305 16.5 25.359 1 91.81 63 TRP B CA 1
ATOM 2843 C C . TRP B 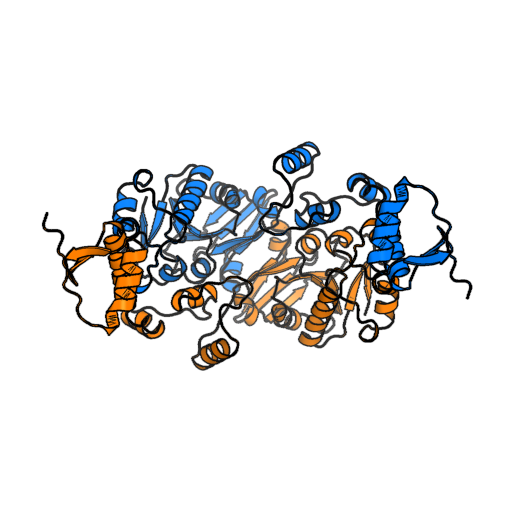1 63 ? 5.812 16.25 25.188 1 91.81 63 TRP B C 1
ATOM 2845 O O . TRP B 1 63 ? 5.004 17.172 25.312 1 91.81 63 TRP B O 1
ATOM 2855 N N . LEU B 1 64 ? 5.414 15.031 24.891 1 92.69 64 LEU B N 1
ATOM 2856 C CA . LEU B 1 64 ? 4.008 14.68 24.719 1 92.69 64 LEU B CA 1
ATOM 2857 C C . LEU B 1 64 ? 3.211 14.992 25.984 1 92.69 64 LEU B C 1
ATOM 2859 O O . LEU B 1 64 ? 2.115 15.555 25.906 1 92.69 64 LEU B O 1
ATOM 2863 N N . HIS B 1 65 ? 3.824 14.656 27.062 1 90.81 65 HIS B N 1
ATOM 2864 C CA . HIS B 1 65 ? 3.17 14.914 28.344 1 90.81 65 HIS B CA 1
ATOM 2865 C C . HIS B 1 65 ? 2.969 16.406 28.562 1 90.81 65 HIS B C 1
ATOM 2867 O O . HIS B 1 65 ? 1.892 16.844 28.984 1 90.81 65 HIS B O 1
ATOM 2873 N N . GLU B 1 66 ? 3.938 17.188 28.266 1 91 66 GLU B N 1
ATOM 2874 C CA . GLU B 1 66 ? 3.873 18.625 28.438 1 91 66 GLU B CA 1
ATOM 2875 C C . GLU B 1 66 ? 2.797 19.25 27.547 1 91 66 GLU B C 1
ATOM 2877 O O . GLU B 1 66 ? 2.191 20.266 27.906 1 91 66 GLU B O 1
ATOM 2882 N N . GLN B 1 67 ? 2.605 18.625 26.391 1 91.62 67 GLN B N 1
ATOM 2883 C CA . GLN B 1 67 ? 1.631 19.156 25.438 1 91.62 67 GLN B CA 1
ATOM 2884 C C . GLN B 1 67 ? 0.249 18.562 25.672 1 91.62 67 GLN B C 1
ATOM 2886 O O . GLN B 1 67 ? -0.718 18.922 25 1 91.62 67 GLN B O 1
ATOM 2891 N N . GLY B 1 68 ? 0.127 17.594 26.656 1 92.62 68 GLY B N 1
ATOM 2892 C CA . GLY B 1 68 ? -1.136 16.922 26.906 1 92.62 68 GLY B CA 1
ATOM 2893 C C . GLY B 1 68 ? -1.545 15.984 25.781 1 92.62 68 GLY B C 1
ATOM 2894 O O . GLY B 1 68 ? -2.734 15.836 25.5 1 92.62 68 GLY B O 1
ATOM 2895 N N . LEU B 1 69 ? -0.545 15.461 25.094 1 92.62 69 LEU B N 1
ATOM 2896 C CA . LEU B 1 69 ? -0.795 14.562 23.984 1 92.62 69 LEU B CA 1
ATOM 2897 C C . LEU B 1 69 ? -0.555 13.109 24.391 1 92.62 69 LEU B C 1
ATOM 2899 O O . LEU B 1 69 ? 0.241 12.836 25.281 1 92.62 69 LEU B O 1
ATOM 2903 N N . GLN B 1 70 ? -1.321 12.211 23.75 1 90.56 70 GLN B N 1
ATOM 2904 C CA . GLN B 1 70 ? -1.179 10.781 23.984 1 90.56 70 GLN B CA 1
ATOM 2905 C C . GLN B 1 70 ? -0.938 10.023 22.688 1 90.56 70 GLN B C 1
ATOM 2907 O O . GLN B 1 70 ? -1.541 10.336 21.656 1 90.56 70 GLN B O 1
ATOM 2912 N N . LEU B 1 71 ? -0.088 9.078 22.781 1 92.25 71 LEU B N 1
ATOM 2913 C CA . LEU B 1 71 ? 0.162 8.227 21.625 1 92.25 71 LEU B CA 1
ATOM 2914 C C . LEU B 1 71 ? -0.985 7.246 21.422 1 92.25 71 LEU B C 1
ATOM 2916 O O . LEU B 1 71 ? -1.521 6.695 22.375 1 92.25 71 LEU B O 1
ATOM 2920 N N . PRO B 1 72 ? -1.331 7.082 20.141 1 92.75 72 PRO B N 1
ATOM 2921 C CA . PRO B 1 72 ? -2.316 6.031 19.859 1 92.75 72 PRO B CA 1
ATOM 2922 C C . PRO B 1 72 ? -1.745 4.625 20.031 1 92.75 72 PRO B C 1
ATOM 2924 O O . PRO B 1 72 ? -0.524 4.449 20.062 1 92.75 72 PRO B O 1
ATOM 2927 N N . THR B 1 73 ? -2.637 3.633 20.25 1 92 73 THR B N 1
ATOM 2928 C CA . THR B 1 73 ? -2.262 2.225 20.297 1 92 73 THR B CA 1
ATOM 2929 C C . THR B 1 73 ? -3.059 1.417 19.281 1 92 73 THR B C 1
ATOM 2931 O O . THR B 1 73 ? -4.289 1.373 19.328 1 92 73 THR B O 1
ATOM 2934 N N . PRO B 1 74 ? -2.396 0.813 18.375 1 94.56 74 PRO B N 1
ATOM 2935 C CA . PRO B 1 74 ? -0.953 0.863 18.141 1 94.56 74 PRO B CA 1
ATOM 2936 C C . PRO B 1 74 ? -0.498 2.203 17.562 1 94.56 74 PRO B C 1
ATOM 2938 O O . PRO B 1 74 ? -1.317 2.969 17.047 1 94.56 74 PRO B O 1
ATOM 2941 N N . VAL B 1 75 ? 0.795 2.467 17.734 1 95.12 75 VAL B N 1
ATOM 2942 C CA . VAL B 1 75 ? 1.371 3.686 17.172 1 95.12 75 VAL B CA 1
ATOM 2943 C C . VAL B 1 75 ? 2.023 3.377 15.828 1 95.12 75 VAL B C 1
ATOM 2945 O O . VAL B 1 75 ? 2.693 2.354 15.68 1 95.12 75 VAL B O 1
ATOM 2948 N N . ASN B 1 76 ? 1.733 4.246 14.906 1 96.56 76 ASN B N 1
ATOM 2949 C CA . ASN B 1 76 ? 2.381 4.105 13.609 1 96.56 76 ASN B CA 1
ATOM 2950 C C . ASN B 1 76 ? 3.893 4.277 13.711 1 96.56 76 ASN B C 1
ATOM 2952 O O . ASN B 1 76 ? 4.375 5.191 14.383 1 96.56 76 ASN B O 1
ATOM 2956 N N . LEU B 1 77 ? 4.582 3.469 13.031 1 94.81 77 LEU B N 1
ATOM 2957 C CA . LEU B 1 77 ? 6.043 3.465 13.086 1 94.81 77 LEU B CA 1
ATOM 2958 C C . LEU B 1 77 ? 6.605 4.805 12.625 1 94.81 77 LEU B C 1
ATOM 2960 O O . LEU B 1 77 ? 7.555 5.32 13.219 1 94.81 77 LEU B O 1
ATOM 2964 N N . ARG B 1 78 ? 6.023 5.391 11.586 1 94.94 78 ARG B N 1
ATOM 2965 C CA . ARG B 1 78 ? 6.531 6.645 11.031 1 94.94 78 ARG B CA 1
ATOM 2966 C C . ARG B 1 78 ? 6.281 7.805 11.992 1 94.94 78 ARG B C 1
ATOM 2968 O O . ARG B 1 78 ? 7.082 8.742 12.07 1 94.94 78 ARG B O 1
ATOM 2975 N N . LEU B 1 79 ? 5.172 7.762 12.656 1 95.56 79 LEU B N 1
ATOM 2976 C CA . LEU B 1 79 ? 4.891 8.766 13.672 1 95.56 79 LEU B CA 1
ATOM 2977 C C . LEU B 1 79 ? 5.91 8.695 14.805 1 95.56 79 LEU B C 1
ATOM 2979 O O . LEU B 1 79 ? 6.477 9.719 15.203 1 95.56 79 LEU B O 1
ATOM 2983 N N . LEU B 1 80 ? 6.152 7.488 15.266 1 94.88 80 LEU B N 1
ATOM 2984 C CA . LEU B 1 80 ? 7.125 7.32 16.344 1 94.88 80 LEU B CA 1
ATOM 2985 C C . LEU B 1 80 ? 8.516 7.738 15.875 1 94.88 80 LEU B C 1
ATOM 2987 O O . LEU B 1 80 ? 9.258 8.375 16.625 1 94.88 80 LEU B O 1
ATOM 2991 N N . ALA B 1 81 ? 8.844 7.355 14.68 1 94.19 81 ALA B N 1
ATOM 2992 C CA . ALA B 1 81 ? 10.141 7.738 14.125 1 94.19 81 ALA B CA 1
ATOM 2993 C C . ALA B 1 81 ? 10.289 9.258 14.086 1 94.19 81 ALA B C 1
ATOM 2995 O O . ALA B 1 81 ? 11.352 9.789 14.406 1 94.19 81 ALA B O 1
ATOM 2996 N N . ALA B 1 82 ? 9.273 9.961 13.703 1 94.12 82 ALA B N 1
ATOM 2997 C CA . ALA B 1 82 ? 9.305 11.422 13.664 1 94.12 82 ALA B CA 1
ATOM 2998 C C . ALA B 1 82 ? 9.523 12 15.062 1 94.12 82 ALA B C 1
ATOM 3000 O O . ALA B 1 82 ? 10.312 12.93 15.242 1 94.12 82 ALA B O 1
ATOM 3001 N N . LEU B 1 83 ? 8.875 11.453 16.016 1 93.44 83 LEU B N 1
ATOM 3002 C CA . LEU B 1 83 ? 9.008 11.906 17.391 1 93.44 83 LEU B CA 1
ATOM 3003 C C . LEU B 1 83 ? 10.438 11.734 17.891 1 93.44 83 LEU B C 1
ATOM 3005 O O . LEU B 1 83 ? 10.945 12.578 18.641 1 93.44 83 LEU B O 1
ATOM 3009 N N . TYR B 1 84 ? 11.086 10.695 17.422 1 92.06 84 TYR B N 1
ATOM 3010 C CA . TYR B 1 84 ? 12.453 10.414 17.844 1 92.06 84 TYR B CA 1
ATOM 3011 C C . TYR B 1 84 ? 13.461 10.992 16.859 1 92.06 84 TYR B C 1
ATOM 3013 O O . TYR B 1 84 ? 14.656 10.711 16.938 1 92.06 84 TYR B O 1
ATOM 3021 N N . ARG B 1 85 ? 13 11.703 15.891 1 90.19 85 ARG B N 1
ATOM 3022 C CA . ARG B 1 85 ? 13.812 12.391 14.891 1 90.19 85 ARG B CA 1
ATOM 3023 C C . ARG B 1 85 ? 14.656 11.398 14.094 1 90.19 85 ARG B C 1
ATOM 3025 O O . ARG B 1 85 ? 15.844 11.633 13.859 1 90.19 85 ARG B O 1
ATOM 3032 N N . ARG B 1 86 ? 13.898 10.211 13.883 1 87.44 86 ARG B N 1
ATOM 3033 C CA . ARG B 1 86 ? 14.539 9.203 13.047 1 87.44 86 ARG B CA 1
ATOM 3034 C C . ARG B 1 86 ? 14.117 9.359 11.586 1 87.44 86 ARG B C 1
ATOM 3036 O O . ARG B 1 86 ? 12.938 9.539 11.289 1 87.44 86 ARG B O 1
ATOM 3043 N N . HIS B 1 87 ? 15.141 9.516 10.781 1 78.62 87 HIS B N 1
ATOM 3044 C CA . HIS B 1 87 ? 14.844 9.648 9.359 1 78.62 87 HIS B CA 1
ATOM 3045 C C . HIS B 1 87 ? 15.219 8.375 8.602 1 78.62 87 HIS B C 1
ATOM 3047 O O . HIS B 1 87 ? 16.203 7.719 8.938 1 78.62 87 HIS B O 1
ATOM 3053 N N . GLY B 1 88 ? 14.133 7.746 8.156 1 67.31 88 GLY B N 1
ATOM 3054 C CA . GLY B 1 88 ? 14.43 6.57 7.348 1 67.31 88 GLY B CA 1
ATOM 3055 C C . GLY B 1 88 ? 15.352 6.867 6.176 1 67.31 88 GLY B C 1
ATOM 3056 O O . GLY B 1 88 ? 15.594 8.031 5.852 1 67.31 88 GLY B O 1
ATOM 3057 N N . GLY B 1 89 ? 16.312 5.957 5.699 1 62.84 89 GLY B N 1
ATOM 3058 C CA . GLY B 1 89 ? 17.172 6.102 4.543 1 62.84 89 GLY B CA 1
ATOM 3059 C C . GLY B 1 89 ? 18.297 5.078 4.504 1 62.84 89 GLY B C 1
ATOM 3060 O O . GLY B 1 89 ? 18.578 4.422 5.508 1 62.84 89 GLY B O 1
ATOM 3061 N N . ASN B 1 90 ? 18.734 4.754 3.373 1 60.22 90 ASN B N 1
ATOM 3062 C CA . ASN B 1 90 ? 19.859 3.908 3.033 1 60.22 90 ASN B CA 1
ATOM 3063 C C . ASN B 1 90 ? 19.641 2.465 3.475 1 60.22 90 ASN B C 1
ATOM 3065 O O . ASN B 1 90 ? 20.562 1.809 3.959 1 60.22 90 ASN B O 1
ATOM 3069 N N . GLY B 1 91 ? 18.344 2.088 3.615 1 64.31 91 GLY B N 1
ATOM 3070 C CA . GLY B 1 91 ? 18.109 0.683 3.904 1 64.31 91 GLY B CA 1
ATOM 3071 C C . GLY B 1 91 ? 18.172 0.36 5.387 1 64.31 91 GLY B C 1
ATOM 3072 O O . GLY B 1 91 ? 17.969 -0.791 5.785 1 64.31 91 GLY B O 1
ATOM 3073 N N . ARG B 1 92 ? 18.422 1.39 6.195 1 69.56 92 ARG B N 1
ATOM 3074 C CA . ARG B 1 92 ? 18.516 1.128 7.629 1 69.56 92 ARG B CA 1
ATOM 3075 C C . ARG B 1 92 ? 17.156 1.225 8.297 1 69.56 92 ARG B C 1
ATOM 3077 O O . ARG B 1 92 ? 16.328 2.064 7.918 1 69.56 92 ARG B O 1
ATOM 3084 N N . PRO B 1 93 ? 16.953 0.251 9.203 1 83.38 93 PRO B N 1
ATOM 3085 C CA . PRO B 1 93 ? 15.703 0.318 9.961 1 83.38 93 PRO B CA 1
ATOM 3086 C C . PRO B 1 93 ? 15.586 1.591 10.797 1 83.38 93 PRO B C 1
ATOM 3088 O O . PRO B 1 93 ? 16.594 2.154 11.219 1 83.38 93 PRO B O 1
ATOM 3091 N N . LEU B 1 94 ? 14.414 2.033 10.961 1 89.44 94 LEU B N 1
ATOM 3092 C CA . LEU B 1 94 ? 14.148 3.248 11.727 1 89.44 94 LEU B CA 1
ATOM 3093 C C . LEU B 1 94 ? 14.531 3.066 13.188 1 89.44 94 LEU B C 1
ATOM 3095 O O . LEU B 1 94 ? 14.984 4.012 13.836 1 89.44 94 LEU B O 1
ATOM 3099 N N . PHE B 1 95 ? 14.375 1.841 13.648 1 90.56 95 PHE B N 1
ATOM 3100 C CA . PHE B 1 95 ? 14.719 1.513 15.031 1 90.56 95 PHE B CA 1
ATOM 3101 C C . PHE B 1 95 ? 15.469 0.187 15.094 1 90.56 95 PHE B C 1
ATOM 3103 O O . PHE B 1 95 ? 15.195 -0.727 14.312 1 90.56 95 PHE B O 1
ATOM 3110 N N . SER B 1 96 ? 16.391 0.089 16 1 87.12 96 SER B N 1
ATOM 3111 C CA . SER B 1 96 ? 17.094 -1.169 16.25 1 87.12 96 SER B CA 1
ATOM 3112 C C . SER B 1 96 ? 16.188 -2.182 16.938 1 87.12 96 SER B C 1
ATOM 3114 O O . SER B 1 96 ? 15.18 -1.806 17.547 1 87.12 96 SER B O 1
ATOM 3116 N N . PRO B 1 97 ? 16.531 -3.445 16.75 1 86.56 97 PRO B N 1
ATOM 3117 C CA . PRO B 1 97 ? 15.766 -4.465 17.469 1 86.56 97 PRO B CA 1
ATOM 3118 C C . PRO B 1 97 ? 15.695 -4.207 18.969 1 86.56 97 PRO B C 1
ATOM 3120 O O . PRO B 1 97 ? 14.656 -4.43 19.594 1 86.56 97 PRO B O 1
ATOM 3123 N N . ASP B 1 98 ? 16.766 -3.697 19.516 1 87.62 98 ASP B N 1
ATOM 3124 C CA . ASP B 1 98 ? 16.797 -3.396 20.953 1 87.62 98 ASP B CA 1
ATOM 3125 C C . ASP B 1 98 ? 15.82 -2.277 21.297 1 87.62 98 ASP B C 1
ATOM 3127 O O . ASP B 1 98 ? 15.133 -2.342 22.312 1 87.62 98 ASP B O 1
ATOM 3131 N N . GLU B 1 99 ? 15.742 -1.259 20.484 1 89.19 99 GLU B N 1
ATOM 3132 C CA . GLU B 1 99 ? 14.797 -0.168 20.703 1 89.19 99 GLU B CA 1
ATOM 3133 C C . GLU B 1 99 ? 13.359 -0.661 20.609 1 89.19 99 GLU B C 1
ATOM 3135 O O . GLU B 1 99 ? 12.5 -0.254 21.391 1 89.19 99 GLU B O 1
ATOM 3140 N N . GLU B 1 100 ? 13.125 -1.521 19.656 1 88.88 100 GLU B N 1
ATOM 3141 C CA . GLU B 1 100 ? 11.781 -2.055 19.469 1 88.88 100 GLU B CA 1
ATOM 3142 C C . GLU B 1 100 ? 11.344 -2.883 20.672 1 88.88 100 GLU B C 1
ATOM 3144 O O . GLU B 1 100 ? 10.188 -2.816 21.094 1 88.88 100 GLU B O 1
ATOM 3149 N N . VAL B 1 101 ? 12.258 -3.658 21.203 1 88.31 101 VAL B N 1
ATOM 3150 C CA . VAL B 1 101 ? 11.977 -4.43 22.406 1 88.31 101 VAL B CA 1
ATOM 3151 C C . VAL B 1 101 ? 11.688 -3.484 23.562 1 88.31 101 VAL B C 1
ATOM 3153 O O . VAL B 1 101 ? 10.758 -3.717 24.344 1 88.31 101 VAL B O 1
ATOM 3156 N N . ARG B 1 102 ? 12.461 -2.439 23.688 1 88.88 102 ARG B N 1
ATOM 3157 C CA . ARG B 1 102 ? 12.258 -1.459 24.734 1 88.88 102 ARG B CA 1
ATOM 3158 C C . ARG B 1 102 ? 10.883 -0.797 24.625 1 88.88 102 ARG B C 1
ATOM 3160 O O . ARG B 1 102 ? 10.203 -0.583 25.625 1 88.88 102 ARG B O 1
ATOM 3167 N N . PHE B 1 103 ? 10.523 -0.429 23.375 1 90.56 103 PHE B N 1
ATOM 3168 C CA . PHE B 1 103 ? 9.195 0.14 23.156 1 90.56 103 PHE B CA 1
ATOM 3169 C C . PHE B 1 103 ? 8.109 -0.815 23.641 1 90.56 103 PHE B C 1
ATOM 3171 O O . PHE B 1 103 ? 7.164 -0.401 24.312 1 90.56 103 PHE B O 1
ATOM 3178 N N . ALA B 1 104 ? 8.273 -2.08 23.297 1 89.81 104 ALA B N 1
ATOM 3179 C CA . ALA B 1 104 ? 7.293 -3.09 23.688 1 89.81 104 ALA B CA 1
ATOM 3180 C C . ALA B 1 104 ? 7.211 -3.201 25.219 1 89.81 104 ALA B C 1
ATOM 3182 O O . ALA B 1 104 ? 6.117 -3.312 25.781 1 89.81 104 ALA B O 1
ATOM 3183 N N . GLU B 1 105 ? 8.336 -3.129 25.875 1 90.19 105 GLU B N 1
ATOM 3184 C CA . GLU B 1 105 ? 8.398 -3.205 27.328 1 90.19 105 GLU B CA 1
ATOM 3185 C C . GLU B 1 105 ? 7.707 -2.004 27.969 1 90.19 105 GLU B C 1
ATOM 3187 O O . GLU B 1 105 ? 7.16 -2.111 29.062 1 90.19 105 GLU B O 1
ATOM 3192 N N . GLN B 1 106 ? 7.668 -0.895 27.297 1 88.38 106 GLN B N 1
ATOM 3193 C CA . GLN B 1 106 ? 7.039 0.325 27.797 1 88.38 106 GLN B CA 1
ATOM 3194 C C . GLN B 1 106 ? 5.566 0.378 27.406 1 88.38 106 GLN B C 1
ATOM 3196 O O . GLN B 1 106 ? 4.895 1.39 27.641 1 88.38 106 GLN B O 1
ATOM 3201 N N . GLY B 1 107 ? 5.129 -0.671 26.688 1 88.81 107 GLY B N 1
ATOM 3202 C CA . GLY B 1 107 ? 3.723 -0.74 26.328 1 88.81 107 GLY B CA 1
ATOM 3203 C C . GLY B 1 107 ? 3.41 -0.056 25.016 1 88.81 107 GLY B C 1
ATOM 3204 O O . GLY B 1 107 ? 2.246 0.21 24.719 1 88.81 107 GLY B O 1
ATOM 3205 N N . VAL B 1 108 ? 4.426 0.291 24.281 1 91.81 108 VAL B N 1
ATOM 3206 C CA . VAL B 1 108 ? 4.23 0.922 22.969 1 91.81 108 VAL B CA 1
ATOM 3207 C C . VAL B 1 108 ? 4.152 -0.147 21.891 1 91.81 108 VAL B C 1
ATOM 3209 O O . VAL B 1 108 ? 5.148 -0.814 21.594 1 91.81 108 VAL B O 1
ATOM 3212 N N . GLU B 1 109 ? 2.99 -0.337 21.344 1 93 109 GLU B N 1
ATOM 3213 C CA . GLU B 1 109 ? 2.807 -1.264 20.234 1 93 109 GLU B CA 1
ATOM 3214 C C . GLU B 1 109 ? 3.01 -0.562 18.891 1 93 109 GLU B C 1
ATOM 3216 O O . GLU B 1 109 ? 2.301 0.395 18.562 1 93 109 GLU B O 1
ATOM 3221 N N . LEU B 1 110 ? 3.91 -1.067 18.141 1 93.44 110 LEU B N 1
ATOM 3222 C CA . LEU B 1 110 ? 4.258 -0.446 16.875 1 93.44 110 LEU B CA 1
ATOM 3223 C C . LEU B 1 110 ? 3.52 -1.117 15.719 1 93.44 110 LEU B C 1
ATOM 3225 O O . LEU B 1 110 ? 3.291 -2.328 15.742 1 93.44 110 LEU B O 1
ATOM 3229 N N . CYS B 1 111 ? 3.141 -0.323 14.766 1 95.19 111 CYS B N 1
ATOM 3230 C CA . CYS B 1 111 ? 2.494 -0.826 13.555 1 95.19 111 CYS B CA 1
ATOM 3231 C C . CYS B 1 111 ? 2.975 -0.07 12.32 1 95.19 111 CYS B C 1
ATOM 3233 O O . CYS B 1 111 ? 3.006 1.162 12.32 1 95.19 111 CYS B O 1
ATOM 3235 N N . ARG B 1 112 ? 3.326 -0.78 11.32 1 94.5 112 ARG B N 1
ATOM 3236 C CA . ARG B 1 112 ? 3.748 -0.153 10.07 1 94.5 112 ARG B CA 1
ATOM 3237 C C . ARG B 1 112 ? 2.545 0.219 9.211 1 94.5 112 ARG B C 1
ATOM 3239 O O . ARG B 1 112 ? 2.662 1.024 8.281 1 94.5 112 ARG B O 1
ATOM 3246 N N . ASP B 1 113 ? 1.418 -0.372 9.508 1 96.31 113 ASP B N 1
ATOM 3247 C CA . ASP B 1 113 ? 0.121 -0.146 8.875 1 96.31 113 ASP B CA 1
ATOM 3248 C C . ASP B 1 113 ? 0.171 -0.475 7.383 1 96.31 113 ASP B C 1
ATOM 3250 O O . ASP B 1 113 ? -0.347 0.279 6.559 1 96.31 113 ASP B O 1
ATOM 3254 N N . ARG B 1 114 ? 0.832 -1.582 7.07 1 96.5 114 ARG B N 1
ATOM 3255 C CA . ARG B 1 114 ? 0.815 -2.143 5.723 1 96.5 114 ARG B CA 1
ATOM 3256 C C . ARG B 1 114 ? -0.53 -2.793 5.418 1 96.5 114 ARG B C 1
ATOM 3258 O O . ARG B 1 114 ? -1.401 -2.865 6.285 1 96.5 114 ARG B O 1
ATOM 3265 N N . LEU B 1 115 ? -0.695 -3.168 4.133 1 97.5 115 LEU B N 1
ATOM 3266 C CA . LEU B 1 115 ? -1.968 -3.754 3.727 1 97.5 115 LEU B CA 1
ATOM 3267 C C . LEU B 1 115 ? -1.774 -5.18 3.229 1 97.5 115 LEU B C 1
ATOM 3269 O O . LEU B 1 115 ? -0.804 -5.473 2.523 1 97.5 115 LEU B O 1
ATOM 3273 N N . LEU B 1 116 ? -2.621 -6.031 3.639 1 98.5 116 LEU B N 1
ATOM 3274 C CA . LEU B 1 116 ? -2.814 -7.352 3.051 1 98.5 116 LEU B CA 1
ATOM 3275 C C . LEU B 1 116 ? -3.967 -7.34 2.053 1 98.5 116 LEU B C 1
ATOM 3277 O O . LEU B 1 116 ? -5.043 -6.812 2.344 1 98.5 116 LEU B O 1
ATOM 3281 N N . ARG B 1 117 ? -3.75 -7.836 0.859 1 98.75 117 ARG B N 1
ATOM 3282 C CA . ARG B 1 117 ? -4.773 -7.797 -0.18 1 98.75 117 ARG B CA 1
ATOM 3283 C C . ARG B 1 117 ? -5.203 -9.203 -0.577 1 98.75 117 ARG B C 1
ATOM 3285 O O . ARG B 1 117 ? -4.367 -10.102 -0.719 1 98.75 117 ARG B O 1
ATOM 3292 N N . LEU B 1 118 ? -6.531 -9.414 -0.7 1 98.81 118 LEU B N 1
ATOM 3293 C CA . LEU B 1 118 ? -7.094 -10.719 -0.999 1 98.81 118 LEU B CA 1
ATOM 3294 C C . LEU B 1 118 ? -7.902 -10.688 -2.291 1 98.81 118 LEU B C 1
ATOM 3296 O O . LEU B 1 118 ? -8.633 -9.727 -2.541 1 98.81 118 LEU B O 1
ATOM 3300 N N . ARG B 1 119 ? -7.75 -11.633 -3.094 1 98.44 119 ARG B N 1
ATOM 3301 C CA . ARG B 1 119 ? -8.57 -11.875 -4.273 1 98.44 119 ARG B CA 1
ATOM 3302 C C . ARG B 1 119 ? -9.078 -13.312 -4.309 1 98.44 119 ARG B C 1
ATOM 3304 O O . ARG B 1 119 ? -8.344 -14.242 -3.973 1 98.44 119 ARG B O 1
ATOM 3311 N N . THR B 1 120 ? -10.289 -13.484 -4.629 1 98.25 120 THR B N 1
ATOM 3312 C CA . THR B 1 120 ? -10.898 -14.805 -4.777 1 98.25 120 THR B CA 1
ATOM 3313 C C . THR B 1 120 ? -12.188 -14.711 -5.594 1 98.25 120 THR B C 1
ATOM 3315 O O . THR B 1 120 ? -12.758 -13.633 -5.738 1 98.25 120 THR B O 1
ATOM 3318 N N . SER B 1 121 ? -12.562 -15.844 -6.191 1 94.88 121 SER B N 1
ATOM 3319 C CA . SER B 1 121 ? -13.844 -15.906 -6.883 1 94.88 121 SER B CA 1
ATOM 3320 C C . SER B 1 121 ? -14.953 -16.391 -5.949 1 94.88 121 SER B C 1
ATOM 3322 O O . SER B 1 121 ? -16.125 -16.422 -6.332 1 94.88 121 SER B O 1
ATOM 3324 N N . LEU B 1 122 ? -14.633 -16.719 -4.711 1 95.81 122 LEU B N 1
ATOM 3325 C CA . LEU B 1 122 ? -15.586 -17.219 -3.736 1 95.81 122 LEU B CA 1
ATOM 3326 C C . LEU B 1 122 ? -16.156 -16.094 -2.881 1 95.81 122 LEU B C 1
ATOM 3328 O O . LEU B 1 122 ? -15.438 -15.148 -2.545 1 95.81 122 LEU B O 1
ATOM 3332 N N . PRO B 1 123 ? -17.422 -16.234 -2.543 1 95.25 123 PRO B N 1
ATOM 3333 C CA . PRO B 1 123 ? -17.953 -15.289 -1.563 1 95.25 123 PRO B CA 1
ATOM 3334 C C . PRO B 1 123 ? -17.422 -15.531 -0.155 1 95.25 123 PRO B C 1
ATOM 3336 O O . PRO B 1 123 ? -17.641 -16.609 0.419 1 95.25 123 PRO B O 1
ATOM 3339 N N . LEU B 1 124 ? -16.75 -14.555 0.344 1 97.38 124 LEU B N 1
ATOM 3340 C CA . LEU B 1 124 ? -16.125 -14.711 1.652 1 97.38 124 LEU B CA 1
ATOM 3341 C C . LEU B 1 124 ? -16.844 -13.867 2.699 1 97.38 124 LEU B C 1
ATOM 3343 O O . LEU B 1 124 ? -17.328 -12.773 2.396 1 97.38 124 LEU B O 1
ATOM 3347 N N . SER B 1 125 ? -16.891 -14.391 3.861 1 98.06 125 SER B N 1
ATOM 3348 C CA . SER B 1 125 ? -17.234 -13.641 5.066 1 98.06 125 SER B CA 1
ATOM 3349 C C . SER B 1 125 ? -16.062 -13.602 6.043 1 98.06 125 SER B C 1
ATOM 3351 O O . SER B 1 125 ? -15.484 -14.633 6.363 1 98.06 125 SER B O 1
ATOM 3353 N N . LEU B 1 126 ? -15.695 -12.422 6.387 1 98.62 126 LEU B N 1
ATOM 3354 C CA . LEU B 1 126 ? -14.625 -12.25 7.359 1 98.62 126 LEU B CA 1
ATOM 3355 C C . LEU B 1 126 ? -15.188 -11.859 8.727 1 98.62 126 LEU B C 1
ATOM 3357 O O . LEU B 1 126 ? -15.883 -10.852 8.852 1 98.62 126 LEU B O 1
ATOM 3361 N N . PHE B 1 127 ? -14.859 -12.633 9.703 1 98.44 127 PHE B N 1
ATOM 3362 C CA . PHE B 1 127 ? -15.336 -12.406 11.07 1 98.44 127 PHE B CA 1
ATOM 3363 C C . PHE B 1 127 ? -14.227 -11.82 11.93 1 98.44 127 PHE B C 1
ATOM 3365 O O . PHE B 1 127 ? -13.117 -12.352 11.984 1 98.44 127 PHE B O 1
ATOM 3372 N N . PHE B 1 128 ? -14.547 -10.719 12.539 1 98.12 128 PHE B N 1
ATOM 3373 C CA . PHE B 1 128 ? -13.602 -10.047 13.414 1 98.12 128 PHE B CA 1
ATOM 3374 C C . PHE B 1 128 ? -14.062 -10.117 14.867 1 98.12 128 PHE B C 1
ATOM 3376 O O . PHE B 1 128 ? -15.219 -10.453 15.141 1 98.12 128 PHE B O 1
ATOM 3383 N N . GLN B 1 129 ? -13.109 -9.883 15.703 1 94.69 129 GLN B N 1
ATOM 3384 C CA . GLN B 1 129 ? -13.406 -9.836 17.125 1 94.69 129 GLN B CA 1
ATOM 3385 C C . GLN B 1 129 ? -14.562 -8.883 17.422 1 94.69 129 GLN B C 1
ATOM 3387 O O . GLN B 1 129 ? -14.734 -7.879 16.719 1 94.69 129 GLN B O 1
ATOM 3392 N N . GLY B 1 130 ? -15.375 -9.195 18.438 1 94.44 130 GLY B N 1
ATOM 3393 C CA . GLY B 1 130 ? -16.5 -8.359 18.812 1 94.44 130 GLY B CA 1
ATOM 3394 C C . GLY B 1 130 ? -17.734 -8.602 17.969 1 94.44 130 GLY B C 1
ATOM 3395 O O . GLY B 1 130 ? -18.703 -7.848 18.047 1 94.44 130 GLY B O 1
ATOM 3396 N N . GLY B 1 131 ? -17.672 -9.586 17.125 1 94.06 131 GLY B N 1
ATOM 3397 C CA . GLY B 1 131 ? -18.828 -9.969 16.328 1 94.06 131 GLY B CA 1
ATOM 3398 C C . GLY B 1 131 ? -18.969 -9.148 15.055 1 94.06 131 GLY B C 1
ATOM 3399 O O . GLY B 1 131 ? -20 -9.203 14.383 1 94.06 131 GLY B O 1
ATOM 3400 N N . ARG B 1 132 ? -17.953 -8.438 14.695 1 95.94 132 ARG B N 1
ATOM 3401 C CA . ARG B 1 132 ? -17.969 -7.641 13.477 1 95.94 132 ARG B CA 1
ATOM 3402 C C . ARG B 1 132 ? -17.766 -8.516 12.242 1 95.94 132 ARG B C 1
ATOM 3404 O O . ARG B 1 132 ? -16.984 -9.469 12.273 1 95.94 132 ARG B O 1
ATOM 3411 N N . LEU B 1 133 ? -18.578 -8.148 11.25 1 97.31 133 LEU B N 1
ATOM 3412 C CA . LEU B 1 133 ? -18.578 -8.953 10.031 1 97.31 133 LEU B CA 1
ATOM 3413 C C . LEU B 1 133 ? -18.328 -8.078 8.805 1 97.31 133 LEU B C 1
ATOM 3415 O O . LEU B 1 133 ? -18.891 -6.988 8.688 1 97.31 133 LEU B O 1
ATOM 3419 N N . VAL B 1 134 ? -17.484 -8.523 7.953 1 98.06 134 VAL B N 1
ATOM 3420 C CA . VAL B 1 134 ? -17.281 -7.941 6.629 1 98.06 134 VAL B CA 1
ATOM 3421 C C . VAL B 1 134 ? -17.719 -8.938 5.555 1 98.06 134 VAL B C 1
ATOM 3423 O O . VAL B 1 134 ? -17.156 -10.023 5.441 1 98.06 134 VAL B O 1
ATOM 3426 N N . ASP B 1 135 ? -18.75 -8.57 4.84 1 97.88 135 ASP B N 1
ATOM 3427 C CA . ASP B 1 135 ? -19.172 -9.352 3.676 1 97.88 135 ASP B CA 1
ATOM 3428 C C . ASP B 1 135 ? -18.266 -9.086 2.48 1 97.88 135 ASP B C 1
ATOM 3430 O O . ASP B 1 135 ? -18.281 -7.988 1.912 1 97.88 135 ASP B O 1
ATOM 3434 N N . GLY B 1 136 ? -17.609 -10.109 2.094 1 97.81 136 GLY B N 1
ATOM 3435 C CA . GLY B 1 136 ? -16.594 -9.938 1.052 1 97.81 136 GLY B CA 1
ATOM 3436 C C . GLY B 1 136 ? -17.188 -9.922 -0.346 1 97.81 136 GLY B C 1
ATOM 3437 O O . GLY B 1 136 ? -16.547 -9.453 -1.29 1 97.81 136 GLY B O 1
ATOM 3438 N N . ALA B 1 137 ? -18.375 -10.367 -0.53 1 96.69 137 ALA B N 1
ATOM 3439 C CA . ALA B 1 137 ? -18.938 -10.555 -1.861 1 96.69 137 ALA B CA 1
ATOM 3440 C C . ALA B 1 137 ? -19.094 -9.219 -2.586 1 96.69 137 ALA B C 1
ATOM 3442 O O . ALA B 1 137 ? -18.594 -9.055 -3.699 1 96.69 137 ALA B O 1
ATOM 3443 N N . PRO B 1 138 ? -19.734 -8.242 -1.914 1 96.81 138 PRO B N 1
ATOM 3444 C CA . PRO B 1 138 ? -19.859 -6.957 -2.609 1 96.81 138 PRO B CA 1
ATOM 3445 C C . PRO B 1 138 ? -18.5 -6.309 -2.873 1 96.81 138 PRO B C 1
ATOM 3447 O O . PRO B 1 138 ? -18.328 -5.605 -3.873 1 96.81 138 PRO B O 1
ATOM 3450 N N . LEU B 1 139 ? -17.5 -6.504 -1.992 1 98.25 139 LEU B N 1
ATOM 3451 C CA . LEU B 1 139 ? -16.172 -5.945 -2.174 1 98.25 139 LEU B CA 1
ATOM 3452 C C . LEU B 1 139 ? -15.477 -6.566 -3.381 1 98.25 139 LEU B C 1
ATOM 3454 O O . LEU B 1 139 ? -14.922 -5.855 -4.219 1 98.25 139 LEU B O 1
ATOM 3458 N N . LEU B 1 140 ? -15.586 -7.84 -3.457 1 97.31 140 LEU B N 1
ATOM 3459 C CA . LEU B 1 140 ? -14.977 -8.555 -4.57 1 97.31 140 LEU B CA 1
ATOM 3460 C C . LEU B 1 140 ? -15.633 -8.172 -5.891 1 97.31 140 LEU B C 1
ATOM 3462 O O . LEU B 1 140 ? -14.953 -8.039 -6.914 1 97.31 140 LEU B O 1
ATOM 3466 N N . GLU B 1 141 ? -16.875 -7.957 -5.844 1 96.44 141 GLU B N 1
ATOM 3467 C CA . GLU B 1 141 ? -17.609 -7.574 -7.051 1 96.44 141 GLU B CA 1
ATOM 3468 C C . GLU B 1 141 ? -17.25 -6.152 -7.48 1 96.44 141 GLU B C 1
ATOM 3470 O O . GLU B 1 141 ? -17.031 -5.895 -8.664 1 96.44 141 GLU B O 1
ATOM 3475 N N . ALA B 1 142 ? -17.156 -5.246 -6.531 1 97.5 142 ALA B N 1
ATOM 3476 C CA . ALA B 1 142 ? -16.984 -3.83 -6.852 1 97.5 142 ALA B CA 1
ATOM 3477 C C . ALA B 1 142 ? -15.516 -3.471 -6.996 1 97.5 142 ALA B C 1
ATOM 3479 O O . ALA B 1 142 ? -15.141 -2.715 -7.898 1 97.5 142 ALA B O 1
ATOM 3480 N N . LEU B 1 143 ? -14.688 -4.047 -6.137 1 97.81 143 LEU B N 1
ATOM 3481 C CA . LEU B 1 143 ? -13.305 -3.602 -6.047 1 97.81 143 LEU B CA 1
ATOM 3482 C C . LEU B 1 143 ? -12.352 -4.645 -6.629 1 97.81 143 LEU B C 1
ATOM 3484 O O . LEU B 1 143 ? -11.188 -4.348 -6.902 1 97.81 143 LEU B O 1
ATOM 3488 N N . GLY B 1 144 ? -12.82 -5.848 -6.766 1 96.75 144 GLY B N 1
ATOM 3489 C CA . GLY B 1 144 ? -11.992 -6.938 -7.25 1 96.75 144 GLY B CA 1
ATOM 3490 C C . GLY B 1 144 ? -11.102 -7.531 -6.172 1 96.75 144 GLY B C 1
ATOM 3491 O O . GLY B 1 144 ? -10.328 -8.453 -6.438 1 96.75 144 GLY B O 1
ATOM 3492 N N . GLU B 1 145 ? -11.172 -6.973 -4.977 1 98.44 145 GLU B N 1
ATOM 3493 C CA . GLU B 1 145 ? -10.32 -7.453 -3.893 1 98.44 145 GLU B CA 1
ATOM 3494 C C . GLU B 1 145 ? -10.875 -7.051 -2.529 1 98.44 145 GLU B C 1
ATOM 3496 O O . GLU B 1 145 ? -11.859 -6.309 -2.451 1 98.44 145 GLU B O 1
ATOM 3501 N N . ILE B 1 146 ? -10.352 -7.641 -1.514 1 98.56 146 ILE B N 1
ATOM 3502 C CA . ILE B 1 146 ? -10.516 -7.227 -0.124 1 98.56 146 ILE B CA 1
ATOM 3503 C C . ILE B 1 146 ? -9.164 -6.809 0.455 1 98.56 146 ILE B C 1
ATOM 3505 O O . ILE B 1 146 ? -8.211 -7.59 0.455 1 98.56 146 ILE B O 1
ATOM 3509 N N . SER B 1 147 ? -9.102 -5.574 0.89 1 98.62 147 SER B N 1
ATOM 3510 C CA . SER B 1 147 ? -7.871 -5.078 1.501 1 98.62 147 SER B CA 1
ATOM 3511 C C . SER B 1 147 ? -8.008 -4.992 3.018 1 98.62 147 SER B C 1
ATOM 3513 O O . SER B 1 147 ? -8.984 -4.445 3.531 1 98.62 147 SER B O 1
ATOM 3515 N N . LEU B 1 148 ? -7.004 -5.535 3.676 1 98.62 148 LEU B N 1
ATOM 3516 C CA . LEU B 1 148 ? -6.992 -5.562 5.133 1 98.62 148 LEU B CA 1
ATOM 3517 C C . LEU B 1 148 ? -5.789 -4.805 5.684 1 98.62 148 LEU B C 1
ATOM 3519 O O . LEU B 1 148 ? -4.645 -5.207 5.465 1 98.62 148 LEU B O 1
ATOM 3523 N N . PRO B 1 149 ? -6.062 -3.717 6.391 1 98.31 149 PRO B N 1
ATOM 3524 C CA . PRO B 1 149 ? -4.926 -3.045 7.02 1 98.31 149 PRO B CA 1
ATOM 3525 C C . PRO B 1 149 ? -4.309 -3.863 8.148 1 98.31 149 PRO B C 1
ATOM 3527 O O . PRO B 1 149 ? -5.027 -4.547 8.883 1 98.31 149 PRO B O 1
ATOM 3530 N N . GLU B 1 150 ? -3.01 -3.756 8.258 1 97.88 150 GLU B N 1
ATOM 3531 C CA . GLU B 1 150 ? -2.238 -4.488 9.258 1 97.88 150 GLU B CA 1
ATOM 3532 C C . GLU B 1 150 ? -2.822 -4.297 10.656 1 97.88 150 GLU B C 1
ATOM 3534 O O . GLU B 1 150 ? -2.879 -5.242 11.445 1 97.88 150 GLU B O 1
ATOM 3539 N N . ARG B 1 151 ? -3.285 -3.168 11 1 96.38 151 ARG B N 1
ATOM 3540 C CA . ARG B 1 151 ? -3.768 -2.846 12.336 1 96.38 151 ARG B CA 1
ATOM 3541 C C . ARG B 1 151 ? -5.051 -3.604 12.656 1 96.38 151 ARG B C 1
ATOM 3543 O O . ARG B 1 151 ? -5.441 -3.715 13.82 1 96.38 151 ARG B O 1
ATOM 3550 N N . ALA B 1 152 ? -5.738 -4.137 11.641 1 97.44 152 ALA B N 1
ATOM 3551 C CA . ALA B 1 152 ? -6.996 -4.848 11.859 1 97.44 152 ALA B CA 1
ATOM 3552 C C . ALA B 1 152 ? -6.762 -6.352 11.984 1 97.44 152 ALA B C 1
ATOM 3554 O O . ALA B 1 152 ? -7.648 -7.086 12.422 1 97.44 152 ALA B O 1
ATOM 3555 N N . LEU B 1 153 ? -5.613 -6.848 11.617 1 97.75 153 LEU B N 1
ATOM 3556 C CA . LEU B 1 153 ? -5.355 -8.273 11.461 1 97.75 153 LEU B CA 1
ATOM 3557 C C . LEU B 1 153 ? -5.406 -8.984 12.805 1 97.75 153 LEU B C 1
ATOM 3559 O O . LEU B 1 153 ? -5.887 -10.117 12.898 1 97.75 153 LEU B O 1
ATOM 3563 N N . PRO B 1 154 ? -4.941 -8.328 13.891 1 95.56 154 PRO B N 1
ATOM 3564 C CA . PRO B 1 154 ? -5.047 -9.008 15.188 1 95.56 154 PRO B CA 1
ATOM 3565 C C . PRO B 1 154 ? -6.488 -9.32 15.578 1 95.56 154 PRO B C 1
ATOM 3567 O O . PRO B 1 154 ? -6.738 -10.25 16.344 1 95.56 154 PRO B O 1
ATOM 3570 N N . GLY B 1 155 ? -7.461 -8.602 15.055 1 97 155 GLY B N 1
ATOM 3571 C CA . GLY B 1 155 ? -8.859 -8.82 15.367 1 97 155 GLY B CA 1
ATOM 3572 C C . GLY B 1 155 ? -9.539 -9.805 14.422 1 97 155 GLY B C 1
ATOM 3573 O O . GLY B 1 155 ? -10.695 -10.164 14.617 1 97 155 GLY B O 1
ATOM 3574 N N . LEU B 1 156 ? -8.789 -10.258 13.414 1 98.19 156 LEU B N 1
ATOM 3575 C CA . LEU B 1 156 ? -9.344 -11.188 12.438 1 98.19 156 LEU B CA 1
ATOM 3576 C C . LEU B 1 156 ? -9.508 -12.578 13.039 1 98.19 156 LEU B C 1
ATOM 3578 O O . LEU B 1 156 ? -8.523 -13.188 13.469 1 98.19 156 LEU B O 1
ATOM 3582 N N . GLY B 1 157 ? -10.719 -13.094 13.086 1 97.88 157 GLY B N 1
ATOM 3583 C CA . GLY B 1 157 ? -10.984 -14.398 13.672 1 97.88 157 GLY B CA 1
ATOM 3584 C C . GLY B 1 157 ? -11.055 -15.516 12.648 1 97.88 157 GLY B C 1
ATOM 3585 O O . GLY B 1 157 ? -10.281 -16.469 12.719 1 97.88 157 GLY B O 1
ATOM 3586 N N . LYS B 1 158 ? -12.031 -15.344 11.742 1 97.75 158 LYS B N 1
ATOM 3587 C CA . LYS B 1 158 ? -12.266 -16.422 10.781 1 97.75 158 LYS B CA 1
ATOM 3588 C C . LYS B 1 158 ? -12.641 -15.859 9.406 1 97.75 158 LYS B C 1
ATOM 3590 O O . LYS B 1 158 ? -13.312 -14.836 9.312 1 97.75 158 LYS B O 1
ATOM 3595 N N . ILE B 1 159 ? -12.188 -16.562 8.445 1 98.31 159 ILE B N 1
ATOM 3596 C CA . ILE B 1 159 ? -12.617 -16.344 7.066 1 98.31 159 ILE B CA 1
ATOM 3597 C C . ILE B 1 159 ? -13.398 -17.562 6.578 1 98.31 159 ILE B C 1
ATOM 3599 O O . ILE B 1 159 ? -12.891 -18.688 6.598 1 98.31 159 ILE B O 1
ATOM 3603 N N . ILE B 1 160 ? -14.625 -17.312 6.129 1 97 160 ILE B N 1
ATOM 3604 C CA . ILE B 1 160 ? -15.5 -18.422 5.746 1 97 160 ILE B CA 1
ATOM 3605 C C . ILE B 1 160 ? -16 -18.203 4.32 1 97 160 ILE B C 1
ATOM 3607 O O . ILE B 1 160 ? -16.453 -17.109 3.969 1 97 160 ILE B O 1
ATOM 3611 N N . SER B 1 161 ? -15.734 -19.172 3.5 1 96.12 161 SER B N 1
ATOM 3612 C CA . SER B 1 161 ? -16.359 -19.141 2.18 1 96.12 161 SER B CA 1
ATOM 3613 C C . SER B 1 161 ? -17.812 -19.594 2.246 1 96.12 161 SER B C 1
ATOM 3615 O O . SER B 1 161 ? -18.125 -20.594 2.895 1 96.12 161 SER B O 1
ATOM 3617 N N . ASN B 1 162 ? -18.656 -18.766 1.594 1 90.88 162 ASN B N 1
ATOM 3618 C CA . ASN B 1 162 ? -20.062 -19.141 1.533 1 90.88 162 ASN B CA 1
ATOM 3619 C C . ASN B 1 162 ? -20.359 -20.031 0.328 1 90.88 162 ASN B C 1
ATOM 3621 O O . ASN B 1 162 ? -20.156 -19.609 -0.816 1 90.88 162 ASN B O 1
ATOM 3625 N N . GLY B 1 163 ? -20.625 -21.25 0.513 1 90.69 163 GLY B N 1
ATOM 3626 C CA . GLY B 1 163 ? -20.812 -22.219 -0.561 1 90.69 163 GLY B CA 1
ATOM 3627 C C . GLY B 1 163 ? -19.719 -23.25 -0.65 1 90.69 163 GLY B C 1
ATOM 3628 O O . GLY B 1 163 ? -19.516 -24.031 0.279 1 90.69 163 GLY B O 1
ATOM 3629 N N . GLU B 1 164 ? -18.906 -23.094 -1.769 1 92.81 164 GLU B N 1
ATOM 3630 C CA . GLU B 1 164 ? -17.797 -24.016 -1.969 1 92.81 164 GLU B CA 1
ATOM 3631 C C . GLU B 1 164 ? -16.656 -23.734 -0.995 1 92.81 164 GLU B C 1
ATOM 3633 O O . GLU B 1 164 ? -16.344 -22.578 -0.715 1 92.81 164 GLU B O 1
ATOM 3638 N N . PRO B 1 165 ? -16.094 -24.766 -0.529 1 95.25 165 PRO B N 1
ATOM 3639 C CA . PRO B 1 165 ? -15.008 -24.562 0.443 1 95.25 165 PRO B CA 1
ATOM 3640 C C . PRO B 1 165 ? -13.727 -24.031 -0.195 1 95.25 165 PRO B C 1
ATOM 3642 O O . PRO B 1 165 ? -13.414 -24.375 -1.34 1 95.25 165 PRO B O 1
ATOM 3645 N N . LEU B 1 166 ? -13.07 -23.203 0.541 1 96.56 166 LEU B N 1
ATOM 3646 C CA . LEU B 1 166 ? -11.727 -22.75 0.188 1 96.56 166 LEU B CA 1
ATOM 3647 C C . LEU B 1 166 ? -10.711 -23.875 0.374 1 96.56 166 LEU B C 1
ATOM 3649 O O . LEU B 1 166 ? -10.617 -24.453 1.456 1 96.56 166 LEU B O 1
ATOM 3653 N N . THR B 1 167 ? -9.93 -24.203 -0.678 1 97.19 167 THR B N 1
ATOM 3654 C CA . THR B 1 167 ? -9.062 -25.375 -0.581 1 97.19 167 THR B CA 1
ATOM 3655 C C . THR B 1 167 ? -7.594 -24.969 -0.674 1 97.19 167 THR B C 1
ATOM 3657 O O . THR B 1 167 ? -6.703 -25.734 -0.313 1 97.19 167 THR B O 1
ATOM 3660 N N . ARG B 1 168 ? -7.375 -23.75 -1.144 1 97.69 168 ARG B N 1
ATOM 3661 C CA . ARG B 1 168 ? -5.992 -23.359 -1.403 1 97.69 168 ARG B CA 1
ATOM 3662 C C . ARG B 1 168 ? -5.777 -21.875 -1.126 1 97.69 168 ARG B C 1
ATOM 3664 O O . ARG B 1 168 ? -6.625 -21.047 -1.464 1 97.69 168 ARG B O 1
ATOM 3671 N N . LEU B 1 169 ? -4.668 -21.609 -0.509 1 98.5 169 LEU B N 1
ATOM 3672 C CA . LEU B 1 169 ? -4.129 -20.266 -0.384 1 98.5 169 LEU B CA 1
ATOM 3673 C C . LEU B 1 169 ? -2.854 -20.109 -1.203 1 98.5 169 LEU B C 1
ATOM 3675 O O . LEU B 1 169 ? -1.902 -20.875 -1.03 1 98.5 169 LEU B O 1
ATOM 3679 N N . ILE B 1 170 ? -2.852 -19.172 -2.096 1 98.69 170 ILE B N 1
ATOM 3680 C CA . ILE B 1 170 ? -1.638 -18.75 -2.785 1 98.69 170 ILE B CA 1
ATOM 3681 C C . ILE B 1 170 ? -1.228 -17.359 -2.299 1 98.69 170 ILE B C 1
ATOM 3683 O O . ILE B 1 170 ? -2.051 -16.453 -2.254 1 98.69 170 ILE B O 1
ATOM 3687 N N . THR B 1 171 ? -0.013 -17.203 -1.857 1 98.69 171 THR B N 1
ATOM 3688 C CA . THR B 1 171 ? 0.491 -15.883 -1.492 1 98.69 171 THR B CA 1
ATOM 3689 C C . THR B 1 171 ? 1.51 -15.391 -2.518 1 98.69 171 THR B C 1
ATOM 3691 O O . THR B 1 171 ? 2.156 -16.188 -3.191 1 98.69 171 THR B O 1
ATOM 3694 N N . THR B 1 172 ? 1.595 -14.125 -2.693 1 98.62 172 THR B N 1
ATOM 3695 C CA . THR B 1 172 ? 2.605 -13.484 -3.529 1 98.62 172 THR B CA 1
ATOM 3696 C C . THR B 1 172 ? 3.025 -12.141 -2.939 1 98.62 172 THR B C 1
ATOM 3698 O O . THR B 1 172 ? 2.295 -11.555 -2.139 1 98.62 172 THR B O 1
ATOM 3701 N N . ASP B 1 173 ? 4.207 -11.688 -3.307 1 97.94 173 ASP B N 1
ATOM 3702 C CA . ASP B 1 173 ? 4.688 -10.367 -2.898 1 97.94 173 ASP B CA 1
ATOM 3703 C C . ASP B 1 173 ? 4.875 -9.453 -4.105 1 97.94 173 ASP B C 1
ATOM 3705 O O . ASP B 1 173 ? 5.508 -8.398 -4.004 1 97.94 173 ASP B O 1
ATOM 3709 N N . ARG B 1 174 ? 4.352 -9.898 -5.223 1 96.75 174 ARG B N 1
ATOM 3710 C CA . ARG B 1 174 ? 4.457 -9.133 -6.461 1 96.75 174 ARG B CA 1
ATOM 3711 C C . ARG B 1 174 ? 3.086 -8.648 -6.922 1 96.75 174 ARG B C 1
ATOM 3713 O O . ARG B 1 174 ? 2.223 -9.461 -7.277 1 96.75 174 ARG B O 1
ATOM 3720 N N . THR B 1 175 ? 2.98 -7.336 -7.02 1 96.5 175 THR B N 1
ATOM 3721 C CA . THR B 1 175 ? 1.683 -6.754 -7.344 1 96.5 175 THR B CA 1
ATOM 3722 C C . THR B 1 175 ? 1.255 -7.133 -8.758 1 96.5 175 THR B C 1
ATOM 3724 O O . THR B 1 175 ? 0.065 -7.316 -9.023 1 96.5 175 THR B O 1
ATOM 3727 N N . GLY B 1 176 ? 2.262 -7.223 -9.633 1 96.75 176 GLY B N 1
ATOM 3728 C CA . GLY B 1 176 ? 1.944 -7.645 -10.984 1 96.75 176 GLY B CA 1
ATOM 3729 C C . GLY B 1 176 ? 1.368 -9.047 -11.055 1 96.75 176 GLY B C 1
ATOM 3730 O O . GLY B 1 176 ? 0.506 -9.328 -11.891 1 96.75 176 GLY B O 1
ATOM 3731 N N . VAL B 1 177 ? 1.829 -9.898 -10.156 1 97.81 177 VAL B N 1
ATOM 3732 C CA . VAL B 1 177 ? 1.281 -11.242 -10.047 1 97.81 177 VAL B CA 1
ATOM 3733 C C . VAL B 1 177 ? -0.118 -11.188 -9.445 1 97.81 177 VAL B C 1
ATOM 3735 O O . VAL B 1 177 ? -1.062 -11.766 -9.984 1 97.81 177 VAL B O 1
ATOM 3738 N N . PHE B 1 178 ? -0.272 -10.422 -8.438 1 98.5 178 PHE B N 1
ATOM 3739 C CA . PHE B 1 178 ? -1.523 -10.328 -7.695 1 98.5 178 PHE B CA 1
ATOM 3740 C C . PHE B 1 178 ? -2.662 -9.891 -8.609 1 98.5 178 PHE B C 1
ATOM 3742 O O . PHE B 1 178 ? -3.77 -10.43 -8.531 1 98.5 178 PHE B O 1
ATOM 3749 N N . THR B 1 179 ? -2.393 -8.969 -9.484 1 97.12 179 THR B N 1
ATOM 3750 C CA . THR B 1 179 ? -3.457 -8.367 -10.281 1 97.12 179 THR B CA 1
ATOM 3751 C C . THR B 1 179 ? -3.721 -9.188 -11.539 1 97.12 179 THR B C 1
ATOM 3753 O O . THR B 1 179 ? -4.797 -9.086 -12.141 1 97.12 179 THR B O 1
ATOM 3756 N N . ALA B 1 180 ? -2.77 -10.07 -11.922 1 96.38 180 ALA B N 1
ATOM 3757 C CA . ALA B 1 180 ? -2.891 -10.672 -13.242 1 96.38 180 ALA B CA 1
ATOM 3758 C C . ALA B 1 180 ? -3.154 -12.172 -13.148 1 96.38 180 ALA B C 1
ATOM 3760 O O . ALA B 1 180 ? -3.715 -12.773 -14.07 1 96.38 180 ALA B O 1
ATOM 3761 N N . LEU B 1 181 ? -2.779 -12.805 -12.07 1 96.88 181 LEU B N 1
ATOM 3762 C CA . LEU B 1 181 ? -2.838 -14.258 -11.961 1 96.88 181 LEU B CA 1
ATOM 3763 C C . LEU B 1 181 ? -4.277 -14.75 -12.07 1 96.88 181 LEU B C 1
ATOM 3765 O O . LEU B 1 181 ? -5.145 -14.328 -11.297 1 96.88 181 LEU B O 1
ATOM 3769 N N . PRO B 1 182 ? -4.508 -15.609 -13.039 1 92.31 182 PRO B N 1
ATOM 3770 C CA . PRO B 1 182 ? -5.809 -16.281 -13.031 1 92.31 182 PRO B CA 1
ATOM 3771 C C . PRO B 1 182 ? -5.977 -17.219 -11.844 1 92.31 182 PRO B C 1
ATOM 3773 O O . PRO B 1 182 ? -5.066 -18 -11.523 1 92.31 182 PRO B O 1
ATOM 3776 N N . LEU B 1 183 ? -7.078 -17.141 -11.227 1 93.75 183 LEU B N 1
ATOM 3777 C CA . LEU B 1 183 ? -7.273 -17.906 -10.008 1 93.75 183 LEU B CA 1
ATOM 3778 C C . LEU B 1 183 ? -7.961 -19.234 -10.312 1 93.75 183 LEU B C 1
ATOM 3780 O O . LEU B 1 183 ? -9.031 -19.266 -10.922 1 93.75 183 LEU B O 1
ATOM 3784 N N . PRO B 1 184 ? -7.301 -20.328 -9.883 1 92.56 184 PRO B N 1
ATOM 3785 C CA . PRO B 1 184 ? -8.023 -21.609 -9.898 1 92.56 184 PRO B CA 1
ATOM 3786 C C . PRO B 1 184 ? -9.266 -21.594 -9.016 1 92.56 184 PRO B C 1
ATOM 3788 O O . PRO B 1 184 ? -9.414 -20.703 -8.164 1 92.56 184 PRO B O 1
ATOM 3791 N N . PRO B 1 185 ? -10.148 -22.562 -9.305 1 93.31 185 PRO B N 1
ATOM 3792 C CA . PRO B 1 185 ? -11.32 -22.641 -8.43 1 93.31 185 PRO B CA 1
ATOM 3793 C C . PRO B 1 185 ? -10.945 -22.844 -6.961 1 93.31 185 PRO B C 1
ATOM 3795 O O . PRO B 1 185 ? -9.906 -23.422 -6.656 1 93.31 185 PRO B O 1
ATOM 3798 N N . ASP B 1 186 ? -11.719 -22.312 -6.062 1 96.38 186 ASP B N 1
ATOM 3799 C CA . ASP B 1 186 ? -11.641 -22.531 -4.621 1 96.38 186 ASP B CA 1
ATOM 3800 C C . ASP B 1 186 ? -10.305 -22.031 -4.062 1 96.38 186 ASP B C 1
ATOM 3802 O O . ASP B 1 186 ? -9.734 -22.641 -3.166 1 96.38 186 ASP B O 1
ATOM 3806 N N . THR B 1 187 ? -9.828 -21.016 -4.684 1 97.75 187 THR B N 1
ATOM 3807 C CA . THR B 1 187 ? -8.508 -20.516 -4.309 1 97.75 187 THR B CA 1
ATOM 3808 C C . THR B 1 187 ? -8.609 -19.078 -3.777 1 97.75 187 THR B C 1
ATOM 3810 O O . THR B 1 187 ? -9.359 -18.266 -4.312 1 97.75 187 THR B O 1
ATOM 3813 N N . LEU B 1 188 ? -7.898 -18.828 -2.672 1 98.56 188 LEU B N 1
ATOM 3814 C CA . LEU B 1 188 ? -7.645 -17.484 -2.164 1 98.56 188 LEU B CA 1
ATOM 3815 C C . LEU B 1 188 ? -6.234 -17.031 -2.525 1 98.56 188 LEU B C 1
ATOM 3817 O O . LEU B 1 188 ? -5.262 -17.734 -2.258 1 98.56 188 LEU B O 1
ATOM 3821 N N . LEU B 1 189 ? -6.129 -15.914 -3.238 1 98.81 189 LEU B N 1
ATOM 3822 C CA . LEU B 1 189 ? -4.848 -15.273 -3.506 1 98.81 189 LEU B CA 1
ATOM 3823 C C . LEU B 1 189 ? -4.617 -14.109 -2.551 1 98.81 189 LEU B C 1
ATOM 3825 O O . LEU B 1 189 ? -5.484 -13.242 -2.395 1 98.81 189 LEU B O 1
ATOM 3829 N N . ALA B 1 190 ? -3.455 -14.094 -1.898 1 98.81 190 ALA B N 1
ATOM 3830 C CA . ALA B 1 190 ? -3.111 -13.008 -0.977 1 98.81 190 ALA B CA 1
ATOM 3831 C C . ALA B 1 190 ? -1.806 -12.336 -1.388 1 98.81 190 ALA B C 1
ATOM 3833 O O . ALA B 1 190 ? -0.815 -13.008 -1.68 1 98.81 190 ALA B O 1
ATOM 3834 N N . TRP B 1 191 ? -1.82 -11.039 -1.447 1 98.75 191 TRP B N 1
ATOM 3835 C CA . TRP B 1 191 ? -0.608 -10.25 -1.649 1 98.75 191 TRP B CA 1
ATOM 3836 C C . TRP B 1 191 ? -0.033 -9.781 -0.316 1 98.75 191 TRP B C 1
ATOM 3838 O O . TRP B 1 191 ? -0.735 -9.164 0.487 1 98.75 191 TRP B O 1
ATOM 3848 N N . LEU B 1 192 ? 1.17 -10.148 -0.079 1 98.31 192 LEU B N 1
ATOM 3849 C CA . LEU B 1 192 ? 1.923 -9.68 1.081 1 98.31 192 LEU B CA 1
ATOM 3850 C C . LEU B 1 192 ? 2.84 -8.523 0.707 1 98.31 192 LEU B C 1
ATOM 3852 O O . LEU B 1 192 ? 3.576 -8.602 -0.279 1 98.31 192 LEU B O 1
ATOM 3856 N N . PRO B 1 193 ? 2.734 -7.445 1.481 1 95.88 193 PRO B N 1
ATOM 3857 C CA . PRO B 1 193 ? 3.609 -6.312 1.175 1 95.88 193 PRO B CA 1
ATOM 3858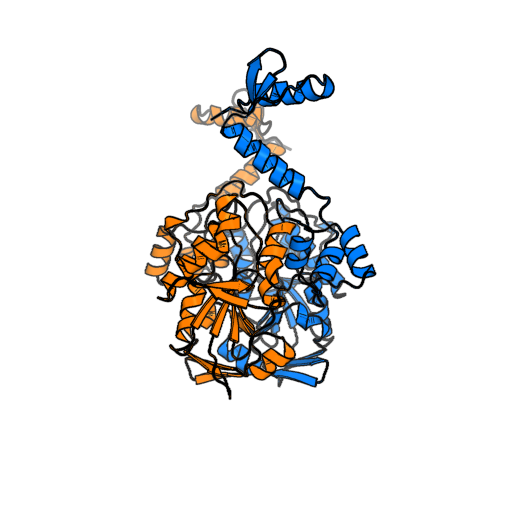 C C . PRO B 1 193 ? 5.086 -6.621 1.427 1 95.88 193 PRO B C 1
ATOM 3860 O O . PRO B 1 193 ? 5.406 -7.547 2.176 1 95.88 193 PRO B O 1
ATOM 3863 N N . PRO B 1 194 ? 5.949 -5.84 0.741 1 88.19 194 PRO B N 1
ATOM 3864 C CA . PRO B 1 194 ? 7.375 -6.012 1.023 1 88.19 194 PRO B CA 1
ATOM 3865 C C . PRO B 1 194 ? 7.695 -5.93 2.514 1 88.19 194 PRO B C 1
ATOM 3867 O O . PRO B 1 194 ? 7.23 -5.016 3.199 1 88.19 194 PRO B O 1
ATOM 3870 N N . GLY B 1 195 ? 8.422 -6.914 2.961 1 87.44 195 GLY B N 1
ATOM 3871 C CA . GLY B 1 195 ? 8.789 -6.941 4.367 1 87.44 195 GLY B CA 1
ATOM 3872 C C . GLY B 1 195 ? 7.641 -7.34 5.273 1 87.44 195 GLY B C 1
ATOM 3873 O O . GLY B 1 195 ? 7.742 -7.23 6.5 1 87.44 195 GLY B O 1
ATOM 3874 N N . GLY B 1 196 ? 6.613 -7.754 4.711 1 93.38 196 GLY B N 1
ATOM 3875 C CA . GLY B 1 196 ? 5.426 -8.062 5.492 1 93.38 196 GLY B CA 1
ATOM 3876 C C . GLY B 1 196 ? 5.18 -9.555 5.633 1 93.38 196 GLY B C 1
ATOM 3877 O O . GLY B 1 196 ? 4.031 -10.008 5.602 1 93.38 196 GLY B O 1
ATOM 3878 N N . HIS B 1 197 ? 6.207 -10.359 5.801 1 93.88 197 HIS B N 1
ATOM 3879 C CA . HIS B 1 197 ? 6.082 -11.812 5.871 1 93.88 197 HIS B CA 1
ATOM 3880 C C . HIS B 1 197 ? 5.309 -12.234 7.117 1 93.88 197 HIS B C 1
ATOM 3882 O O . HIS B 1 197 ? 4.637 -13.273 7.113 1 93.88 197 HIS B O 1
ATOM 3888 N N . GLU B 1 198 ? 5.379 -11.406 8.117 1 94.62 198 GLU B N 1
ATOM 3889 C CA . GLU B 1 198 ? 4.719 -11.766 9.375 1 94.62 198 GLU B CA 1
ATOM 3890 C C . GLU B 1 198 ? 3.203 -11.672 9.242 1 94.62 198 GLU B C 1
ATOM 3892 O O . GLU B 1 198 ? 2.473 -12.258 10.055 1 94.62 198 GLU B O 1
ATOM 3897 N N . LEU B 1 199 ? 2.707 -11.008 8.242 1 97.38 199 LEU B N 1
ATOM 3898 C CA . LEU B 1 199 ? 1.271 -10.805 8.086 1 97.38 199 LEU B CA 1
ATOM 3899 C C . LEU B 1 199 ? 0.584 -12.094 7.652 1 97.38 199 LEU B C 1
ATOM 3901 O O . LEU B 1 199 ? -0.639 -12.211 7.754 1 97.38 199 LEU B O 1
ATOM 3905 N N . ILE B 1 200 ? 1.341 -13.078 7.203 1 97.88 200 ILE B N 1
ATOM 3906 C CA . ILE B 1 200 ? 0.756 -14.336 6.762 1 97.88 200 ILE B CA 1
ATOM 3907 C C . ILE B 1 200 ? 0.193 -15.094 7.961 1 97.88 200 ILE B C 1
ATOM 3909 O O . ILE B 1 200 ? -0.755 -15.875 7.824 1 97.88 200 ILE B O 1
ATOM 3913 N N . ALA B 1 201 ? 0.729 -14.883 9.117 1 97.44 201 ALA B N 1
ATOM 3914 C CA . ALA B 1 201 ? 0.371 -15.672 10.297 1 97.44 201 ALA B CA 1
ATOM 3915 C C . ALA B 1 201 ? -1.089 -15.445 10.68 1 97.44 201 ALA B C 1
ATOM 3917 O O . ALA B 1 201 ? -1.871 -16.406 10.75 1 97.44 201 ALA B O 1
ATOM 3918 N N . PRO B 1 202 ? -1.519 -14.188 10.906 1 97.69 202 PRO B N 1
ATOM 3919 C CA . PRO B 1 202 ? -2.936 -14 11.227 1 97.69 202 PRO B CA 1
ATOM 3920 C C . PRO B 1 202 ? -3.861 -14.414 10.086 1 97.69 202 PRO B C 1
ATOM 3922 O O . PRO B 1 202 ? -4.977 -14.883 10.336 1 97.69 202 PRO B O 1
ATOM 3925 N N . LEU B 1 203 ? -3.447 -14.242 8.852 1 98.12 203 LEU B N 1
ATOM 3926 C CA . LEU B 1 203 ? -4.25 -14.688 7.719 1 98.12 203 LEU B CA 1
ATOM 3927 C C . LEU B 1 203 ? -4.445 -16.203 7.754 1 98.12 203 LEU B C 1
ATOM 3929 O O . LEU B 1 203 ? -5.574 -16.688 7.664 1 98.12 203 LEU B O 1
ATOM 3933 N N . PHE B 1 204 ? -3.307 -16.891 7.945 1 97.81 204 PHE B N 1
ATOM 3934 C CA . PHE B 1 204 ? -3.338 -18.344 7.934 1 97.81 204 PHE B CA 1
ATOM 3935 C C . PHE B 1 204 ? -4.148 -18.891 9.109 1 97.81 204 PHE B C 1
ATOM 3937 O O . PHE B 1 204 ? -4.891 -19.859 8.961 1 97.81 204 PHE B O 1
ATOM 3944 N N . ALA B 1 205 ? -4.07 -18.25 10.219 1 97.56 205 ALA B N 1
ATOM 3945 C CA . ALA B 1 205 ? -4.797 -18.656 11.422 1 97.56 205 ALA B CA 1
ATOM 3946 C C . ALA B 1 205 ? -6.301 -18.516 11.227 1 97.56 205 ALA B C 1
ATOM 3948 O O . ALA B 1 205 ? -7.086 -19.219 11.867 1 97.56 205 ALA B O 1
ATOM 3949 N N . ALA B 1 206 ? -6.707 -17.656 10.344 1 98.25 206 ALA B N 1
ATOM 3950 C CA . ALA B 1 206 ? -8.125 -17.375 10.117 1 98.25 206 ALA B CA 1
ATOM 3951 C C . ALA B 1 206 ? -8.727 -18.391 9.141 1 98.25 206 ALA B C 1
ATOM 3953 O O . ALA B 1 206 ? -9.953 -18.438 8.969 1 98.25 206 ALA B O 1
ATOM 3954 N N . LEU B 1 207 ? -7.891 -19.172 8.492 1 98.12 207 LEU B N 1
ATOM 3955 C CA . LEU B 1 207 ? -8.352 -20.109 7.469 1 98.12 207 LEU B CA 1
ATOM 3956 C C . LEU B 1 207 ? -8.508 -21.5 8.047 1 98.12 207 LEU B C 1
ATOM 3958 O O . LEU B 1 207 ? -7.871 -21.844 9.055 1 98.12 207 LEU B O 1
ATOM 3962 N N . PRO B 1 208 ? -9.391 -22.312 7.414 1 96 208 PRO B N 1
ATOM 3963 C CA . PRO B 1 208 ? -9.445 -23.719 7.832 1 96 208 PRO B CA 1
ATOM 3964 C C . PRO B 1 208 ? -8.094 -24.422 7.723 1 96 208 PRO B C 1
ATOM 3966 O O . PRO B 1 208 ? -7.328 -24.156 6.793 1 96 208 PRO B O 1
ATOM 3969 N N . ALA B 1 209 ? -7.832 -25.359 8.602 1 94.62 209 ALA B N 1
ATOM 3970 C CA . ALA B 1 209 ? -6.562 -26.078 8.672 1 94.62 209 ALA B CA 1
ATOM 3971 C C . ALA B 1 209 ? -6.336 -26.906 7.414 1 94.62 209 ALA B C 1
ATOM 3973 O O . ALA B 1 209 ? -5.199 -27.266 7.098 1 94.62 209 ALA B O 1
ATOM 3974 N N . THR B 1 210 ? -7.352 -27.188 6.676 1 95.56 210 THR B N 1
ATOM 3975 C CA . THR B 1 210 ? -7.273 -28.078 5.523 1 95.56 210 THR B CA 1
ATOM 3976 C C . THR B 1 210 ? -6.797 -27.312 4.289 1 95.56 210 THR B C 1
ATOM 3978 O O . THR B 1 210 ? -6.469 -27.922 3.266 1 95.56 210 THR B O 1
ATOM 3981 N N . VAL B 1 211 ? -6.746 -26 4.418 1 97.56 211 VAL B N 1
ATOM 3982 C CA . VAL B 1 211 ? -6.363 -25.188 3.27 1 97.56 211 VAL B CA 1
ATOM 3983 C C . VAL B 1 211 ? -4.875 -25.359 2.984 1 97.56 211 VAL B C 1
ATOM 3985 O O . VAL B 1 211 ? -4.039 -25.188 3.873 1 97.56 211 VAL B O 1
ATOM 3988 N N . SER B 1 212 ? -4.539 -25.766 1.742 1 97.94 212 SER B N 1
ATOM 3989 C CA . SER B 1 212 ? -3.143 -25.875 1.342 1 97.94 212 SER B CA 1
ATOM 3990 C C . SER B 1 212 ? -2.537 -24.5 1.063 1 97.94 212 SER B C 1
ATOM 3992 O O . SER B 1 212 ? -3.266 -23.531 0.865 1 97.94 212 SER B O 1
ATOM 3994 N N . TRP B 1 213 ? -1.206 -24.469 1.127 1 98.38 213 TRP B N 1
ATOM 3995 C CA . TRP B 1 213 ? -0.533 -23.188 0.905 1 98.38 213 TRP B CA 1
ATOM 3996 C C . TRP B 1 213 ? 0.589 -23.344 -0.117 1 98.38 213 TRP B C 1
ATOM 3998 O O . TRP B 1 213 ? 1.319 -24.328 -0.108 1 98.38 213 TRP B O 1
ATOM 4008 N N . SER B 1 214 ? 0.729 -22.391 -0.997 1 98.56 214 SER B N 1
ATOM 4009 C CA . SER B 1 214 ? 1.866 -22.203 -1.895 1 98.56 214 SER B CA 1
ATOM 4010 C C . SER B 1 214 ? 2.197 -20.734 -2.084 1 98.56 214 SER B C 1
ATOM 4012 O O . SER B 1 214 ? 1.328 -19.875 -1.93 1 98.56 214 SER B O 1
ATOM 4014 N N . HIS B 1 215 ? 3.441 -20.422 -2.375 1 98.56 215 HIS B N 1
ATOM 4015 C CA . HIS B 1 215 ? 3.893 -19.062 -2.598 1 98.56 215 HIS B CA 1
ATOM 4016 C C . HIS B 1 215 ? 4.387 -18.875 -4.027 1 98.56 215 HIS B C 1
ATOM 4018 O O . HIS B 1 215 ? 4.992 -19.781 -4.605 1 98.56 215 HIS B O 1
ATOM 4024 N N . LEU B 1 216 ? 4.016 -17.812 -4.602 1 98.31 216 LEU B N 1
ATOM 4025 C CA . LEU B 1 216 ? 4.508 -17.422 -5.918 1 98.31 216 LEU B CA 1
ATOM 4026 C C . LEU B 1 216 ? 5.324 -16.141 -5.832 1 98.31 216 LEU B C 1
ATOM 4028 O O . LEU B 1 216 ? 4.797 -15.078 -5.48 1 98.31 216 LEU B O 1
ATOM 4032 N N . THR B 1 217 ? 6.578 -16.188 -6.094 1 98 217 THR B N 1
ATOM 4033 C CA . THR B 1 217 ? 7.5 -15.062 -6.082 1 98 217 THR B CA 1
ATOM 4034 C C . THR B 1 217 ? 8.609 -15.258 -7.113 1 98 217 THR B C 1
ATOM 4036 O O . THR B 1 217 ? 8.562 -16.203 -7.906 1 98 217 THR B O 1
ATOM 4039 N N . ASP B 1 218 ? 9.531 -14.336 -7.203 1 97.06 218 ASP B N 1
ATOM 4040 C CA . ASP B 1 218 ? 10.648 -14.453 -8.141 1 97.06 218 ASP B CA 1
ATOM 4041 C C . ASP B 1 218 ? 11.391 -15.773 -7.941 1 97.06 218 ASP B C 1
ATOM 4043 O O . ASP B 1 218 ? 11.617 -16.203 -6.809 1 97.06 218 ASP B O 1
ATOM 4047 N N . LEU B 1 219 ? 11.719 -16.375 -9.047 1 97 219 LEU B N 1
ATOM 4048 C CA . LEU B 1 219 ? 12.547 -17.578 -8.992 1 97 219 LEU B CA 1
ATOM 4049 C C . LEU B 1 219 ? 14.031 -17.219 -8.969 1 97 219 LEU B C 1
ATOM 4051 O O . LEU B 1 219 ? 14.68 -17.172 -10.016 1 97 219 LEU B O 1
ATOM 4055 N N . GLU B 1 220 ? 14.531 -17.031 -7.859 1 96.31 220 GLU B N 1
ATOM 4056 C CA . GLU B 1 220 ? 15.898 -16.672 -7.496 1 96.31 220 GLU B CA 1
ATOM 4057 C C . GLU B 1 220 ? 16.203 -17.047 -6.047 1 96.31 220 GLU B C 1
ATOM 4059 O O . GLU B 1 220 ? 15.289 -17.375 -5.277 1 96.31 220 GLU B O 1
ATOM 4064 N N . PRO B 1 221 ? 17.422 -17.078 -5.645 1 95.94 221 PRO B N 1
ATOM 4065 C CA . PRO B 1 221 ? 17.766 -17.484 -4.281 1 95.94 221 PRO B CA 1
ATOM 4066 C C . PRO B 1 221 ? 17.047 -16.672 -3.219 1 95.94 221 PRO B C 1
ATOM 4068 O O . PRO B 1 221 ? 16.547 -17.219 -2.238 1 95.94 221 PRO B O 1
ATOM 4071 N N . ALA B 1 222 ? 16.938 -15.375 -3.393 1 95.38 222 ALA B N 1
ATOM 4072 C CA . ALA B 1 222 ? 16.234 -14.539 -2.422 1 95.38 222 ALA B CA 1
ATOM 4073 C C . ALA B 1 222 ? 14.758 -14.914 -2.34 1 95.38 222 ALA B C 1
ATOM 4075 O O . ALA B 1 222 ? 14.164 -14.875 -1.261 1 95.38 222 ALA B O 1
ATOM 4076 N N . GLY B 1 223 ? 14.172 -15.219 -3.484 1 96.06 223 GLY B N 1
ATOM 4077 C CA . GLY B 1 223 ? 12.789 -15.672 -3.496 1 96.06 223 GLY B CA 1
ATOM 4078 C C . GLY B 1 223 ? 12.586 -16.984 -2.758 1 96.06 223 GLY B C 1
ATOM 4079 O O . GLY B 1 223 ? 11.586 -17.156 -2.059 1 96.06 223 GLY B O 1
ATOM 4080 N N . LEU B 1 224 ? 13.492 -17.859 -2.951 1 96.06 224 LEU B N 1
ATOM 4081 C CA . LEU B 1 224 ? 13.453 -19.141 -2.24 1 96.06 224 LEU B CA 1
ATOM 4082 C C . LEU B 1 224 ? 13.523 -18.922 -0.732 1 96.06 224 LEU B C 1
ATOM 4084 O O . LEU B 1 224 ? 12.773 -19.531 0.026 1 96.06 224 LEU B O 1
ATOM 4088 N N . GLU B 1 225 ? 14.406 -18.078 -0.347 1 95.12 225 GLU B N 1
ATOM 4089 C CA . GLU B 1 225 ? 14.547 -17.781 1.076 1 95.12 225 GLU B CA 1
ATOM 4090 C C . GLU B 1 225 ? 13.273 -17.156 1.636 1 95.12 225 GLU B C 1
ATOM 4092 O O . GLU B 1 225 ? 12.852 -17.484 2.75 1 95.12 225 GLU B O 1
ATOM 4097 N N . ARG B 1 226 ? 12.641 -16.25 0.911 1 96.5 226 ARG B N 1
ATOM 4098 C CA . ARG B 1 226 ? 11.375 -15.664 1.33 1 96.5 226 ARG B CA 1
ATOM 4099 C C . ARG B 1 226 ? 10.305 -16.734 1.485 1 96.5 226 ARG B C 1
ATOM 4101 O O . ARG B 1 226 ? 9.547 -16.734 2.461 1 96.5 226 ARG B O 1
ATOM 4108 N N . THR B 1 227 ? 10.266 -17.625 0.537 1 97.31 227 THR B N 1
ATOM 4109 C CA . THR B 1 227 ? 9.273 -18.703 0.586 1 97.31 227 THR B CA 1
ATOM 4110 C C . THR B 1 227 ? 9.516 -19.594 1.795 1 97.31 227 THR B C 1
ATOM 4112 O O . THR B 1 227 ? 8.562 -20 2.467 1 97.31 227 THR B O 1
ATOM 4115 N N . ARG B 1 228 ? 10.703 -19.875 2.072 1 96.38 228 ARG B N 1
ATOM 4116 C CA . ARG B 1 228 ? 11.047 -20.688 3.238 1 96.38 228 ARG B CA 1
ATOM 4117 C C . ARG B 1 228 ? 10.625 -19.984 4.531 1 96.38 228 ARG B C 1
ATOM 4119 O O . ARG B 1 228 ? 10.078 -20.625 5.43 1 96.38 228 ARG B O 1
ATOM 4126 N N . THR B 1 229 ? 10.93 -18.734 4.598 1 96.81 229 THR B N 1
ATOM 4127 C CA . THR B 1 229 ? 10.562 -17.953 5.766 1 96.81 229 THR B CA 1
ATOM 4128 C C . THR B 1 229 ? 9.055 -18 5.996 1 96.81 229 THR B C 1
ATOM 4130 O O . THR B 1 229 ? 8.602 -18.156 7.129 1 96.81 229 THR B O 1
ATOM 4133 N N . LEU B 1 230 ? 8.32 -17.875 4.945 1 98.06 230 LEU B N 1
ATOM 4134 C CA . LEU B 1 230 ? 6.867 -17.938 5.043 1 98.06 230 LEU B CA 1
ATOM 4135 C C . LEU B 1 230 ? 6.414 -19.312 5.508 1 98.06 230 LEU B C 1
ATOM 4137 O O . LEU B 1 230 ? 5.555 -19.438 6.383 1 98.06 230 LEU B O 1
ATOM 4141 N N . ALA B 1 231 ? 6.969 -20.344 4.906 1 97.69 231 ALA B N 1
ATOM 4142 C CA . ALA B 1 231 ? 6.641 -21.719 5.277 1 97.69 231 ALA B CA 1
ATOM 4143 C C . ALA B 1 231 ? 6.879 -21.953 6.766 1 97.69 231 ALA B C 1
ATOM 4145 O O . ALA B 1 231 ? 6.023 -22.516 7.457 1 97.69 231 ALA B O 1
ATOM 4146 N N . GLU B 1 232 ? 7.984 -21.516 7.25 1 96.56 232 GLU B N 1
ATOM 4147 C CA . GLU B 1 232 ? 8.344 -21.672 8.656 1 96.56 232 GLU B CA 1
ATOM 4148 C C . GLU B 1 232 ? 7.359 -20.938 9.562 1 96.56 232 GLU B C 1
ATOM 4150 O O . GLU B 1 232 ? 6.965 -21.453 10.609 1 96.56 232 GLU B O 1
ATOM 4155 N N . ARG B 1 233 ? 6.965 -19.828 9.164 1 96.44 233 ARG B N 1
ATOM 4156 C CA . ARG B 1 233 ? 6.082 -18.984 9.969 1 96.44 233 ARG B CA 1
ATOM 4157 C C . ARG B 1 233 ? 4.719 -19.641 10.156 1 96.44 233 ARG B C 1
ATOM 4159 O O . ARG B 1 233 ? 4.098 -19.5 11.211 1 96.44 233 ARG B O 1
ATOM 4166 N N . ILE B 1 234 ? 4.238 -20.312 9.148 1 97.06 234 ILE B N 1
ATOM 4167 C CA . ILE B 1 234 ? 2.895 -20.859 9.242 1 97.06 234 ILE B CA 1
ATOM 4168 C C . ILE B 1 234 ? 2.979 -22.359 9.531 1 97.06 234 ILE B C 1
ATOM 4170 O O . ILE B 1 234 ? 1.956 -23.047 9.586 1 97.06 234 ILE B O 1
ATOM 4174 N N . GLY B 1 235 ? 4.133 -22.891 9.719 1 96.25 235 GLY B N 1
ATOM 4175 C CA . GLY B 1 235 ? 4.324 -24.297 10.062 1 96.25 235 GLY B CA 1
ATOM 4176 C C . GLY B 1 235 ? 3.9 -25.234 8.953 1 96.25 235 GLY B C 1
ATOM 4177 O O . GLY B 1 235 ? 3.221 -26.234 9.203 1 96.25 235 GLY B O 1
ATOM 4178 N N . ARG B 1 236 ? 4.211 -24.891 7.746 1 96.75 236 ARG B N 1
ATOM 4179 C CA . ARG B 1 236 ? 3.906 -25.703 6.578 1 96.75 236 ARG B CA 1
ATOM 4180 C C . ARG B 1 236 ? 5.168 -26.016 5.781 1 96.75 236 ARG B C 1
ATOM 4182 O O . ARG B 1 236 ? 6.184 -25.328 5.922 1 96.75 236 ARG B O 1
ATOM 4189 N N . PRO B 1 237 ? 5.117 -27.094 4.965 1 96 237 PRO B N 1
ATOM 4190 C CA . PRO B 1 237 ? 6.266 -27.344 4.09 1 96 237 PRO B CA 1
ATOM 4191 C C . PRO B 1 237 ? 6.418 -26.297 2.992 1 96 237 PRO B C 1
ATOM 4193 O O . PRO B 1 237 ? 5.438 -25.672 2.594 1 96 237 PRO B O 1
ATOM 4196 N N . LEU B 1 238 ? 7.664 -26.188 2.59 1 97.19 238 LEU B N 1
ATOM 4197 C CA . LEU B 1 238 ? 7.957 -25.297 1.468 1 97.19 238 LEU B CA 1
ATOM 4198 C C . LEU B 1 238 ? 7.152 -25.703 0.235 1 97.19 238 LEU B C 1
ATOM 4200 O O . LEU B 1 238 ? 7.129 -26.875 -0.145 1 97.19 238 LEU B O 1
ATOM 4204 N N . SER B 1 239 ? 6.48 -24.797 -0.356 1 98.12 239 SER B N 1
ATOM 4205 C CA . SER B 1 239 ? 5.652 -25.047 -1.533 1 98.12 239 SER B CA 1
ATOM 4206 C C . SER B 1 239 ? 5.602 -23.812 -2.439 1 98.12 239 SER B C 1
ATOM 4208 O O . SER B 1 239 ? 5.281 -22.719 -1.984 1 98.12 239 SER B O 1
ATOM 4210 N N . TYR B 1 240 ? 5.949 -23.984 -3.701 1 98.25 240 TYR B N 1
ATOM 4211 C CA . TYR B 1 240 ? 5.855 -22.938 -4.723 1 98.25 240 TYR B CA 1
ATOM 4212 C C . TYR B 1 240 ? 4.609 -23.125 -5.582 1 98.25 240 TYR B C 1
ATOM 4214 O O . TYR B 1 240 ? 4.199 -24.266 -5.848 1 98.25 240 TYR B O 1
ATOM 4222 N N . TRP B 1 241 ? 3.961 -22.109 -5.949 1 98.25 241 TRP B N 1
ATOM 4223 C CA . TRP B 1 241 ? 2.984 -22.125 -7.035 1 98.25 241 TRP B CA 1
ATOM 4224 C C . TRP B 1 241 ? 3.646 -21.797 -8.367 1 98.25 241 TRP B C 1
ATOM 4226 O O . TRP B 1 241 ? 4.105 -20.672 -8.586 1 98.25 241 TRP B O 1
ATOM 4236 N N . LEU B 1 242 ? 3.748 -22.844 -9.289 1 97.81 242 LEU B N 1
ATOM 4237 C CA . LEU B 1 242 ? 4.512 -22.688 -10.523 1 97.81 242 LEU B CA 1
ATOM 4238 C C . LEU B 1 242 ? 3.693 -23.125 -11.734 1 97.81 242 LEU B C 1
ATOM 4240 O O . LEU B 1 242 ? 2.877 -24.047 -11.633 1 97.81 242 LEU B O 1
ATOM 4244 N N . PRO B 1 243 ? 3.99 -22.391 -12.852 1 96.81 243 PRO B N 1
ATOM 4245 C CA . PRO B 1 243 ? 3.473 -22.984 -14.086 1 96.81 243 PRO B CA 1
ATOM 4246 C C . PRO B 1 243 ? 3.975 -24.422 -14.305 1 96.81 243 PRO B C 1
ATOM 4248 O O . PRO B 1 243 ? 5.117 -24.734 -13.961 1 96.81 243 PRO B O 1
ATOM 4251 N N . THR B 1 244 ? 3.117 -25.266 -14.883 1 95.81 244 THR B N 1
ATOM 4252 C CA . THR B 1 244 ? 3.479 -26.656 -15.125 1 95.81 244 THR B CA 1
ATOM 4253 C C . THR B 1 244 ? 4.656 -26.75 -16.094 1 95.81 244 THR B C 1
ATOM 4255 O O . THR B 1 244 ? 5.473 -27.672 -16 1 95.81 244 THR B O 1
ATOM 4258 N N . ASP B 1 245 ? 4.75 -25.828 -17 1 94.19 245 ASP B N 1
ATOM 4259 C CA . ASP B 1 245 ? 5.859 -25.75 -17.953 1 94.19 245 ASP B CA 1
ATOM 4260 C C . ASP B 1 245 ? 6.523 -24.375 -17.891 1 94.19 245 ASP B C 1
ATOM 4262 O O . ASP B 1 245 ? 5.938 -23.375 -18.297 1 94.19 245 ASP B O 1
ATOM 4266 N N . LEU B 1 246 ? 7.734 -24.344 -17.422 1 94.56 246 LEU B N 1
ATOM 4267 C CA . LEU B 1 246 ? 8.484 -23.109 -17.281 1 94.56 246 LEU B CA 1
ATOM 4268 C C . LEU B 1 246 ? 9.328 -22.828 -18.516 1 94.56 246 LEU B C 1
ATOM 4270 O O . LEU B 1 246 ? 9.891 -21.75 -18.656 1 94.56 246 LEU B O 1
ATOM 4274 N N . SER B 1 247 ? 9.398 -23.703 -19.469 1 92.69 247 SER B N 1
ATOM 4275 C CA . SER B 1 247 ? 10.391 -23.719 -20.531 1 92.69 247 SER B CA 1
ATOM 4276 C C . SER B 1 247 ? 10.281 -22.453 -21.406 1 92.69 247 SER B C 1
ATOM 4278 O O . SER B 1 247 ? 11.289 -21.812 -21.672 1 92.69 247 SER B O 1
ATOM 4280 N N . PRO B 1 248 ? 9.062 -22.156 -21.797 1 91.81 248 PRO B N 1
ATOM 4281 C CA . PRO B 1 248 ? 9 -20.969 -22.641 1 91.81 248 PRO B CA 1
ATOM 4282 C C . PRO B 1 248 ? 9.516 -19.719 -21.938 1 91.81 248 PRO B C 1
ATOM 4284 O O . PRO B 1 248 ? 10.18 -18.891 -22.562 1 91.81 248 PRO B O 1
ATOM 4287 N N . HIS B 1 249 ? 9.203 -19.562 -20.641 1 94.5 249 HIS B N 1
ATOM 4288 C CA . HIS B 1 249 ? 9.633 -18.391 -19.859 1 94.5 249 HIS B CA 1
ATOM 4289 C C . HIS B 1 249 ? 11.141 -18.406 -19.625 1 94.5 249 HIS B C 1
ATOM 4291 O O . HIS B 1 249 ? 11.805 -17.375 -19.719 1 94.5 249 HIS B O 1
ATOM 4297 N N . LEU B 1 250 ? 11.609 -19.594 -19.375 1 92.88 250 LEU B N 1
ATOM 4298 C CA . LEU B 1 250 ? 13.039 -19.75 -19.109 1 92.88 250 LEU B CA 1
ATOM 4299 C C . LEU B 1 250 ? 13.852 -19.391 -20.359 1 92.88 250 LEU B C 1
ATOM 4301 O O . LEU B 1 250 ? 14.812 -18.625 -20.266 1 92.88 250 LEU B O 1
ATOM 4305 N N . ARG B 1 251 ? 13.453 -19.875 -21.453 1 88.94 251 ARG B N 1
ATOM 4306 C CA . ARG B 1 251 ? 14.172 -19.688 -22.703 1 88.94 251 ARG B CA 1
ATOM 4307 C C . ARG B 1 251 ? 14.219 -18.203 -23.094 1 88.94 251 ARG B C 1
ATOM 4309 O O . ARG B 1 251 ? 15.234 -17.719 -23.594 1 88.94 251 ARG B O 1
ATOM 4316 N N . HIS B 1 252 ? 13.242 -17.547 -22.734 1 90.62 252 HIS B N 1
ATOM 4317 C CA . HIS B 1 252 ? 13.117 -16.203 -23.297 1 90.62 252 HIS B CA 1
ATOM 4318 C C . HIS B 1 252 ? 13.469 -15.141 -22.25 1 90.62 252 HIS B C 1
ATOM 4320 O O . HIS B 1 252 ? 14 -14.086 -22.594 1 90.62 252 HIS B O 1
ATOM 4326 N N . TYR B 1 253 ? 13.188 -15.438 -20.938 1 93.75 253 TYR B N 1
ATOM 4327 C CA . TYR B 1 253 ? 13.211 -14.32 -20 1 93.75 253 TYR B CA 1
ATOM 4328 C C . TYR B 1 253 ? 14.188 -14.578 -18.859 1 93.75 253 TYR B C 1
ATOM 4330 O O . TYR B 1 253 ? 14.477 -13.68 -18.078 1 93.75 253 TYR B O 1
ATOM 4338 N N . ALA B 1 254 ? 14.719 -15.727 -18.75 1 93.19 254 ALA B N 1
ATOM 4339 C CA . ALA B 1 254 ? 15.664 -15.984 -17.672 1 93.19 254 ALA B CA 1
ATOM 4340 C C . ALA B 1 254 ? 16.875 -15.055 -17.766 1 93.19 254 ALA B C 1
ATOM 4342 O O . ALA B 1 254 ? 17.312 -14.719 -18.875 1 93.19 254 ALA B O 1
ATOM 4343 N N . ARG B 1 255 ? 17.391 -14.664 -16.609 1 90.88 255 ARG B N 1
ATOM 4344 C CA . ARG B 1 255 ? 18.531 -13.75 -16.578 1 90.88 255 ARG B CA 1
ATOM 4345 C C . ARG B 1 255 ? 19.562 -14.203 -15.562 1 90.88 255 ARG B C 1
ATOM 4347 O O . ARG B 1 255 ? 19.219 -14.797 -14.539 1 90.88 255 ARG B O 1
ATOM 4354 N N . PRO B 1 256 ? 20.828 -13.797 -15.844 1 91.12 256 PRO B N 1
ATOM 4355 C CA . PRO B 1 256 ? 21.875 -14.188 -14.906 1 91.12 256 PRO B CA 1
ATOM 4356 C C . PRO B 1 256 ? 21.734 -13.516 -13.539 1 91.12 256 PRO B C 1
ATOM 4358 O O . PRO B 1 256 ? 21.344 -12.352 -13.453 1 91.12 256 PRO B O 1
ATOM 4361 N N . LEU B 1 257 ? 22.047 -14.359 -12.57 1 91.5 257 LEU B N 1
ATOM 4362 C CA . LEU B 1 257 ? 22.062 -13.828 -11.211 1 91.5 257 LEU B CA 1
ATOM 4363 C C . LEU B 1 257 ? 23.359 -13.047 -10.953 1 91.5 257 LEU B C 1
ATOM 4365 O O . LEU B 1 257 ? 24.438 -13.477 -11.344 1 91.5 257 LEU B O 1
ATOM 4369 N N . GLU B 1 258 ? 23.391 -11.906 -10.531 1 82.88 258 GLU B N 1
ATOM 4370 C CA . GLU B 1 258 ? 24.578 -11.094 -10.328 1 82.88 258 GLU B CA 1
ATOM 4371 C C . GLU B 1 258 ? 25.172 -11.312 -8.938 1 82.88 258 GLU B C 1
ATOM 4373 O O . GLU B 1 258 ? 26.375 -11.477 -8.781 1 82.88 258 GLU B O 1
ATOM 4378 N N . HIS B 1 259 ? 24.453 -11.305 -7.84 1 83.62 259 HIS B N 1
ATOM 4379 C CA . HIS B 1 259 ? 24.984 -11.344 -6.48 1 83.62 259 HIS B CA 1
ATOM 4380 C C . HIS B 1 259 ? 24.312 -12.438 -5.66 1 83.62 259 HIS B C 1
ATOM 4382 O O . HIS B 1 259 ? 24.031 -12.242 -4.473 1 83.62 259 HIS B O 1
ATOM 4388 N N . ALA B 1 260 ? 24.094 -13.516 -6.312 1 88.81 260 ALA B N 1
ATOM 4389 C CA . ALA B 1 260 ? 23.438 -14.594 -5.586 1 88.81 260 ALA B CA 1
ATOM 4390 C C . ALA B 1 260 ? 23.703 -15.945 -6.246 1 88.81 260 ALA B C 1
ATOM 4392 O O . ALA B 1 260 ? 23.938 -16.016 -7.457 1 88.81 260 ALA B O 1
ATOM 4393 N N . THR B 1 261 ? 23.797 -16.969 -5.418 1 90.94 261 THR B N 1
ATOM 4394 C CA . THR B 1 261 ? 23.984 -18.328 -5.914 1 90.94 261 THR B CA 1
ATOM 4395 C C . THR B 1 261 ? 22.906 -19.25 -5.355 1 90.94 261 THR B C 1
ATOM 4397 O O . THR B 1 261 ? 22.516 -19.125 -4.195 1 90.94 261 THR B O 1
ATOM 4400 N N . TRP B 1 262 ? 22.531 -20.125 -6.199 1 93.56 262 TRP B N 1
ATOM 4401 C CA . TRP B 1 262 ? 21.562 -21.141 -5.781 1 93.56 262 TRP B CA 1
ATOM 4402 C C . TRP B 1 262 ? 22.188 -22.141 -4.82 1 93.56 262 TRP B C 1
ATOM 4404 O O . TRP B 1 262 ? 23.375 -22.438 -4.926 1 93.56 262 TRP B O 1
ATOM 4414 N N . GLU B 1 263 ? 21.391 -22.594 -3.871 1 91.5 263 GLU B N 1
ATOM 4415 C CA . GLU B 1 263 ? 21.766 -23.688 -2.979 1 91.5 263 GLU B CA 1
ATOM 4416 C C . GLU B 1 263 ? 20.844 -24.891 -3.156 1 91.5 263 GLU B C 1
ATOM 4418 O O . GLU B 1 263 ? 19.891 -25.078 -2.4 1 91.5 263 GLU B O 1
ATOM 4423 N N . PRO B 1 264 ? 21.203 -25.797 -4.027 1 89.94 264 PRO B N 1
ATOM 4424 C CA . PRO B 1 264 ? 20.312 -26.891 -4.398 1 89.94 264 PRO B CA 1
ATOM 4425 C C . PRO B 1 264 ? 20.062 -27.875 -3.25 1 89.94 264 PRO B C 1
ATOM 4427 O O . PRO B 1 264 ? 19.016 -28.516 -3.201 1 89.94 264 PRO B O 1
ATOM 4430 N N . SER B 1 265 ? 20.969 -27.969 -2.332 1 88.88 265 SER B N 1
ATOM 4431 C CA . SER B 1 265 ? 20.875 -28.953 -1.254 1 88.88 265 SER B CA 1
ATOM 4432 C C . SER B 1 265 ? 19.719 -28.625 -0.318 1 88.88 265 SER B C 1
ATOM 4434 O O . SER B 1 265 ? 19.234 -29.516 0.394 1 88.88 265 SER B O 1
ATOM 4436 N N . ARG B 1 266 ? 19.25 -27.469 -0.364 1 85.5 266 ARG B N 1
ATOM 4437 C CA . ARG B 1 266 ? 18.203 -27.031 0.561 1 85.5 266 ARG B CA 1
ATOM 4438 C C . ARG B 1 266 ? 16.828 -27.156 -0.074 1 85.5 266 ARG B C 1
ATOM 4440 O O . ARG B 1 266 ? 15.82 -26.828 0.552 1 85.5 266 ARG B O 1
ATOM 4447 N N . LEU B 1 267 ? 16.812 -27.719 -1.302 1 93 267 LEU B N 1
ATOM 4448 C CA . LEU B 1 267 ? 15.547 -27.766 -2.025 1 93 267 LEU B CA 1
ATOM 4449 C C . LEU B 1 267 ? 14.953 -29.156 -1.99 1 93 267 LEU B C 1
ATOM 4451 O O . LEU B 1 267 ? 15.68 -30.156 -2.125 1 93 267 LEU B O 1
ATOM 4455 N N . PRO B 1 268 ? 13.602 -29.25 -1.746 1 93.44 268 PRO B N 1
ATOM 4456 C CA . PRO B 1 268 ? 12.953 -30.547 -1.962 1 93.44 268 PRO B CA 1
ATOM 4457 C C . PRO B 1 268 ? 13.133 -31.062 -3.387 1 93.44 268 PRO B C 1
ATOM 4459 O O . PRO B 1 268 ? 13.211 -30.266 -4.332 1 93.44 268 PRO B O 1
ATOM 4462 N N . ARG B 1 269 ? 13.102 -32.375 -3.621 1 94.69 269 ARG B N 1
ATOM 4463 C CA . ARG B 1 269 ? 13.438 -33.031 -4.883 1 94.69 269 ARG B CA 1
ATOM 4464 C C . ARG B 1 269 ? 12.523 -32.531 -6.008 1 94.69 269 ARG B C 1
ATOM 4466 O O . ARG B 1 269 ? 12.992 -32.188 -7.09 1 94.69 269 ARG B O 1
ATOM 4473 N N . PRO B 1 270 ? 11.219 -32.469 -5.762 1 95.31 270 PRO B N 1
ATOM 4474 C CA . PRO B 1 270 ? 10.359 -32.031 -6.863 1 95.31 270 PRO B CA 1
ATOM 4475 C C . PRO B 1 270 ? 10.656 -30.594 -7.309 1 95.31 270 PRO B C 1
ATOM 4477 O O . PRO B 1 270 ? 10.609 -30.297 -8.508 1 95.31 270 PRO B O 1
ATOM 4480 N N . LEU B 1 271 ? 10.93 -29.734 -6.332 1 95.69 271 LEU B N 1
ATOM 4481 C CA . LEU B 1 271 ? 11.242 -28.359 -6.656 1 95.69 271 LEU B CA 1
ATOM 4482 C C . LEU B 1 271 ? 12.594 -28.25 -7.352 1 95.69 271 LEU B C 1
ATOM 4484 O O . LEU B 1 271 ? 12.75 -27.484 -8.297 1 95.69 271 LEU B O 1
ATOM 4488 N N . LEU B 1 272 ? 13.508 -29.031 -6.891 1 95.31 272 LEU B N 1
ATOM 4489 C CA . LEU B 1 272 ? 14.82 -29.078 -7.527 1 95.31 272 LEU B CA 1
ATOM 4490 C C . LEU B 1 272 ? 14.688 -29.469 -8.992 1 95.31 272 LEU B C 1
ATOM 4492 O O . LEU B 1 272 ? 15.305 -28.844 -9.867 1 95.31 272 LEU B O 1
ATOM 4496 N N . ALA B 1 273 ? 13.914 -30.453 -9.258 1 95.19 273 ALA B N 1
ATOM 4497 C CA . ALA B 1 273 ? 13.727 -30.938 -10.625 1 95.19 273 ALA B CA 1
ATOM 4498 C C . ALA B 1 273 ? 13.164 -29.828 -11.508 1 95.19 273 ALA B C 1
ATOM 4500 O O . ALA B 1 273 ? 13.586 -29.656 -12.656 1 95.19 273 ALA B O 1
ATOM 4501 N N . ARG B 1 274 ? 12.266 -29.031 -10.961 1 94.75 274 ARG B N 1
ATOM 4502 C CA . ARG B 1 274 ? 11.609 -27.969 -11.711 1 94.75 274 ARG B CA 1
ATOM 4503 C C . ARG B 1 274 ? 12.555 -26.797 -11.953 1 94.75 274 ARG B C 1
ATOM 4505 O O . ARG B 1 274 ? 12.469 -26.125 -12.977 1 94.75 274 ARG B O 1
ATOM 4512 N N . LEU B 1 275 ? 13.445 -26.531 -11.016 1 95.31 275 LEU B N 1
ATOM 4513 C CA . LEU B 1 275 ? 14.273 -25.344 -11.07 1 95.31 275 LEU B CA 1
ATOM 4514 C C . LEU B 1 275 ? 15.672 -25.656 -11.594 1 95.31 275 LEU B C 1
ATOM 4516 O O . LEU B 1 275 ? 16.5 -24.766 -11.742 1 95.31 275 LEU B O 1
ATOM 4520 N N . THR B 1 276 ? 15.938 -26.875 -11.977 1 94.44 276 THR B N 1
ATOM 4521 C CA . THR B 1 276 ? 17.25 -27.344 -12.398 1 94.44 276 THR B CA 1
ATOM 4522 C C . THR B 1 276 ? 17.781 -26.484 -13.539 1 94.44 276 THR B C 1
ATOM 4524 O O . THR B 1 276 ? 18.953 -26.078 -13.523 1 94.44 276 THR B O 1
ATOM 4527 N N . PRO B 1 277 ? 16.984 -26.203 -14.547 1 92.44 277 PRO B N 1
ATOM 4528 C CA . PRO B 1 277 ? 17.516 -25.375 -15.633 1 92.44 277 PRO B CA 1
ATOM 4529 C C . PRO B 1 277 ? 18.031 -24.016 -15.141 1 92.44 277 PRO B C 1
ATOM 4531 O O . PRO B 1 277 ? 19.031 -23.5 -15.656 1 92.44 277 PRO B O 1
ATOM 4534 N N . LEU B 1 278 ? 17.375 -23.391 -14.156 1 93.75 278 LEU B N 1
ATOM 4535 C CA . LEU B 1 278 ? 17.797 -22.109 -13.586 1 93.75 278 LEU B CA 1
ATOM 4536 C C . LEU B 1 278 ? 19.047 -22.297 -12.742 1 93.75 278 LEU B C 1
ATOM 4538 O O . LEU B 1 278 ? 19.984 -21.5 -12.844 1 93.75 278 LEU B O 1
ATOM 4542 N N . ILE B 1 279 ? 19 -23.328 -11.969 1 93.81 279 ILE B N 1
ATOM 4543 C CA . ILE B 1 279 ? 20.062 -23.578 -11 1 93.81 279 ILE B CA 1
ATOM 4544 C C . ILE B 1 279 ? 21.359 -23.875 -11.727 1 93.81 279 ILE B C 1
ATOM 4546 O O . ILE B 1 279 ? 22.406 -23.297 -11.422 1 93.81 279 ILE B O 1
ATOM 4550 N N . GLU B 1 280 ? 21.328 -24.703 -12.695 1 91.25 280 GLU B N 1
ATOM 4551 C CA . GLU B 1 280 ? 22.516 -25.156 -13.406 1 91.25 280 GLU B CA 1
ATOM 4552 C C . GLU B 1 280 ? 23.172 -24 -14.172 1 91.25 280 GLU B C 1
ATOM 4554 O O . GLU B 1 280 ? 24.391 -23.953 -14.289 1 91.25 280 GLU B O 1
ATOM 4559 N N . GLN B 1 281 ? 22.406 -23.078 -14.562 1 90.19 281 GLN B N 1
ATOM 4560 C CA . GLN B 1 281 ? 22.938 -21.984 -15.383 1 90.19 281 GLN B CA 1
ATOM 4561 C C . GLN B 1 281 ? 23.062 -20.703 -14.57 1 90.19 281 GLN B C 1
ATOM 4563 O O . GLN B 1 281 ? 23.438 -19.656 -15.109 1 90.19 281 GLN B O 1
ATOM 4568 N N . GLY B 1 282 ? 22.75 -20.734 -13.383 1 92.44 282 GLY B N 1
ATOM 4569 C CA . GLY B 1 282 ? 22.859 -19.562 -12.531 1 92.44 282 GLY B CA 1
ATOM 4570 C C . GLY B 1 282 ? 21.938 -18.438 -12.961 1 92.44 282 GLY B C 1
ATOM 4571 O O . GLY B 1 282 ? 22.359 -17.281 -13.047 1 92.44 282 GLY B O 1
ATOM 4572 N N . LEU B 1 283 ? 20.719 -18.797 -13.289 1 94.62 283 LEU B N 1
ATOM 4573 C CA . LEU B 1 283 ? 19.75 -17.828 -13.812 1 94.62 283 LEU B CA 1
ATOM 4574 C C . LEU B 1 283 ? 18.625 -17.594 -12.805 1 94.62 283 LEU B C 1
ATOM 4576 O O . LEU B 1 283 ? 18.469 -18.359 -11.852 1 94.62 283 LEU B O 1
ATOM 4580 N N . GLY B 1 284 ? 17.938 -16.453 -12.984 1 95.88 284 GLY B N 1
ATOM 4581 C CA . GLY B 1 284 ? 16.719 -16.125 -12.273 1 95.88 284 GLY B CA 1
ATOM 4582 C C . GLY B 1 284 ? 15.57 -15.758 -13.203 1 95.88 284 GLY B C 1
ATOM 4583 O O . GLY B 1 284 ? 15.781 -15.562 -14.406 1 95.88 284 GLY B O 1
ATOM 4584 N N . LEU B 1 285 ? 14.398 -15.75 -12.719 1 96.25 285 LEU B N 1
ATOM 4585 C CA . LEU B 1 285 ? 13.203 -15.461 -13.5 1 96.25 285 LEU B CA 1
ATOM 4586 C C . LEU B 1 285 ? 12.203 -14.664 -12.68 1 96.25 285 LEU B C 1
ATOM 4588 O O . LEU B 1 285 ? 11.75 -15.117 -11.625 1 96.25 285 LEU B O 1
ATOM 4592 N N . PRO B 1 286 ? 11.781 -13.438 -13.141 1 95.88 286 PRO B N 1
ATOM 4593 C CA . PRO B 1 286 ? 10.773 -12.648 -12.43 1 95.88 286 PRO B CA 1
ATOM 4594 C C . PRO B 1 286 ? 9.398 -13.305 -12.43 1 95.88 286 PRO B C 1
ATOM 4596 O O . PRO B 1 286 ? 8.969 -13.852 -13.445 1 95.88 286 PRO B O 1
ATOM 4599 N N . ALA B 1 287 ? 8.75 -13.227 -11.289 1 97.12 287 ALA B N 1
ATOM 4600 C CA . ALA B 1 287 ? 7.461 -13.883 -11.078 1 97.12 287 ALA B CA 1
ATOM 4601 C C . ALA B 1 287 ? 6.395 -13.297 -11.992 1 97.12 287 ALA B C 1
ATOM 4603 O O . ALA B 1 287 ? 5.48 -14 -12.43 1 97.12 287 ALA B O 1
ATOM 4604 N N . GLU B 1 288 ? 6.461 -12.008 -12.25 1 96.56 288 GLU B N 1
ATOM 4605 C CA . GLU B 1 288 ? 5.449 -11.32 -13.047 1 96.56 288 GLU B CA 1
ATOM 4606 C C . GLU B 1 288 ? 5.312 -11.953 -14.43 1 96.56 288 GLU B C 1
ATOM 4608 O O . GLU B 1 288 ? 4.219 -11.977 -15 1 96.56 288 GLU B O 1
ATOM 4613 N N . LEU B 1 289 ? 6.398 -12.523 -14.906 1 94.69 289 LEU B N 1
ATOM 4614 C CA . LEU B 1 289 ? 6.406 -13.125 -16.234 1 94.69 289 LEU B CA 1
ATOM 4615 C C . LEU B 1 289 ? 5.613 -14.43 -16.25 1 94.69 289 LEU B C 1
ATOM 4617 O O . LEU B 1 289 ? 5.164 -14.875 -17.312 1 94.69 289 LEU B O 1
ATOM 4621 N N . LEU B 1 290 ? 5.465 -14.984 -15.086 1 96.75 290 LEU B N 1
ATOM 4622 C CA . LEU B 1 290 ? 4.797 -16.266 -14.969 1 96.75 290 LEU B CA 1
ATOM 4623 C C . LEU B 1 290 ? 3.289 -16.094 -14.812 1 96.75 290 LEU B C 1
ATOM 4625 O O . LEU B 1 290 ? 2.52 -17.031 -15.039 1 96.75 290 LEU B O 1
ATOM 4629 N N . ALA B 1 291 ? 2.885 -14.898 -14.43 1 95.56 291 ALA B N 1
ATOM 4630 C CA . ALA B 1 291 ? 1.523 -14.633 -13.969 1 95.56 291 ALA B CA 1
ATOM 4631 C C . ALA B 1 291 ? 0.506 -14.93 -15.07 1 95.56 291 ALA B C 1
ATOM 4633 O O . ALA B 1 291 ? -0.651 -15.25 -14.781 1 95.56 291 ALA B O 1
ATOM 4634 N N . LEU B 1 292 ? 0.901 -14.945 -16.359 1 92.62 292 LEU B N 1
ATOM 4635 C CA . LEU B 1 292 ? -0.043 -15.094 -17.469 1 92.62 292 LEU B CA 1
ATOM 4636 C C . LEU B 1 292 ? -0.124 -16.547 -17.922 1 92.62 292 LEU B C 1
ATOM 4638 O O . LEU B 1 292 ? -0.912 -16.875 -18.812 1 92.62 292 LEU B O 1
ATOM 4642 N N . ALA B 1 293 ? 0.671 -17.453 -17.312 1 94.31 293 ALA B N 1
ATOM 4643 C CA . ALA B 1 293 ? 0.706 -18.844 -17.734 1 94.31 293 ALA B CA 1
ATOM 4644 C C . ALA B 1 293 ? -0.652 -19.516 -17.531 1 94.31 293 ALA B C 1
ATOM 4646 O O . ALA B 1 293 ? -1.456 -19.062 -16.703 1 94.31 293 ALA B O 1
ATOM 4647 N N . HIS B 1 294 ? -0.985 -20.594 -18.172 1 91.81 294 HIS B N 1
ATOM 4648 C CA . HIS B 1 294 ? -2.311 -21.203 -18.203 1 91.81 294 HIS B CA 1
ATOM 4649 C C . HIS B 1 294 ? -2.438 -22.312 -17.156 1 91.81 294 HIS B C 1
ATOM 4651 O O . HIS B 1 294 ? -3.512 -22.516 -16.594 1 91.81 294 HIS B O 1
ATOM 4657 N N . HIS B 1 295 ? -1.37 -23.078 -17.031 1 94.5 295 HIS B N 1
ATOM 4658 C CA . HIS B 1 295 ? -1.448 -24.234 -16.156 1 94.5 295 HIS B CA 1
ATOM 4659 C C . HIS B 1 295 ? -0.453 -24.125 -15.008 1 94.5 295 HIS B C 1
ATOM 4661 O O . HIS B 1 295 ? 0.692 -23.719 -15.203 1 94.5 295 HIS B O 1
ATOM 4667 N N . TRP B 1 296 ? -1.02 -24.453 -13.898 1 96.62 296 TRP B N 1
ATOM 4668 C CA . TRP B 1 296 ? -0.245 -24.25 -12.672 1 96.62 296 TRP B CA 1
ATOM 4669 C C . TRP B 1 296 ? -0.312 -25.484 -11.781 1 96.62 296 TRP B C 1
ATOM 4671 O O . TRP B 1 296 ? -1.259 -26.266 -11.867 1 96.62 296 TRP B O 1
ATOM 4681 N N . ASP B 1 297 ? 0.673 -25.656 -10.938 1 95.81 297 ASP B N 1
ATOM 4682 C CA . ASP B 1 297 ? 0.63 -26.656 -9.883 1 95.81 297 ASP B CA 1
ATOM 4683 C C . ASP B 1 297 ? 1.489 -26.234 -8.688 1 95.81 297 ASP B C 1
ATOM 4685 O O . ASP B 1 297 ? 2.367 -25.391 -8.82 1 95.81 297 ASP B O 1
ATOM 4689 N N . ALA B 1 298 ? 1.104 -26.766 -7.559 1 97.12 298 ALA B N 1
ATOM 4690 C CA . ALA B 1 298 ? 1.909 -26.609 -6.352 1 97.12 298 ALA B CA 1
ATOM 4691 C C . ALA B 1 298 ? 3.1 -27.562 -6.355 1 97.12 298 ALA B C 1
ATOM 4693 O O . ALA B 1 298 ? 2.953 -28.75 -6.656 1 97.12 298 ALA B O 1
ATOM 4694 N N . VAL B 1 299 ? 4.277 -27 -6.086 1 96.94 299 VAL B N 1
ATOM 4695 C CA . VAL B 1 299 ? 5.484 -27.828 -6.074 1 96.94 299 VAL B CA 1
ATOM 4696 C C . VAL B 1 299 ? 6.25 -27.594 -4.773 1 96.94 299 VAL B C 1
ATOM 4698 O O . VAL B 1 299 ? 6.555 -26.469 -4.414 1 96.94 299 VAL B O 1
ATOM 4701 N N . GLY B 1 300 ? 6.566 -28.578 -4.043 1 91.69 300 GLY B N 1
ATOM 4702 C CA . GLY B 1 300 ? 7.316 -28.484 -2.801 1 91.69 300 GLY B CA 1
ATOM 4703 C C . GLY B 1 300 ? 8.016 -29.781 -2.432 1 91.69 300 GLY B C 1
ATOM 4704 O O . GLY B 1 300 ? 7.797 -30.812 -3.068 1 91.69 300 GLY B O 1
#

Sequence (600 aa):
MAQESVLIRSRNLQPLVSLMLEHALLVGHAPHRYGLTDAGRRYLTRALTLGELRQAPTDPEQWLHEQGLQLPTPVNLRLLAALYRRHGGNGRPLFSPDEEVRFAEQGVELCRDRLLRLRTSLPLSLFFQGGRLVDGAPLLEALGEISLPERALPGLGKIISNGEPLTRLITTDRTGVFTALPLPPDTLLAWLPPGGHELIAPLFAALPATVSWSHLTDLEPAGLERTRTLAERIGRPLSYWLPTDLSPHLRHYARPLEHATWEPSRLPRPLLARLTPLIEQGLGLPAELLALAHHWDAVGMAQESVLIRSRNLQPLVSLMLEHALLVGHAPHRYGLTDAGRRYLTRALTLGELRQAPTDPEQWLHEQGLQLPTPVNLRLLAALYRRHGGNGRPLFSPDEEVRFAEQGVELCRDRLLRLRTSLPLSLFFQGGRLVDGAPLLEALGEISLPERALPGLGKIISNGEPLTRLITTDRTGVFTALPLPPDTLLAWLPPGGHELIAPLFAALPATVSWSHLTDLEPAGLERTRTLAERIGRPLSYWLPTDLSPHLRHYARPLEHATWEPSRLPRPLLARLTPLIEQGLGLPAELLALAHHWDAVG